Protein AF-0000000083267573 (afdb_homodimer)

Foldseek 3Di:
DVLVVLVVLLVVLVVCLVVVVPPDPVLVVVVVVVVVPPCPPCLQLVNLLVVLLVLLVVLLVCCVVDLSSSLVSNLVSVVSLVVSVVVCVVVVNDDPVSVVSSVVSLLVSLLSLLCVLLFQEPPSVVSVVVNVLSCLLVVLLVVLCVLVPHDDSLPDVPDDDPLLCVCSVDVVLVVQLSSLQSVLSSSSSSSRDGGHHYPVVSLVSLCVSPDPSNVSNVSSVVSPVSVSVSSVVSNVVSVVSVVVSVVVVVPPD/DVLVVLLVLLVVLVVCLVVVVPPDPVLVVVVVVVVVPPCPPCLQLVNLLVNLLVLLVVLLVCCVVDLSSSLVSNLVSVVSLVVSVVVCVVVVNDDPVSVVSSVVSLLVSLLSLLCVLLFQEPPSVVSVVVNVLSCLLVVLLVVLCVLVPHDDSLPDPPDDDDLLCVCSVDVVLVVQLSSLQSVLSSSSSSSRDGGHHYPVVSLVSLCVSPDPSNVSNVSSVVSPVSVSVSSVVSNVVSVVSVVVSVVVVVPPD

InterPro domains:
  IPR000462 CDP-alcohol phosphatidyltransferase [PF01066] (51-136)
  IPR014387 CDP-diacylglycerol-inositol 3-phosphatidyltransferase, eukaryote [PIRSF000848] (45-252)
  IPR043130 CDP-alcohol phosphatidyltransferase, transmembrane domain [G3DSA:1.20.120.1760] (26-235)
  IPR048254 CDP-alcohol phosphatidyltransferase, conserved site [PS00379] (84-106)

Structure (mmCIF, N/CA/C/O backbone):
data_AF-0000000083267573-model_v1
#
loop_
_entity.id
_entity.type
_entity.pdbx_description
1 polymer 'CDP-diacylglycerol--inositol 3-phosphatidyltransferase'
#
loop_
_atom_site.group_PDB
_atom_site.id
_atom_site.type_symbol
_atom_site.label_atom_id
_atom_site.label_alt_id
_atom_site.label_comp_id
_atom_site.label_asym_id
_atom_site.label_entity_id
_atom_site.label_seq_id
_atom_site.pdbx_PDB_ins_code
_atom_site.Cartn_x
_atom_site.Cartn_y
_atom_site.Cartn_z
_atom_site.occupancy
_atom_site.B_iso_or_equiv
_atom_site.auth_seq_id
_atom_site.auth_comp_id
_atom_site.auth_asym_id
_atom_site.auth_atom_id
_atom_site.pdbx_PDB_model_num
ATOM 1 N N . MET A 1 1 ? 20.078 34.062 4.098 1 33.16 1 MET A N 1
ATOM 2 C CA . MET A 1 1 ? 19.734 33.812 5.492 1 33.16 1 MET A CA 1
ATOM 3 C C . MET A 1 1 ? 19.016 32.469 5.637 1 33.16 1 MET A C 1
ATOM 5 O O . MET A 1 1 ? 19.25 31.75 6.605 1 33.16 1 MET A O 1
ATOM 9 N N . GLN A 1 2 ? 18.188 32.125 4.633 1 43.78 2 GLN A N 1
ATOM 10 C CA . GLN A 1 2 ? 17.406 30.906 4.66 1 43.78 2 GLN A CA 1
ATOM 11 C C . GLN A 1 2 ? 18.312 29.688 4.43 1 43.78 2 GLN A C 1
ATOM 13 O O . GLN A 1 2 ? 18.094 28.625 5.031 1 43.78 2 GLN A O 1
ATOM 18 N N . ASP A 1 3 ? 19.328 29.906 3.643 1 45.41 3 ASP A N 1
ATOM 19 C CA . ASP A 1 3 ? 20.297 28.875 3.283 1 45.41 3 ASP A CA 1
ATOM 20 C C . ASP A 1 3 ? 21.094 28.422 4.504 1 45.41 3 ASP A C 1
ATOM 22 O O . ASP A 1 3 ? 21.312 27.219 4.688 1 45.41 3 ASP A O 1
ATOM 26 N N . SER A 1 4 ? 21.5 29.391 5.34 1 48.5 4 SER A N 1
ATOM 27 C CA . SER A 1 4 ? 22.297 29.109 6.52 1 48.5 4 SER A CA 1
ATOM 28 C C . SER A 1 4 ? 21.531 28.266 7.527 1 48.5 4 SER A C 1
ATOM 30 O O . SER A 1 4 ? 22.109 27.422 8.211 1 48.5 4 SER A O 1
ATOM 32 N N . ALA A 1 5 ? 20.219 28.453 7.531 1 53.56 5 ALA A N 1
ATOM 33 C CA . ALA A 1 5 ? 19.422 27.797 8.555 1 53.56 5 ALA A CA 1
ATOM 34 C C . ALA A 1 5 ? 19.266 26.312 8.258 1 53.56 5 ALA A C 1
ATOM 36 O O . ALA A 1 5 ? 19.328 25.469 9.164 1 53.56 5 ALA A O 1
ATOM 37 N N . ILE A 1 6 ? 19.188 25.938 7.043 1 50.94 6 ILE A N 1
ATOM 38 C CA . ILE A 1 6 ? 19.031 24.531 6.656 1 50.94 6 ILE A CA 1
ATOM 39 C C . ILE A 1 6 ? 20.344 23.781 6.887 1 50.94 6 ILE A C 1
ATOM 41 O O . ILE A 1 6 ? 20.344 22.641 7.344 1 50.94 6 ILE A O 1
ATOM 45 N N . GLY A 1 7 ? 21.484 24.469 6.539 1 47.44 7 GLY A N 1
ATOM 46 C CA . GLY A 1 7 ? 22.781 23.891 6.836 1 47.44 7 GLY A CA 1
ATOM 47 C C . GLY A 1 7 ? 22.984 23.609 8.312 1 47.44 7 GLY A C 1
ATOM 48 O O . GLY A 1 7 ? 23.484 22.547 8.695 1 47.44 7 GLY A O 1
ATOM 49 N N . ALA A 1 8 ? 22.672 24.562 9.047 1 51.69 8 ALA A N 1
ATOM 50 C CA . ALA A 1 8 ? 22.797 24.422 10.5 1 51.69 8 ALA A CA 1
ATOM 51 C C . ALA A 1 8 ? 21.906 23.281 11.008 1 51.69 8 ALA A C 1
ATOM 53 O O . ALA A 1 8 ? 22.297 22.531 11.906 1 51.69 8 ALA A O 1
ATOM 54 N N . ARG A 1 9 ? 20.875 23.156 10.383 1 57.22 9 ARG A N 1
ATOM 55 C CA . ARG A 1 9 ? 19.938 22.094 10.789 1 57.22 9 ARG A CA 1
ATOM 56 C C . ARG A 1 9 ? 20.5 20.719 10.469 1 57.22 9 ARG A C 1
ATOM 58 O O . ARG A 1 9 ? 20.344 19.781 11.258 1 57.22 9 ARG A O 1
ATOM 65 N N . LEU A 1 10 ? 21.141 20.656 9.352 1 49.31 10 LEU A N 1
ATOM 66 C CA . LEU A 1 10 ? 21.766 19.391 8.953 1 49.31 10 LEU A CA 1
ATOM 67 C C . LEU A 1 10 ? 22.875 19.016 9.922 1 49.31 10 LEU A C 1
ATOM 69 O O . LEU A 1 10 ? 22.984 17.844 10.32 1 49.31 10 LEU A O 1
ATOM 73 N N . THR A 1 11 ? 23.734 19.953 10.195 1 50.22 11 THR A N 1
ATOM 74 C CA . THR A 1 11 ? 24.797 19.719 11.156 1 50.22 11 THR A CA 1
ATOM 75 C C . THR A 1 11 ? 24.21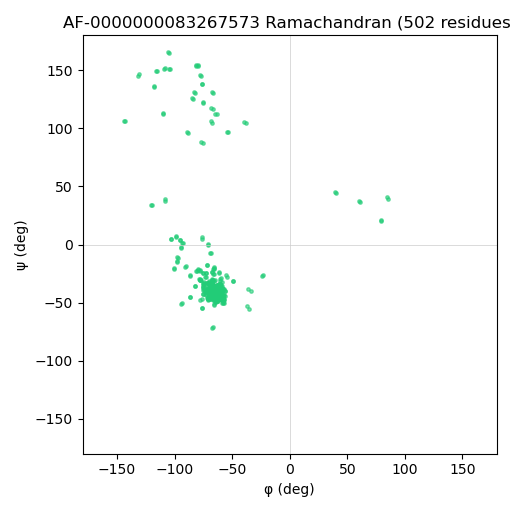9 19.359 12.523 1 50.22 11 THR A C 1
ATOM 77 O O . THR A 1 11 ? 24.75 18.469 13.211 1 50.22 11 THR A O 1
ATOM 80 N N . ASP A 1 12 ? 23.172 19.953 12.852 1 55.03 12 ASP A N 1
ATOM 81 C CA . ASP A 1 12 ? 22.531 19.672 14.133 1 55.03 12 ASP A CA 1
ATOM 82 C C . ASP A 1 12 ? 21.938 18.281 14.156 1 55.03 12 ASP A C 1
ATOM 84 O O . ASP A 1 12 ? 22.031 17.562 15.164 1 55.03 12 ASP A O 1
ATOM 88 N N . VAL A 1 13 ? 21.391 17.938 13.078 1 52.88 13 VAL A N 1
ATOM 89 C CA . VAL A 1 13 ? 20.828 16.594 13 1 52.88 13 VAL A CA 1
ATOM 90 C C . VAL A 1 13 ? 21.938 15.547 13.117 1 52.88 13 VAL A C 1
ATOM 92 O O . VAL A 1 13 ? 21.766 14.547 13.82 1 52.88 13 VAL A O 1
ATOM 95 N N . LEU A 1 14 ? 23 15.852 12.477 1 48.28 14 LEU A N 1
ATOM 96 C CA . LEU A 1 14 ? 24.141 14.938 12.539 1 48.28 14 LEU A CA 1
ATOM 97 C C . LEU A 1 14 ? 24.719 14.875 13.945 1 48.28 14 LEU A C 1
ATOM 99 O O . LEU A 1 14 ? 25.031 13.789 14.445 1 48.28 14 LEU A O 1
ATOM 103 N N . ILE A 1 15 ? 24.859 15.992 14.547 1 49.44 15 ILE A N 1
ATOM 104 C CA . ILE A 1 15 ? 25.391 16.062 15.906 1 49.44 15 ILE A CA 1
ATOM 105 C C . ILE A 1 15 ? 24.438 15.359 16.875 1 49.44 15 ILE A C 1
ATOM 107 O O . ILE A 1 15 ? 24.859 14.586 17.734 1 49.44 15 ILE A O 1
ATOM 111 N N . LYS A 1 16 ? 23.203 15.586 16.703 1 54.84 16 LYS A N 1
ATOM 112 C CA . LYS A 1 16 ? 22.219 14.977 17.578 1 54.84 16 LYS A CA 1
ATOM 113 C C . LYS A 1 16 ? 22.125 13.469 17.359 1 54.84 16 LYS A C 1
ATOM 115 O O . LYS A 1 16 ? 21.938 12.703 18.297 1 54.84 16 LYS A O 1
ATOM 120 N N . LEU A 1 17 ? 22.281 13.172 16.156 1 49.47 17 LEU A N 1
ATOM 121 C CA . LEU A 1 17 ? 22.344 11.758 15.828 1 49.47 17 LEU A CA 1
ATOM 122 C C . LEU A 1 17 ? 23.531 11.086 16.516 1 49.47 17 LEU A C 1
ATOM 124 O O . LEU A 1 17 ? 23.375 10.016 17.109 1 49.47 17 LEU A O 1
ATOM 128 N N . VAL A 1 18 ? 24.656 11.672 16.453 1 45.12 18 VAL A N 1
ATOM 129 C CA . VAL A 1 18 ? 25.875 11.141 17.047 1 45.12 18 VAL A CA 1
ATOM 130 C C . VAL A 1 18 ? 25.781 11.195 18.578 1 45.12 18 VAL A C 1
ATOM 132 O O . VAL A 1 18 ? 26.141 10.234 19.266 1 45.12 18 VAL A O 1
ATOM 135 N N . SER A 1 19 ? 25.312 12.273 19.094 1 48.56 19 SER A N 1
ATOM 136 C CA . SER A 1 19 ? 25.203 12.43 20.547 1 48.56 19 SER A CA 1
ATOM 137 C C . SER A 1 19 ? 24.125 11.516 21.125 1 48.56 19 SER A C 1
ATOM 139 O O . SER A 1 19 ? 24.297 10.969 22.219 1 48.56 19 SER A O 1
ATOM 141 N N . SER A 1 20 ? 23.016 11.492 20.516 1 45.41 20 SER A N 1
ATOM 142 C CA . SER A 1 20 ? 21.938 10.625 20.969 1 45.41 20 SER A CA 1
ATOM 143 C C . SER A 1 20 ? 22.359 9.156 20.969 1 45.41 20 SER A C 1
ATOM 145 O O . SER A 1 20 ? 21.922 8.375 21.812 1 45.41 20 SER A O 1
ATOM 147 N N . ILE A 1 21 ? 23.188 8.789 20.094 1 41.72 21 ILE A N 1
ATOM 148 C CA . ILE A 1 21 ? 23.781 7.461 20.125 1 41.72 21 ILE A CA 1
ATOM 149 C C . ILE A 1 21 ? 24.656 7.312 21.375 1 41.72 21 ILE A C 1
ATOM 151 O O . ILE A 1 21 ? 24.656 6.25 22 1 41.72 21 ILE A O 1
ATOM 155 N N . SER A 1 22 ? 25.312 8.32 21.797 1 36.88 22 SER A N 1
ATOM 156 C CA . SER A 1 22 ? 26.188 8.242 22.953 1 36.88 22 SER A CA 1
ATOM 157 C C . SER A 1 22 ? 25.391 8.234 24.25 1 36.88 22 SER A C 1
ATOM 159 O O . SER A 1 22 ? 25.797 7.613 25.234 1 36.88 22 SER A O 1
ATOM 161 N N . GLN A 1 23 ? 24.547 9.133 24.531 1 36.38 23 GLN A N 1
ATOM 162 C CA . GLN A 1 23 ? 23.984 9.32 25.859 1 36.38 23 GLN A CA 1
ATOM 163 C C . GLN A 1 23 ? 22.938 8.258 26.172 1 36.38 23 GLN A C 1
ATOM 165 O O . GLN A 1 23 ? 22.484 8.141 27.312 1 36.38 23 GLN A O 1
ATOM 170 N N . THR A 1 24 ? 22.047 7.867 25.328 1 34.81 24 THR A N 1
ATOM 171 C CA . THR A 1 24 ? 20.859 7.184 25.812 1 34.81 24 THR A CA 1
ATOM 172 C C . THR A 1 24 ? 21.188 5.742 26.203 1 34.81 24 THR A C 1
ATOM 174 O O . THR A 1 24 ? 21.484 4.918 25.344 1 34.81 24 THR A O 1
ATOM 177 N N . HIS A 1 25 ? 21.609 5.426 27.375 1 34.66 25 HIS A N 1
ATOM 178 C CA . HIS A 1 25 ? 21.641 4.156 28.094 1 34.66 25 HIS A CA 1
ATOM 179 C C . HIS A 1 25 ? 20.422 3.299 27.766 1 34.66 25 HIS A C 1
ATOM 181 O O . HIS A 1 25 ? 20.531 2.074 27.672 1 34.66 25 HIS A O 1
ATOM 187 N N . TYR A 1 26 ? 19.25 3.91 27.984 1 34.28 26 TYR A N 1
ATOM 188 C CA . TYR A 1 26 ? 17.984 3.189 27.812 1 34.28 26 TYR A CA 1
ATOM 189 C C . TYR A 1 26 ? 17.844 2.684 26.375 1 34.28 26 TYR A C 1
ATOM 191 O O . TYR A 1 26 ? 17.141 1.709 26.125 1 34.28 26 TYR A O 1
ATOM 199 N N . HIS A 1 27 ? 18.438 3.369 25.406 1 37.53 27 HIS A N 1
ATOM 200 C CA . HIS A 1 27 ? 18.422 3.072 23.984 1 37.53 27 HIS A CA 1
ATOM 201 C C . HIS A 1 27 ? 19.297 1.861 23.656 1 37.53 27 HIS A C 1
ATOM 203 O O . HIS A 1 27 ? 19.109 1.212 22.625 1 37.53 27 HIS A O 1
ATOM 209 N N . LEU A 1 28 ? 20.297 1.601 24.547 1 33.91 28 LEU A N 1
ATOM 210 C CA . LEU A 1 28 ? 21.125 0.412 24.469 1 33.91 28 LEU A CA 1
ATOM 211 C C . LEU A 1 28 ? 20.328 -0.845 24.781 1 33.91 28 LEU A C 1
ATOM 213 O O . LEU A 1 28 ? 20.609 -1.921 24.25 1 33.91 28 LEU A O 1
ATOM 217 N N . SER A 1 29 ? 19.375 -0.733 25.641 1 36 29 SER A N 1
ATOM 218 C CA . SER A 1 29 ? 18.609 -1.925 25.984 1 36 29 SER A CA 1
ATOM 219 C C . SER A 1 29 ? 17.828 -2.443 24.781 1 36 29 SER A C 1
ATOM 221 O O . SER A 1 29 ? 17.719 -3.654 24.578 1 36 29 SER A O 1
ATOM 223 N N . ILE A 1 30 ? 17.266 -1.529 24.125 1 36.47 30 ILE A N 1
ATOM 224 C CA . ILE A 1 30 ? 16.547 -2.008 22.938 1 36.47 30 ILE A CA 1
ATOM 225 C C . ILE A 1 30 ? 17.547 -2.594 21.938 1 36.47 30 ILE A C 1
ATOM 227 O O . ILE A 1 30 ? 17.281 -3.639 21.344 1 36.47 30 ILE A O 1
ATOM 231 N N . LEU A 1 31 ? 18.719 -1.943 21.859 1 36.56 31 LEU A N 1
ATOM 232 C CA . LEU A 1 31 ? 19.781 -2.496 21.031 1 36.56 31 LEU A CA 1
ATOM 233 C C . LEU A 1 31 ? 20.344 -3.773 21.641 1 36.56 31 LEU A C 1
ATOM 235 O O . LEU A 1 31 ? 20.641 -4.73 20.922 1 36.56 31 LEU A O 1
ATOM 239 N N . SER A 1 32 ? 20.594 -3.768 22.969 1 37.38 32 SER A N 1
ATOM 240 C CA . SER A 1 32 ? 20.984 -4.992 23.641 1 37.38 32 SER A CA 1
ATOM 241 C C . SER A 1 32 ? 19.953 -6.09 23.484 1 37.38 32 SER A C 1
ATOM 243 O O . SER A 1 32 ? 20.297 -7.266 23.359 1 37.38 32 SER A O 1
ATOM 245 N N . PHE A 1 33 ? 18.75 -5.707 23.672 1 36.34 33 PHE A N 1
ATOM 246 C CA . PHE A 1 33 ? 17.703 -6.68 23.406 1 36.34 33 PHE A CA 1
ATOM 247 C C . PHE A 1 33 ? 17.797 -7.203 21.984 1 36.34 33 PHE A C 1
ATOM 249 O O . PHE A 1 33 ? 17.688 -8.406 21.75 1 36.34 33 PHE A O 1
ATOM 256 N N . ALA A 1 34 ? 18 -6.266 21.109 1 36.56 34 ALA A N 1
ATOM 257 C CA . ALA A 1 34 ? 18.172 -6.707 19.719 1 36.56 34 ALA A CA 1
ATOM 258 C C . ALA A 1 34 ? 19.438 -7.547 19.578 1 36.56 34 ALA A C 1
ATOM 260 O O . ALA A 1 34 ? 19.453 -8.531 18.828 1 36.56 34 ALA A O 1
ATOM 261 N N . ALA A 1 35 ? 20.484 -7.184 20.312 1 34.44 35 ALA A N 1
ATOM 262 C CA . ALA A 1 35 ? 21.781 -7.859 20.266 1 34.44 35 ALA A CA 1
ATOM 263 C C . ALA A 1 35 ? 21.75 -9.164 21.047 1 34.44 35 ALA A C 1
ATOM 265 O O . ALA A 1 35 ? 22.562 -10.07 20.797 1 34.44 35 ALA A O 1
ATOM 266 N N . SER A 1 36 ? 21.219 -9.109 22.25 1 33.53 36 SER A N 1
ATOM 267 C CA . SER A 1 36 ? 21.188 -10.336 23.047 1 33.53 36 SER A CA 1
ATOM 268 C C . SER A 1 36 ? 20.281 -11.383 22.406 1 33.53 36 SER A C 1
ATOM 270 O O . SER A 1 36 ? 20.125 -12.484 22.938 1 33.53 36 SER A O 1
ATOM 272 N N . PHE A 1 37 ? 19.422 -10.953 21.594 1 32.91 37 PHE A N 1
ATOM 273 C CA . PHE A 1 37 ? 18.672 -12.047 20.969 1 32.91 37 PHE A CA 1
ATOM 274 C C . PHE A 1 37 ? 19.625 -13.055 20.344 1 32.91 37 PHE A C 1
ATOM 276 O O . PHE A 1 37 ? 20.484 -12.688 19.531 1 32.91 37 PHE A O 1
ATOM 283 N N . PRO A 1 38 ? 19.969 -14.125 20.984 1 31.42 38 PRO A N 1
ATOM 284 C CA . PRO A 1 38 ? 20.859 -15.172 20.453 1 31.42 38 PRO A CA 1
ATOM 285 C C . PRO A 1 38 ? 20.594 -15.453 18.969 1 31.42 38 PRO A C 1
ATOM 287 O O . PRO A 1 38 ? 19.469 -15.711 18.578 1 31.42 38 PRO A O 1
ATOM 290 N N . LEU A 1 39 ? 21.375 -15.062 18.031 1 32.34 39 LEU A N 1
ATOM 291 C CA . LEU A 1 39 ? 21.516 -15.391 16.625 1 32.34 39 LEU A CA 1
ATOM 292 C C . LEU A 1 39 ? 21.188 -16.859 16.375 1 32.34 39 LEU A C 1
ATOM 294 O O . LEU A 1 39 ? 20.641 -17.219 15.328 1 32.34 39 LEU A O 1
ATOM 298 N N . GLY A 1 40 ? 21.594 -17.75 17.234 1 31.47 40 GLY A N 1
ATOM 299 C CA . GLY A 1 40 ? 21.531 -19.188 17.031 1 31.47 40 GLY A CA 1
ATOM 300 C C . GLY A 1 40 ? 20.125 -19.734 16.984 1 31.47 40 GLY A C 1
ATOM 301 O O . GLY A 1 40 ? 19.781 -20.547 16.125 1 31.47 40 GLY A O 1
ATOM 302 N N . SER A 1 41 ? 19.406 -19.781 18.109 1 34.03 41 SER A N 1
ATOM 303 C CA . SER A 1 41 ? 18.078 -20.406 18.125 1 34.03 41 SER A CA 1
ATOM 304 C C . SER A 1 41 ? 17.094 -19.609 17.281 1 34.03 41 SER A C 1
ATOM 306 O O . SER A 1 41 ? 15.969 -20.062 17.031 1 34.03 41 SER A O 1
ATOM 308 N N . PHE A 1 42 ? 17.172 -18.328 17.125 1 36.47 42 PHE A N 1
ATOM 309 C CA . PHE A 1 42 ? 16.344 -17.469 16.281 1 36.47 42 PHE A CA 1
ATOM 310 C C . PHE A 1 42 ? 16.75 -17.609 14.82 1 36.47 42 PHE A C 1
ATOM 312 O O . PHE A 1 42 ? 16.5 -16.703 14.016 1 36.47 42 PHE A O 1
ATOM 319 N N . LEU A 1 43 ? 17.547 -18.375 14.445 1 34.56 43 LEU A N 1
ATOM 320 C CA . LEU A 1 43 ? 17.969 -18.812 13.125 1 34.56 43 LEU A CA 1
ATOM 321 C C . LEU A 1 43 ? 16.781 -19.297 12.305 1 34.56 43 LEU A C 1
ATOM 323 O O . LEU A 1 43 ? 16.953 -19.766 11.172 1 34.56 43 LEU A O 1
ATOM 327 N N . SER A 1 44 ? 15.742 -19.797 12.984 1 39.22 44 SER A N 1
ATOM 328 C CA . SER A 1 44 ? 14.664 -20.047 12.031 1 39.22 44 SER A CA 1
ATOM 329 C C . SER A 1 44 ? 14.18 -18.75 11.391 1 39.22 44 SER A C 1
ATOM 331 O O . SER A 1 44 ? 14.047 -17.719 12.07 1 39.22 44 SER A O 1
ATOM 333 N N . PRO A 1 45 ? 14.375 -18.484 10.117 1 46.84 45 PRO A N 1
ATOM 334 C CA . PRO A 1 45 ? 14.016 -17.328 9.273 1 46.84 45 PRO A CA 1
ATOM 335 C C . PRO A 1 45 ? 12.828 -16.547 9.828 1 46.84 45 PRO A C 1
ATOM 337 O O . PRO A 1 45 ? 12.719 -15.344 9.594 1 46.84 45 PRO A O 1
ATOM 340 N N . LEU A 1 46 ? 11.883 -17.125 10.609 1 50.19 46 LEU A N 1
ATOM 341 C CA . LEU A 1 46 ? 10.656 -16.5 11.07 1 50.19 46 LEU A CA 1
ATOM 342 C C . LEU A 1 46 ? 10.961 -15.367 12.055 1 50.19 46 LEU A C 1
ATOM 344 O O . LEU A 1 46 ? 10.281 -14.336 12.047 1 50.19 46 LEU A O 1
ATOM 348 N N . PRO A 1 47 ? 12.078 -15.453 12.852 1 59.09 47 PRO A N 1
ATOM 349 C CA . PRO A 1 47 ? 12.227 -14.492 13.945 1 59.09 47 PRO A CA 1
ATOM 350 C C . PRO A 1 47 ? 12.633 -13.102 13.469 1 59.09 47 PRO A C 1
ATOM 352 O O . PRO A 1 47 ? 12.18 -12.094 14.023 1 59.09 47 PRO A O 1
ATOM 355 N N . THR A 1 48 ? 13.305 -13.18 12.203 1 63.66 48 THR A N 1
ATOM 356 C CA . THR A 1 48 ? 13.828 -11.883 11.789 1 63.66 48 THR A CA 1
ATOM 357 C C . THR A 1 48 ? 12.711 -11 11.234 1 63.66 48 THR A C 1
ATOM 359 O O . THR A 1 48 ? 12.703 -9.789 11.461 1 63.66 48 THR A O 1
ATOM 362 N N . GLY A 1 49 ? 11.766 -11.688 10.672 1 74.06 49 GLY A N 1
ATOM 363 C CA . GLY A 1 49 ? 10.633 -10.922 10.156 1 74.06 49 GLY A CA 1
ATOM 364 C C . GLY A 1 49 ? 9.812 -10.266 11.242 1 74.06 49 GLY A C 1
ATOM 365 O O . GLY A 1 49 ? 9.422 -9.102 11.117 1 74.06 49 GLY A O 1
ATOM 366 N N . TYR A 1 50 ? 9.734 -11 12.312 1 78.69 50 TYR A N 1
ATOM 367 C CA . TYR A 1 50 ? 8.938 -10.484 13.422 1 78.69 50 TYR A CA 1
ATOM 368 C C . TYR A 1 50 ? 9.664 -9.352 14.133 1 78.69 50 TYR A C 1
ATOM 370 O O . TYR A 1 50 ? 9.039 -8.359 14.539 1 78.69 50 TYR A O 1
ATOM 378 N N . ILE A 1 51 ? 10.914 -9.508 14.203 1 77.5 51 ILE A N 1
ATOM 379 C CA . ILE A 1 51 ? 11.703 -8.469 14.859 1 77.5 51 ILE A CA 1
ATOM 380 C C . ILE A 1 51 ? 11.656 -7.188 14.039 1 77.5 51 ILE A C 1
ATOM 382 O O . ILE A 1 51 ? 11.523 -6.094 14.594 1 77.5 51 ILE A O 1
ATOM 386 N N . ARG A 1 52 ? 11.695 -7.355 12.797 1 82 52 ARG A N 1
ATOM 387 C CA . ARG A 1 52 ? 11.641 -6.195 11.914 1 82 52 ARG A CA 1
ATOM 388 C C . ARG A 1 52 ? 10.305 -5.473 12.039 1 82 52 ARG A C 1
ATOM 390 O O . ARG A 1 52 ? 10.266 -4.242 12.109 1 82 52 ARG A O 1
ATOM 397 N N . VAL A 1 53 ? 9.344 -6.242 12.062 1 83.81 53 VAL A N 1
ATOM 398 C CA . VAL A 1 53 ? 8.008 -5.66 12.195 1 83.81 53 VAL A CA 1
ATOM 399 C C . VAL A 1 53 ? 7.902 -4.902 13.516 1 83.81 53 VAL A C 1
ATOM 401 O O . VAL A 1 53 ? 7.422 -3.77 13.555 1 83.81 53 VAL A O 1
ATOM 404 N N . LEU A 1 54 ? 8.414 -5.512 14.555 1 82 54 LEU A N 1
ATOM 405 C CA . LEU A 1 54 ? 8.375 -4.887 15.875 1 82 54 LEU A CA 1
ATOM 406 C C . LEU A 1 54 ? 9.203 -3.605 15.891 1 82 54 LEU A C 1
ATOM 408 O O . LEU A 1 54 ? 8.758 -2.584 16.422 1 82 54 LEU A O 1
ATOM 412 N N . MET A 1 55 ? 10.383 -3.637 15.344 1 83.12 55 MET A N 1
ATOM 413 C CA . MET A 1 55 ? 11.234 -2.455 15.281 1 83.12 55 MET A CA 1
ATOM 414 C C . MET A 1 55 ? 10.555 -1.327 14.516 1 83.12 55 MET A C 1
ATOM 416 O O . MET A 1 55 ? 10.641 -0.162 14.906 1 83.12 55 MET A O 1
ATOM 420 N N . ASN A 1 56 ? 9.906 -1.707 13.453 1 86.69 56 ASN A N 1
ATOM 421 C CA . ASN A 1 56 ? 9.203 -0.703 12.664 1 86.69 56 ASN A CA 1
ATOM 422 C C . ASN A 1 56 ? 8.047 -0.083 13.438 1 86.69 56 ASN A C 1
ATOM 424 O O . ASN A 1 56 ? 7.84 1.132 13.391 1 86.69 56 ASN A O 1
ATOM 428 N N . ILE A 1 57 ? 7.34 -0.898 14.172 1 83.62 57 ILE A N 1
ATOM 429 C CA . ILE A 1 57 ? 6.223 -0.399 14.969 1 83.62 57 ILE A CA 1
ATOM 430 C C . ILE A 1 57 ? 6.734 0.588 16.016 1 83.62 57 ILE A C 1
ATOM 432 O O . ILE A 1 57 ? 6.18 1.677 16.172 1 83.62 57 ILE A O 1
ATOM 436 N N . VAL A 1 58 ? 7.789 0.257 16.656 1 82.81 58 VAL A N 1
ATOM 437 C CA . VAL A 1 58 ? 8.375 1.111 17.688 1 82.81 58 VAL A CA 1
ATOM 438 C C . VAL A 1 58 ? 8.914 2.391 17.047 1 82.81 58 VAL A C 1
ATOM 440 O O . VAL A 1 58 ? 8.703 3.488 17.562 1 82.81 58 VAL A O 1
ATOM 443 N N . ALA A 1 59 ? 9.594 2.232 15.961 1 87.25 59 ALA A N 1
ATOM 444 C CA . ALA A 1 59 ? 10.141 3.396 15.266 1 87.25 59 ALA A CA 1
ATOM 445 C C . ALA A 1 59 ? 9.039 4.391 14.906 1 87.25 59 ALA A C 1
ATOM 447 O O . ALA A 1 59 ? 9.148 5.582 15.211 1 87.25 59 ALA A O 1
ATOM 448 N N . PHE A 1 60 ? 8.023 3.941 14.383 1 85.75 60 PHE A N 1
ATOM 449 C CA . PHE A 1 60 ? 6.969 4.832 13.914 1 85.75 60 PHE A CA 1
ATOM 450 C C . PHE A 1 60 ? 6.191 5.41 15.094 1 85.75 60 PHE A C 1
ATOM 452 O O . PHE A 1 60 ? 5.68 6.527 15.016 1 85.75 60 PHE A O 1
ATOM 459 N N . ALA A 1 61 ? 6.121 4.691 16.203 1 79.19 61 ALA A N 1
ATOM 460 C CA . ALA A 1 61 ? 5.492 5.223 17.422 1 79.19 61 ALA A CA 1
ATOM 461 C C . ALA A 1 61 ? 6.289 6.395 17.984 1 79.19 61 ALA A C 1
ATOM 463 O O . ALA A 1 61 ? 5.723 7.297 18.609 1 79.19 61 ALA A O 1
ATOM 464 N N . LEU A 1 62 ? 7.562 6.434 17.688 1 79.19 62 LEU A N 1
ATOM 465 C CA . LEU A 1 62 ? 8.445 7.461 18.234 1 79.19 62 LEU A CA 1
ATOM 466 C C . LEU A 1 62 ? 8.75 8.523 17.188 1 79.19 62 LEU A C 1
ATOM 468 O O . LEU A 1 62 ? 9.547 9.43 17.422 1 79.19 62 LEU A O 1
ATOM 472 N N . CYS A 1 63 ? 8.156 8.438 16.062 1 80.12 63 CYS A N 1
ATOM 473 C CA . CYS A 1 63 ? 8.539 9.234 14.906 1 80.12 63 CYS A CA 1
ATOM 474 C C . CYS A 1 63 ? 8.375 10.719 15.195 1 80.12 63 CYS A C 1
ATOM 476 O O . CYS A 1 63 ? 9.219 11.531 14.797 1 80.12 63 CYS A O 1
ATOM 478 N N . PHE A 1 64 ? 7.383 11.125 15.984 1 77.62 64 PHE A N 1
ATOM 479 C CA . PHE A 1 64 ? 7.148 12.547 16.219 1 77.62 64 PHE A CA 1
ATOM 480 C C . PHE A 1 64 ? 7.781 13 17.516 1 77.62 64 PHE A C 1
ATOM 482 O O . PHE A 1 64 ? 7.914 14.203 17.781 1 77.62 64 PHE A O 1
ATOM 489 N N . SER A 1 65 ? 8.211 12.062 18.297 1 79.19 65 SER A N 1
ATOM 490 C CA . SER A 1 65 ? 8.852 12.422 19.562 1 79.19 65 SER A CA 1
ATOM 491 C C . SER A 1 65 ? 10.344 12.672 19.359 1 79.19 65 SER A C 1
ATOM 493 O O . SER A 1 65 ? 10.883 13.664 19.859 1 79.19 65 SER A O 1
ATOM 495 N N . ASN A 1 66 ? 10.984 11.836 18.656 1 85.56 66 ASN A N 1
ATOM 496 C CA . ASN A 1 66 ? 12.414 11.93 18.406 1 85.56 66 ASN A CA 1
ATOM 497 C C . ASN A 1 66 ? 12.766 11.469 16.984 1 85.56 66 ASN A C 1
ATOM 499 O O . ASN A 1 66 ? 12.867 10.266 16.734 1 85.56 66 ASN A O 1
ATOM 503 N N . LYS A 1 67 ? 13.078 12.359 16.141 1 87.25 67 LYS A N 1
ATOM 504 C CA . LYS A 1 67 ? 13.328 12.078 14.734 1 87.25 67 LYS A CA 1
ATOM 505 C C . LYS A 1 67 ? 14.594 11.234 14.562 1 87.25 67 LYS A C 1
ATOM 507 O O . LYS A 1 67 ? 14.656 10.375 13.68 1 87.25 67 LYS A O 1
ATOM 512 N N . ILE A 1 68 ? 15.57 11.461 15.398 1 85.75 68 ILE A N 1
ATOM 513 C CA . ILE A 1 68 ? 16.859 10.789 15.258 1 85.75 68 ILE A CA 1
ATOM 514 C C . ILE A 1 68 ? 16.719 9.312 15.633 1 85.75 68 ILE A C 1
ATOM 516 O O . ILE A 1 68 ? 17.172 8.438 14.891 1 85.75 68 ILE A O 1
ATOM 520 N N . ILE A 1 69 ? 16.062 9.109 16.719 1 82.81 69 ILE A N 1
ATOM 521 C CA . ILE A 1 69 ? 15.883 7.73 17.156 1 82.81 69 ILE A CA 1
ATOM 522 C C . ILE A 1 69 ? 15.055 6.969 16.125 1 82.81 69 ILE A C 1
ATOM 524 O O . ILE A 1 69 ? 15.344 5.812 15.812 1 82.81 69 ILE A O 1
ATOM 528 N N . PHE A 1 70 ? 14.047 7.613 15.609 1 89.25 70 PHE A N 1
ATOM 529 C CA . PHE A 1 70 ? 13.234 7 14.562 1 89.25 70 PHE A CA 1
ATOM 530 C C . PHE A 1 70 ? 14.094 6.617 13.367 1 89.25 70 PHE A C 1
ATOM 532 O O . PHE A 1 70 ? 14.031 5.488 12.883 1 89.25 70 PHE A O 1
ATOM 539 N N . SER A 1 71 ? 14.883 7.566 12.93 1 90.62 71 SER A N 1
ATOM 540 C CA . SER A 1 71 ? 15.672 7.359 11.727 1 90.62 71 SER A CA 1
ATOM 541 C C . SER A 1 71 ? 16.672 6.223 11.906 1 90.62 71 SER A C 1
ATOM 543 O O . SER A 1 71 ? 16.859 5.402 11 1 90.62 71 SER A O 1
ATOM 545 N N . VAL A 1 72 ? 17.234 6.129 13.031 1 87.5 72 VAL A N 1
ATOM 546 C CA . VAL A 1 72 ? 18.219 5.094 13.305 1 87.5 72 VAL A CA 1
ATOM 547 C C . VAL A 1 72 ? 17.547 3.73 13.391 1 87.5 72 VAL A C 1
ATOM 549 O O . VAL A 1 72 ? 17.984 2.768 12.75 1 87.5 72 VAL A O 1
ATOM 552 N N . LEU A 1 73 ? 16.469 3.717 14.125 1 85.06 73 LEU A N 1
ATOM 553 C CA . LEU A 1 73 ? 15.75 2.459 14.281 1 85.06 73 LEU A CA 1
ATOM 554 C C . LEU A 1 73 ? 15.219 1.968 12.938 1 85.06 73 LEU A C 1
ATOM 556 O O . LEU A 1 73 ? 15.312 0.778 12.625 1 85.06 73 LEU A O 1
ATOM 560 N N . TYR A 1 74 ? 14.695 2.852 12.266 1 91.19 74 TYR A N 1
ATOM 561 C CA . TYR A 1 74 ? 14.156 2.504 10.961 1 91.19 74 TYR A CA 1
ATOM 562 C C . TYR A 1 74 ? 15.25 1.997 10.031 1 91.19 74 TYR A C 1
ATOM 564 O O . TYR A 1 74 ? 15.086 0.974 9.359 1 91.19 74 TYR A O 1
ATOM 572 N N . PHE A 1 75 ? 16.328 2.693 10.031 1 90.62 75 PHE A N 1
ATOM 573 C CA . PHE A 1 75 ? 17.422 2.326 9.141 1 90.62 75 PHE A CA 1
ATOM 574 C C . PHE A 1 75 ? 18.016 0.98 9.539 1 90.62 75 PHE A C 1
ATOM 576 O O . PHE A 1 75 ? 18.297 0.143 8.68 1 90.62 75 PHE A O 1
ATOM 583 N N . VAL A 1 76 ? 18.188 0.811 10.742 1 85.62 76 VAL A N 1
ATOM 584 C CA . VAL A 1 76 ? 18.719 -0.457 11.227 1 85.62 76 VAL A CA 1
ATOM 585 C C . VAL A 1 76 ? 17.766 -1.593 10.875 1 85.62 76 VAL A C 1
ATOM 587 O O . VAL A 1 76 ? 18.203 -2.668 10.453 1 85.62 76 VAL A O 1
ATOM 590 N N . SER A 1 77 ? 16.5 -1.356 11.07 1 86.81 77 SER A N 1
ATOM 591 C CA . SER A 1 77 ? 15.516 -2.359 10.703 1 86.81 77 SER A CA 1
ATOM 592 C C . SER A 1 77 ? 15.609 -2.717 9.227 1 86.81 77 SER A C 1
ATOM 594 O O . SER A 1 77 ? 15.5 -3.887 8.852 1 86.81 77 SER A O 1
ATOM 596 N N . PHE A 1 78 ? 15.859 -1.746 8.453 1 87.62 78 PHE A N 1
ATOM 597 C CA . PHE A 1 78 ? 15.945 -1.934 7.012 1 87.62 78 PHE A CA 1
ATOM 598 C C . PHE A 1 78 ? 17.172 -2.756 6.648 1 87.62 78 PHE A C 1
ATOM 600 O O . PHE A 1 78 ? 17.094 -3.689 5.848 1 87.62 78 PHE A O 1
ATOM 607 N N . VAL A 1 79 ? 18.266 -2.436 7.215 1 84.88 79 VAL A N 1
ATOM 608 C CA . VAL A 1 79 ? 19.516 -3.109 6.926 1 84.88 79 VAL A CA 1
ATOM 609 C C . VAL A 1 79 ? 19.484 -4.539 7.457 1 84.88 79 VAL A C 1
ATOM 611 O O . VAL A 1 79 ? 19.953 -5.469 6.797 1 84.88 79 VAL A O 1
ATOM 614 N N . CYS A 1 80 ? 18.906 -4.688 8.594 1 79.88 80 CYS A N 1
ATOM 615 C CA . CYS A 1 80 ? 18.781 -6.016 9.188 1 79.88 80 CYS A CA 1
ATOM 616 C C . CYS A 1 80 ? 17.984 -6.945 8.281 1 79.88 80 CYS A C 1
ATOM 618 O O . CYS A 1 80 ? 18.281 -8.141 8.195 1 79.88 80 CYS A O 1
ATOM 620 N N . ASP A 1 81 ? 17.062 -6.387 7.695 1 82.88 81 ASP A N 1
ATOM 621 C CA . ASP A 1 81 ? 16.25 -7.176 6.773 1 82.88 81 ASP A CA 1
ATOM 622 C C . ASP A 1 81 ? 17.094 -7.688 5.605 1 82.88 81 ASP A C 1
ATOM 624 O O . ASP A 1 81 ? 16.969 -8.852 5.207 1 82.88 81 ASP A O 1
ATOM 628 N N . GLY A 1 82 ? 17.906 -6.824 5.051 1 81.94 82 GLY A N 1
ATOM 629 C CA . GLY A 1 82 ? 18.781 -7.23 3.957 1 81.94 82 GLY A CA 1
ATOM 630 C C . GLY A 1 82 ? 19.766 -8.312 4.352 1 81.94 82 GLY A C 1
ATOM 631 O O . GLY A 1 82 ? 19.969 -9.273 3.611 1 81.94 82 GLY A O 1
ATOM 632 N N . ILE A 1 83 ? 20.266 -8.148 5.445 1 81 83 ILE A N 1
ATOM 633 C CA . ILE A 1 83 ? 21.25 -9.102 5.93 1 81 83 ILE A CA 1
ATOM 634 C C . ILE A 1 83 ? 20.594 -10.438 6.227 1 81 83 ILE A C 1
ATOM 636 O O . ILE A 1 83 ? 21.109 -11.5 5.859 1 81 83 ILE A O 1
ATOM 640 N N . ASP A 1 84 ? 19.5 -10.383 6.898 1 79 84 ASP A N 1
ATOM 641 C CA . ASP A 1 84 ? 18.781 -11.602 7.238 1 79 84 ASP A CA 1
ATOM 642 C C . ASP A 1 84 ? 18.375 -12.367 5.984 1 79 84 ASP A C 1
ATOM 644 O O . ASP A 1 84 ? 18.422 -13.594 5.949 1 79 84 ASP A O 1
ATOM 648 N N . GLY A 1 85 ? 17.906 -11.641 4.984 1 78.75 85 GLY A N 1
ATOM 649 C CA . GLY A 1 85 ? 17.578 -12.289 3.723 1 78.75 85 GLY A CA 1
ATOM 650 C C . GLY A 1 85 ? 18.781 -12.945 3.068 1 78.75 85 GLY A C 1
ATOM 651 O O . GLY A 1 85 ? 18.688 -14.055 2.543 1 78.75 85 GLY A O 1
ATOM 652 N N . TRP A 1 86 ? 19.812 -12.242 3.158 1 80.62 86 TRP A N 1
ATOM 653 C CA . TRP A 1 86 ? 21.047 -12.781 2.592 1 80.62 86 TRP A CA 1
ATOM 654 C C . TRP A 1 86 ? 21.469 -14.055 3.324 1 80.62 86 TRP A C 1
ATOM 656 O O . TRP A 1 86 ? 21.828 -15.047 2.695 1 80.62 86 TRP A O 1
ATOM 666 N N . CYS A 1 87 ? 21.375 -14.008 4.605 1 79.12 87 CYS A N 1
ATOM 667 C CA . CYS A 1 87 ? 21.75 -15.156 5.422 1 79.12 87 CYS A CA 1
ATOM 668 C C . CYS A 1 87 ? 20.812 -16.328 5.168 1 79.12 87 CYS A C 1
ATOM 670 O O . CYS A 1 87 ? 21.25 -17.469 5.059 1 79.12 87 CYS A O 1
ATOM 672 N N . ALA A 1 88 ? 19.547 -16.062 5.125 1 79.38 88 ALA A N 1
ATOM 673 C CA . ALA A 1 88 ? 18.562 -17.125 4.883 1 79.38 88 ALA A CA 1
ATOM 674 C C . ALA A 1 88 ? 18.812 -17.812 3.553 1 79.38 88 ALA A C 1
ATOM 676 O O . ALA A 1 88 ? 18.688 -19.047 3.455 1 79.38 88 ALA A O 1
ATOM 677 N N . ARG A 1 89 ? 19.234 -17.078 2.561 1 80.75 89 ARG A N 1
ATOM 678 C CA . ARG A 1 89 ? 19.516 -17.641 1.247 1 80.75 89 ARG A CA 1
ATOM 679 C C . ARG A 1 89 ? 20.828 -18.406 1.257 1 80.75 89 ARG A C 1
ATOM 681 O O . ARG A 1 89 ? 20.938 -19.484 0.661 1 80.75 89 ARG A O 1
ATOM 688 N N . LYS A 1 90 ? 21.734 -17.875 1.941 1 83.75 90 LYS A N 1
ATOM 689 C CA . LYS A 1 90 ? 23.047 -18.5 2.006 1 83.75 90 LYS A CA 1
ATOM 690 C C . LYS A 1 90 ? 22.984 -19.844 2.744 1 83.75 90 LYS A C 1
ATOM 692 O O . LYS A 1 90 ? 23.641 -20.797 2.355 1 83.75 90 LYS A O 1
ATOM 697 N N . PHE A 1 91 ? 22.156 -19.875 3.799 1 84.38 91 PHE A N 1
ATOM 698 C CA . PHE A 1 91 ? 22.078 -21.078 4.617 1 84.38 91 PHE A CA 1
ATOM 699 C C . PHE A 1 91 ? 20.859 -21.922 4.23 1 84.38 91 PHE A C 1
ATOM 701 O O . PHE A 1 91 ? 20.5 -22.844 4.949 1 84.38 91 PHE A O 1
ATOM 708 N N . ASN A 1 92 ? 20.156 -21.578 3.193 1 83.12 92 ASN A N 1
ATOM 709 C CA . ASN A 1 92 ? 19.016 -22.297 2.65 1 83.12 92 ASN A CA 1
ATOM 710 C C . ASN A 1 92 ? 17.891 -22.422 3.676 1 83.12 92 ASN A C 1
ATOM 712 O O . ASN A 1 92 ? 17.344 -23.516 3.865 1 83.12 92 ASN A O 1
ATOM 716 N N . GLN A 1 93 ? 17.719 -21.484 4.379 1 80.5 93 GLN A N 1
ATOM 717 C CA . GLN A 1 93 ? 16.688 -21.453 5.398 1 80.5 93 GLN A CA 1
ATOM 718 C C . GLN A 1 93 ? 15.555 -20.516 5.008 1 80.5 93 GLN A C 1
ATOM 720 O O . GLN A 1 93 ? 15 -19.812 5.859 1 80.5 93 GLN A O 1
ATOM 725 N N . VAL A 1 94 ? 15.289 -20.562 3.73 1 81.94 94 VAL A N 1
ATOM 726 C CA . VAL A 1 94 ? 14.227 -19.688 3.25 1 81.94 94 VAL A CA 1
ATOM 727 C C . VAL A 1 94 ? 12.867 -20.359 3.451 1 81.94 94 VAL A C 1
ATOM 729 O O . VAL A 1 94 ? 12.711 -21.547 3.154 1 81.94 94 VAL A O 1
ATOM 732 N N . SER A 1 95 ? 11.984 -19.641 4.137 1 84.75 95 SER A N 1
ATOM 733 C CA . SER A 1 95 ? 10.609 -20.109 4.273 1 84.75 95 SER A CA 1
ATOM 734 C C . SER A 1 95 ? 9.656 -19.25 3.439 1 84.75 95 SER A C 1
ATOM 736 O O . SER A 1 95 ? 9.93 -18.078 3.166 1 84.75 95 SER A O 1
ATOM 738 N N . THR A 1 96 ? 8.609 -19.891 3.051 1 87.25 96 THR A N 1
ATOM 739 C CA . THR A 1 96 ? 7.637 -19.203 2.215 1 87.25 96 THR A CA 1
ATOM 740 C C . THR A 1 96 ? 6.992 -18.047 2.979 1 87.25 96 THR A C 1
ATOM 742 O O . THR A 1 96 ? 6.891 -16.938 2.463 1 87.25 96 THR A O 1
ATOM 745 N N . PHE A 1 97 ? 6.586 -18.312 4.234 1 86.69 97 PHE A N 1
ATOM 746 C CA . PHE A 1 97 ? 5.969 -17.25 5.027 1 86.69 97 PHE A CA 1
ATOM 747 C C . PHE A 1 97 ? 6.953 -16.125 5.281 1 86.69 97 PHE A C 1
ATOM 749 O O . PHE A 1 97 ? 6.59 -14.945 5.199 1 86.69 97 PHE A O 1
ATOM 756 N N . GLY A 1 98 ? 8.109 -16.484 5.625 1 84.12 98 GLY A N 1
ATOM 757 C CA . GLY A 1 98 ? 9.133 -15.469 5.852 1 84.12 98 GLY A CA 1
ATOM 758 C C . GLY A 1 98 ? 9.383 -14.594 4.641 1 84.12 98 GLY A C 1
ATOM 759 O O . GLY A 1 98 ? 9.547 -13.375 4.773 1 84.12 98 GLY A O 1
ATOM 760 N N . ALA A 1 99 ? 9.359 -15.133 3.49 1 85.25 99 ALA A N 1
ATOM 761 C CA . ALA A 1 99 ? 9.602 -14.398 2.25 1 85.25 99 ALA A CA 1
ATOM 762 C C . ALA A 1 99 ? 8.477 -13.398 1.98 1 85.25 99 ALA A C 1
ATOM 764 O O . ALA A 1 99 ? 8.742 -12.242 1.638 1 85.25 99 ALA A O 1
ATOM 765 N N . VAL A 1 100 ? 7.312 -13.867 2.137 1 88.06 100 VAL A N 1
ATOM 766 C CA . VAL A 1 100 ? 6.199 -12.969 1.853 1 88.06 100 VAL A CA 1
ATOM 767 C C . VAL A 1 100 ? 6.102 -11.906 2.939 1 88.06 100 VAL A C 1
ATOM 769 O O . VAL A 1 100 ? 5.777 -10.75 2.658 1 88.06 100 VAL A O 1
ATOM 772 N N . LEU A 1 101 ? 6.309 -12.289 4.18 1 87.75 101 LEU A N 1
ATOM 773 C CA . LEU A 1 101 ? 6.312 -11.312 5.258 1 87.75 101 LEU A CA 1
ATOM 774 C C . LEU A 1 101 ? 7.34 -10.211 4.996 1 87.75 101 LEU A C 1
ATOM 776 O O . LEU A 1 101 ? 7.074 -9.039 5.242 1 87.75 101 LEU A O 1
ATOM 780 N N . ASP A 1 102 ? 8.438 -10.656 4.488 1 86.31 102 ASP A N 1
ATOM 781 C CA . ASP A 1 102 ? 9.492 -9.711 4.148 1 86.31 102 ASP A CA 1
ATOM 782 C C . ASP A 1 102 ? 9.039 -8.742 3.061 1 86.31 102 ASP A C 1
ATOM 784 O O . ASP A 1 102 ? 9.227 -7.527 3.18 1 86.31 102 ASP A O 1
ATOM 788 N N . MET A 1 103 ? 8.438 -9.234 2.086 1 88.75 103 MET A N 1
ATOM 789 C CA . MET A 1 103 ? 7.949 -8.43 0.968 1 88.75 103 MET A CA 1
ATOM 790 C C . MET A 1 103 ? 6.926 -7.402 1.442 1 88.75 103 MET A C 1
ATOM 792 O O . MET A 1 103 ? 6.988 -6.234 1.06 1 88.75 103 MET A O 1
ATOM 796 N N . VAL A 1 104 ? 6.047 -7.828 2.264 1 91.38 104 VAL A N 1
ATOM 797 C CA . VAL A 1 104 ? 4.961 -6.977 2.75 1 91.38 104 VAL A CA 1
ATOM 798 C C . VAL A 1 104 ? 5.52 -5.922 3.699 1 91.38 104 VAL A C 1
ATOM 800 O O . VAL A 1 104 ? 5.172 -4.742 3.6 1 91.38 104 VAL A O 1
ATOM 803 N N . THR A 1 105 ? 6.371 -6.336 4.598 1 90.31 105 THR A N 1
ATOM 804 C CA . THR A 1 105 ? 6.938 -5.418 5.582 1 90.31 105 THR A CA 1
ATOM 805 C C . THR A 1 105 ? 7.734 -4.316 4.898 1 90.31 105 THR A C 1
ATOM 807 O O . THR A 1 105 ? 7.684 -3.156 5.312 1 90.31 105 THR A O 1
ATOM 810 N N . ASP A 1 106 ? 8.461 -4.695 3.879 1 90.25 106 ASP A N 1
ATOM 811 C CA . ASP A 1 106 ? 9.227 -3.701 3.127 1 90.25 106 ASP A CA 1
ATOM 812 C C . ASP A 1 106 ? 8.305 -2.646 2.518 1 90.25 106 ASP A C 1
ATOM 814 O O . ASP A 1 106 ? 8.57 -1.448 2.615 1 90.25 106 ASP A O 1
ATOM 818 N N . ARG A 1 107 ? 7.215 -3.064 1.984 1 92.31 107 ARG A N 1
ATOM 819 C CA . ARG A 1 107 ? 6.273 -2.162 1.332 1 92.31 107 ARG A CA 1
ATOM 820 C C . ARG A 1 107 ? 5.551 -1.29 2.354 1 92.31 107 ARG A C 1
ATOM 822 O O . ARG A 1 107 ? 5.312 -0.106 2.107 1 92.31 107 ARG A O 1
ATOM 829 N N . ILE A 1 108 ? 5.199 -1.864 3.395 1 92.44 108 ILE A N 1
ATOM 830 C CA . ILE A 1 108 ? 4.441 -1.136 4.406 1 92.44 108 ILE A CA 1
ATOM 831 C C . ILE A 1 108 ? 5.344 -0.114 5.094 1 92.44 108 ILE A C 1
ATOM 833 O O . ILE A 1 108 ? 4.93 1.019 5.348 1 92.44 108 ILE A O 1
ATOM 837 N N . SER A 1 109 ? 6.527 -0.542 5.457 1 92.75 109 SER A N 1
ATOM 838 C CA . SER A 1 109 ? 7.449 0.379 6.113 1 92.75 109 SER A CA 1
ATOM 839 C C . SER A 1 109 ? 7.727 1.6 5.242 1 92.75 109 SER A C 1
ATOM 841 O O . SER A 1 109 ? 7.668 2.734 5.719 1 92.75 109 SER A O 1
ATOM 843 N N . THR A 1 110 ? 7.996 1.332 3.996 1 94.69 110 THR A N 1
ATOM 844 C CA . THR A 1 110 ? 8.234 2.432 3.068 1 94.69 110 THR A CA 1
ATOM 845 C C . THR A 1 110 ? 6.98 3.285 2.908 1 94.69 110 THR A C 1
ATOM 847 O O . THR A 1 110 ? 7.055 4.516 2.881 1 94.69 110 THR A O 1
ATOM 850 N N . ALA A 1 111 ? 5.879 2.66 2.82 1 94.56 111 ALA A N 1
ATOM 851 C CA . ALA A 1 111 ? 4.617 3.383 2.699 1 94.56 111 ALA A CA 1
ATOM 852 C C . ALA A 1 111 ? 4.395 4.309 3.891 1 94.56 111 ALA A C 1
ATOM 854 O O . ALA A 1 111 ? 4.043 5.477 3.721 1 94.56 111 ALA A O 1
ATOM 855 N N . CYS A 1 112 ? 4.598 3.791 5.039 1 92 112 CYS A N 1
ATOM 856 C CA . CYS A 1 112 ? 4.41 4.59 6.246 1 92 112 CYS A CA 1
ATOM 857 C C . CYS A 1 112 ? 5.363 5.777 6.266 1 92 112 CYS A C 1
ATOM 859 O O . CYS A 1 112 ? 4.98 6.879 6.668 1 92 112 CYS A O 1
ATOM 861 N N . LEU A 1 113 ? 6.566 5.531 5.918 1 93.5 113 LEU A N 1
ATOM 862 C CA . LEU A 1 113 ? 7.531 6.621 5.855 1 93.5 113 LEU A CA 1
ATOM 863 C C . LEU A 1 113 ? 7.082 7.688 4.863 1 93.5 113 LEU A C 1
ATOM 865 O O . LEU A 1 113 ? 7.16 8.883 5.152 1 93.5 113 LEU A O 1
ATOM 869 N N . LEU A 1 114 ? 6.57 7.293 3.74 1 95 114 LEU A N 1
ATOM 870 C CA . LEU A 1 114 ? 6.094 8.219 2.719 1 95 114 LEU A CA 1
ATOM 871 C C . LEU A 1 114 ? 4.875 8.992 3.211 1 95 114 LEU A C 1
ATOM 873 O O . LEU A 1 114 ? 4.691 10.156 2.861 1 95 114 LEU A O 1
ATOM 877 N N . VAL A 1 115 ? 4.09 8.352 3.973 1 92.75 115 VAL A N 1
ATOM 878 C CA . VAL A 1 115 ? 2.938 9.031 4.566 1 92.75 115 VAL A CA 1
ATOM 879 C C . VAL A 1 115 ? 3.416 10.148 5.484 1 92.75 115 VAL A C 1
ATOM 881 O O . VAL A 1 115 ? 2.908 11.273 5.418 1 92.75 115 VAL A O 1
ATOM 884 N N . ILE A 1 116 ? 4.34 9.883 6.289 1 89.31 116 ILE A N 1
ATOM 885 C CA . ILE A 1 116 ? 4.859 10.875 7.219 1 89.31 116 ILE A CA 1
ATOM 886 C C . ILE A 1 116 ? 5.465 12.039 6.441 1 89.31 116 ILE A C 1
ATOM 888 O O . ILE A 1 116 ? 5.25 13.203 6.789 1 89.31 116 ILE A O 1
ATOM 892 N N . LEU A 1 117 ? 6.207 11.742 5.418 1 92 117 LEU A N 1
ATOM 893 C CA . LEU A 1 117 ? 6.816 12.781 4.598 1 92 117 LEU A CA 1
ATOM 894 C C . LEU A 1 117 ? 5.75 13.633 3.92 1 92 117 LEU A C 1
ATOM 896 O O . LEU A 1 117 ? 5.938 14.836 3.73 1 92 117 LEU A O 1
ATOM 900 N N . SER A 1 118 ? 4.68 12.992 3.551 1 90.81 118 SER A N 1
ATOM 901 C CA . SER A 1 118 ? 3.596 13.734 2.912 1 90.81 118 SER A CA 1
ATOM 902 C C . SER A 1 118 ? 2.961 14.727 3.877 1 90.81 118 SER A C 1
ATOM 904 O O . SER A 1 118 ? 2.33 15.695 3.451 1 90.81 118 SER A O 1
ATOM 906 N N . GLN A 1 119 ? 3.146 14.539 5.113 1 84.38 119 GLN A N 1
ATOM 907 C CA . GLN A 1 119 ? 2.588 15.422 6.133 1 84.38 119 GLN A CA 1
ATOM 908 C C . GLN A 1 119 ? 3.516 16.609 6.402 1 84.38 119 GLN A C 1
ATOM 910 O O . GLN A 1 119 ? 3.062 17.672 6.828 1 84.38 119 GLN A O 1
ATOM 915 N N . VAL A 1 120 ? 4.742 16.422 6.172 1 86.31 120 VAL A N 1
ATOM 916 C CA . VAL A 1 120 ? 5.711 17.438 6.582 1 86.31 120 VAL A CA 1
ATOM 917 C C . VAL A 1 120 ? 6.109 18.281 5.375 1 86.31 120 VAL A C 1
ATOM 919 O O . VAL A 1 120 ? 6.574 19.422 5.531 1 86.31 120 VAL A O 1
ATOM 922 N N . TYR A 1 121 ? 5.883 17.703 4.199 1 88.12 121 TYR A N 1
ATOM 923 C CA . TYR A 1 121 ? 6.309 18.438 3.012 1 88.12 121 TYR A CA 1
ATOM 924 C C . TYR A 1 121 ? 5.113 18.828 2.154 1 88.12 121 TYR A C 1
ATOM 926 O O . TYR A 1 121 ? 4.078 18.156 2.18 1 88.12 121 TYR A O 1
ATOM 934 N N . ARG A 1 122 ? 5.293 20.016 1.44 1 82.38 122 ARG A N 1
ATOM 935 C CA . ARG A 1 122 ? 4.348 20.438 0.41 1 82.38 122 ARG A CA 1
ATOM 936 C C . ARG A 1 122 ? 5.027 20.531 -0.952 1 82.38 122 ARG A C 1
ATOM 938 O O . ARG A 1 122 ? 6.176 20.969 -1.051 1 82.38 122 ARG A O 1
ATOM 945 N N . PRO A 1 123 ? 4.434 20.047 -2.01 1 81.56 123 PRO A N 1
ATOM 946 C CA . PRO A 1 123 ? 3.139 19.375 -2.016 1 81.56 123 PRO A CA 1
ATOM 947 C C . PRO A 1 123 ? 3.223 17.938 -1.486 1 81.56 123 PRO A C 1
ATOM 949 O O . PRO A 1 123 ? 4.102 17.172 -1.898 1 81.56 123 PRO A O 1
ATOM 952 N N . GLY A 1 124 ? 2.355 17.516 -0.74 1 84.31 124 GLY A N 1
ATOM 953 C CA . GLY A 1 124 ? 2.312 16.172 -0.168 1 84.31 124 GLY A CA 1
ATOM 954 C C . GLY A 1 124 ? 1.965 15.102 -1.183 1 84.31 124 GLY A C 1
ATOM 955 O O . GLY A 1 124 ? 2.268 13.922 -0.979 1 84.31 124 GLY A O 1
ATOM 956 N N . LEU A 1 125 ? 1.416 15.531 -2.283 1 84.69 125 LEU A N 1
ATOM 957 C CA . LEU A 1 125 ? 0.943 14.609 -3.312 1 84.69 125 LEU A CA 1
ATOM 958 C C . LEU A 1 125 ? 2.111 13.883 -3.967 1 84.69 125 LEU A C 1
ATOM 960 O O . LEU A 1 125 ? 1.944 12.773 -4.48 1 84.69 125 LEU A O 1
ATOM 964 N N . THR A 1 126 ? 3.299 14.469 -3.916 1 89.69 126 THR A N 1
ATOM 965 C CA . THR A 1 126 ? 4.484 13.82 -4.461 1 89.69 126 THR A CA 1
ATOM 966 C C . THR A 1 126 ? 4.738 12.484 -3.754 1 89.69 126 THR A C 1
ATOM 968 O O . THR A 1 126 ? 4.914 11.453 -4.406 1 89.69 126 THR A O 1
ATOM 971 N N . PHE A 1 127 ? 4.605 12.5 -2.488 1 93.62 127 PHE A N 1
ATOM 972 C CA . PHE A 1 127 ? 4.906 11.297 -1.712 1 93.62 127 PHE A CA 1
ATOM 973 C C . PHE A 1 127 ? 3.756 10.305 -1.789 1 93.62 127 PHE A C 1
ATOM 975 O O . PHE A 1 127 ? 3.977 9.086 -1.759 1 93.62 127 PHE A O 1
ATOM 982 N N . VAL A 1 128 ? 2.576 10.828 -1.951 1 92 128 VAL A N 1
ATOM 983 C CA . VAL A 1 128 ? 1.421 9.953 -2.135 1 92 128 VAL A CA 1
ATOM 984 C C . VAL A 1 128 ? 1.532 9.227 -3.471 1 92 128 VAL A C 1
ATOM 986 O O . VAL A 1 128 ? 1.235 8.031 -3.561 1 92 128 VAL A O 1
ATOM 989 N N . SER A 1 129 ? 2.006 9.914 -4.469 1 91.94 129 SER A N 1
ATOM 990 C CA . SER A 1 129 ? 2.193 9.305 -5.781 1 91.94 129 SER A CA 1
ATOM 991 C C . SER A 1 129 ? 3.295 8.25 -5.754 1 91.94 129 SER A C 1
ATOM 993 O O . SER A 1 129 ? 3.189 7.219 -6.414 1 91.94 129 SER A O 1
ATOM 995 N N . LEU A 1 130 ? 4.324 8.555 -5.02 1 95.06 130 LEU A N 1
ATOM 996 C CA . LEU A 1 130 ? 5.41 7.59 -4.891 1 95.06 130 LEU A CA 1
ATOM 997 C C . LEU A 1 130 ? 4.941 6.336 -4.16 1 95.06 130 LEU A C 1
ATOM 999 O O . LEU A 1 130 ? 5.344 5.227 -4.508 1 95.06 130 LEU A O 1
ATOM 1003 N N . LEU A 1 131 ? 4.121 6.547 -3.143 1 95.19 131 LEU A N 1
ATOM 1004 C CA . LEU A 1 131 ? 3.525 5.43 -2.416 1 95.19 131 LEU A CA 1
ATOM 1005 C C . LEU A 1 131 ? 2.682 4.566 -3.346 1 95.19 131 LEU A C 1
ATOM 1007 O O . LEU A 1 131 ? 2.816 3.34 -3.348 1 95.19 131 LEU A O 1
ATOM 1011 N N . ALA A 1 132 ? 1.876 5.207 -4.125 1 93.62 132 ALA A N 1
ATOM 1012 C CA . ALA A 1 132 ? 1.027 4.5 -5.078 1 93.62 132 ALA A CA 1
ATOM 1013 C C . ALA A 1 132 ? 1.866 3.721 -6.086 1 93.62 132 ALA A C 1
ATOM 1015 O O . ALA A 1 132 ? 1.573 2.561 -6.383 1 93.62 132 ALA A O 1
ATOM 1016 N N . LEU A 1 133 ? 2.873 4.316 -6.559 1 94.62 133 LEU A N 1
ATOM 1017 C CA . LEU A 1 133 ? 3.746 3.691 -7.547 1 94.62 133 LEU A CA 1
ATOM 1018 C C . LEU A 1 133 ? 4.441 2.465 -6.961 1 94.62 133 LEU A C 1
ATOM 1020 O O . LEU A 1 133 ? 4.5 1.415 -7.602 1 94.62 133 LEU A O 1
A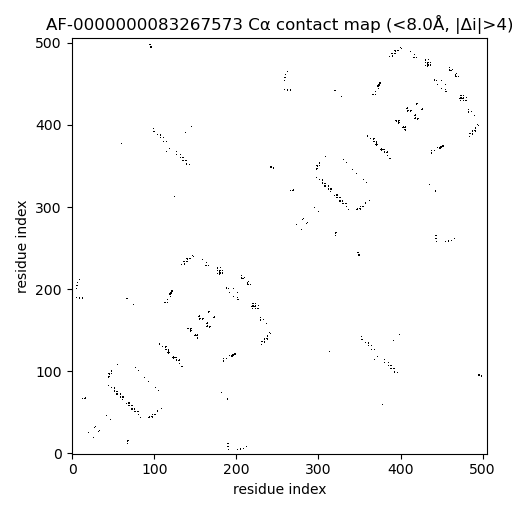TOM 1024 N N . ASP A 1 134 ? 4.91 2.611 -5.793 1 96.12 134 ASP A N 1
ATOM 1025 C CA . ASP A 1 134 ? 5.641 1.526 -5.145 1 96.12 134 ASP A CA 1
ATOM 1026 C C . ASP A 1 134 ? 4.746 0.308 -4.938 1 96.12 134 ASP A C 1
ATOM 1028 O O . ASP A 1 134 ? 5.121 -0.813 -5.285 1 96.12 134 ASP A O 1
ATOM 1032 N N . ILE A 1 135 ? 3.598 0.531 -4.414 1 94.31 135 ILE A N 1
ATOM 1033 C CA . ILE A 1 135 ? 2.674 -0.562 -4.137 1 94.31 135 ILE A CA 1
ATOM 1034 C C . ILE A 1 135 ? 2.199 -1.185 -5.449 1 94.31 135 ILE A C 1
ATOM 1036 O O . ILE A 1 135 ? 2.234 -2.406 -5.609 1 94.31 135 ILE A O 1
ATOM 1040 N N . ALA A 1 136 ? 1.858 -0.345 -6.371 1 94.12 136 ALA A N 1
ATOM 1041 C CA . ALA A 1 136 ? 1.337 -0.837 -7.645 1 94.12 136 ALA A CA 1
ATOM 1042 C C . ALA A 1 136 ? 2.389 -1.655 -8.391 1 94.12 136 ALA A C 1
ATOM 1044 O O . ALA A 1 136 ? 2.096 -2.74 -8.898 1 94.12 136 ALA A O 1
ATOM 1045 N N . SER A 1 137 ? 3.512 -1.124 -8.461 1 94.62 137 SER A N 1
ATOM 1046 C CA . SER A 1 137 ? 4.582 -1.774 -9.211 1 94.62 137 SER A CA 1
ATOM 1047 C C . SER A 1 137 ? 4.891 -3.156 -8.648 1 94.62 137 SER A C 1
ATOM 1049 O O . SER A 1 137 ? 4.938 -4.141 -9.391 1 94.62 137 SER A O 1
ATOM 1051 N N . HIS A 1 138 ? 4.996 -3.25 -7.371 1 94.25 138 HIS A N 1
ATOM 1052 C CA . HIS A 1 138 ? 5.379 -4.516 -6.75 1 94.25 138 HIS A CA 1
ATOM 1053 C C . HIS A 1 138 ? 4.219 -5.504 -6.754 1 94.25 138 HIS A C 1
ATOM 1055 O O . HIS A 1 138 ? 4.426 -6.711 -6.891 1 94.25 138 HIS A O 1
ATOM 1061 N N . TRP A 1 139 ? 3.084 -4.98 -6.555 1 93.19 139 TRP A N 1
ATOM 1062 C CA . TRP A 1 139 ? 1.903 -5.836 -6.602 1 93.19 139 TRP A CA 1
ATOM 1063 C C . TRP A 1 139 ? 1.746 -6.473 -7.977 1 93.19 139 TRP A C 1
ATOM 1065 O O . TRP A 1 139 ? 1.593 -7.691 -8.094 1 93.19 139 TRP A O 1
ATOM 1075 N N . LEU A 1 140 ? 1.862 -5.707 -9.016 1 92.06 140 LEU A N 1
ATOM 1076 C CA . LEU A 1 140 ? 1.716 -6.191 -10.383 1 92.06 140 LEU A CA 1
ATOM 1077 C C . LEU A 1 140 ? 2.838 -7.16 -10.734 1 92.06 140 LEU A C 1
ATOM 1079 O O . LEU A 1 140 ? 2.6 -8.18 -11.391 1 92.06 140 LEU A O 1
ATOM 1083 N N . GLN A 1 141 ? 3.986 -6.824 -10.32 1 91.38 141 GLN A N 1
ATOM 1084 C CA . GLN A 1 141 ? 5.125 -7.695 -10.586 1 91.38 141 GLN A CA 1
ATOM 1085 C C . GLN A 1 141 ? 4.941 -9.055 -9.914 1 91.38 141 GLN A C 1
ATOM 1087 O O . GLN A 1 141 ? 5.176 -10.094 -10.531 1 91.38 141 GLN A O 1
ATOM 1092 N N . MET A 1 142 ? 4.539 -9.07 -8.711 1 91.12 142 MET A N 1
ATOM 1093 C CA . MET A 1 142 ? 4.297 -10.32 -7.996 1 91.12 142 MET A CA 1
ATOM 1094 C C . MET A 1 142 ? 3.193 -11.125 -8.672 1 91.12 142 MET A C 1
ATOM 1096 O O . MET A 1 142 ? 3.342 -12.328 -8.891 1 91.12 142 MET A O 1
ATOM 1100 N N . TYR A 1 143 ? 2.154 -10.438 -8.992 1 90.19 143 TYR A N 1
ATOM 1101 C CA . TYR A 1 143 ? 1.033 -11.094 -9.656 1 90.19 143 TYR A CA 1
ATOM 1102 C C . TYR A 1 143 ? 1.475 -11.734 -10.969 1 90.19 143 TYR A C 1
ATOM 1104 O O . TYR A 1 143 ? 1.167 -12.898 -11.234 1 90.19 143 TYR A O 1
ATOM 1112 N N . SER A 1 144 ? 2.209 -11.047 -11.742 1 89.12 144 SER A N 1
ATOM 1113 C CA . SER A 1 144 ? 2.641 -11.516 -13.055 1 89.12 144 SER A CA 1
ATOM 1114 C C . SER A 1 144 ? 3.598 -12.695 -12.93 1 89.12 144 SER A C 1
ATOM 1116 O O . SER A 1 144 ? 3.564 -13.617 -13.742 1 89.12 144 SER A O 1
ATOM 1118 N N . THR A 1 145 ? 4.391 -12.664 -11.945 1 86.88 145 THR A N 1
ATOM 1119 C CA . THR A 1 145 ? 5.336 -13.758 -11.734 1 86.88 145 THR A CA 1
ATOM 1120 C C . THR A 1 145 ? 4.602 -15.047 -11.375 1 86.88 145 THR A C 1
ATOM 1122 O O . THR A 1 145 ? 4.98 -16.125 -11.82 1 86.88 145 THR A O 1
ATOM 1125 N N . PHE A 1 146 ? 3.58 -14.93 -10.641 1 84.69 146 PHE A N 1
ATOM 1126 C CA . PHE A 1 146 ? 2.785 -16.094 -10.281 1 84.69 146 PHE A CA 1
ATOM 1127 C C . PHE A 1 146 ? 2.051 -16.641 -11.492 1 84.69 146 PHE A C 1
ATOM 1129 O O . PHE A 1 146 ? 1.92 -17.859 -11.648 1 84.69 146 PHE A O 1
ATOM 1136 N N . LEU A 1 147 ? 1.658 -15.781 -12.352 1 85.25 147 LEU A N 1
ATOM 1137 C CA . LEU A 1 147 ? 0.915 -16.188 -13.539 1 85.25 147 LEU A CA 1
ATOM 1138 C C . LEU A 1 147 ? 1.782 -17.047 -14.453 1 85.25 147 LEU A C 1
ATOM 1140 O O . LEU A 1 147 ? 1.293 -18 -15.062 1 85.25 147 LEU A O 1
ATOM 1144 N N . ILE A 1 148 ? 3.043 -16.688 -14.516 1 84.44 148 ILE A N 1
ATOM 1145 C CA . ILE A 1 148 ? 3.916 -17.406 -15.43 1 84.44 148 ILE A CA 1
ATOM 1146 C C . ILE A 1 148 ? 4.609 -18.547 -14.688 1 84.44 148 ILE A C 1
ATOM 1148 O O . ILE A 1 148 ? 5.434 -19.266 -15.266 1 84.44 148 ILE A O 1
ATOM 1152 N N . GLY A 1 149 ? 4.312 -18.719 -13.422 1 79 149 GLY A N 1
ATOM 1153 C CA . GLY A 1 149 ? 4.797 -19.859 -12.664 1 79 149 GLY A CA 1
ATOM 1154 C C . GLY A 1 149 ? 6.238 -19.703 -12.211 1 79 149 GLY A C 1
ATOM 1155 O O . GLY A 1 149 ? 6.961 -20.688 -12.078 1 79 149 GLY A O 1
ATOM 1156 N N . LYS A 1 150 ? 6.645 -18.594 -12.18 1 74.44 150 LYS A N 1
ATOM 1157 C CA . LYS A 1 150 ? 7.992 -18.359 -11.664 1 74.44 150 LYS A CA 1
ATOM 1158 C C . LYS A 1 150 ? 8.016 -18.359 -10.141 1 74.44 150 LYS A C 1
ATOM 1160 O O . LYS A 1 150 ? 7.02 -18.016 -9.5 1 74.44 150 LYS A O 1
ATOM 1165 N N . ALA A 1 151 ? 9.188 -18.688 -9.656 1 65.81 151 ALA A N 1
ATOM 1166 C CA . ALA A 1 151 ? 9.305 -18.891 -8.211 1 65.81 151 ALA A CA 1
ATOM 1167 C C . ALA A 1 151 ? 9.469 -17.562 -7.484 1 65.81 151 ALA A C 1
ATOM 1169 O O . ALA A 1 151 ? 9.047 -17.422 -6.336 1 65.81 151 ALA A O 1
ATOM 1170 N N . SER A 1 152 ? 10.188 -16.672 -8.164 1 72.75 152 SER A N 1
ATOM 1171 C CA . SER A 1 152 ? 10.453 -15.406 -7.496 1 72.75 152 SER A CA 1
ATOM 1172 C C . SER A 1 152 ? 10.141 -14.227 -8.414 1 72.75 152 SER A C 1
ATOM 1174 O O . SER A 1 152 ? 10.422 -14.273 -9.609 1 72.75 152 SER A O 1
ATOM 1176 N N . HIS A 1 153 ? 9.664 -13.164 -7.855 1 72.69 153 HIS A N 1
ATOM 1177 C CA . HIS A 1 153 ? 9.352 -11.938 -8.578 1 72.69 153 HIS A CA 1
ATOM 1178 C C . HIS A 1 153 ? 10.617 -11.25 -9.078 1 72.69 153 HIS A C 1
ATOM 1180 O O . HIS A 1 153 ? 10.547 -10.344 -9.906 1 72.69 153 HIS A O 1
ATOM 1186 N N . LYS A 1 154 ? 11.789 -11.711 -8.695 1 71 154 LYS A N 1
ATOM 1187 C CA . LYS A 1 154 ? 13.078 -11.148 -9.086 1 71 154 LYS A CA 1
ATOM 1188 C C . LYS A 1 154 ? 13.648 -11.867 -10.305 1 71 154 LYS A C 1
ATOM 1190 O O . LYS A 1 154 ? 14.641 -11.422 -10.891 1 71 154 LYS A O 1
ATOM 1195 N N . ASP A 1 155 ? 12.891 -12.867 -10.727 1 73.25 155 ASP A N 1
ATOM 1196 C CA . ASP A 1 155 ? 13.305 -13.586 -11.922 1 73.25 155 ASP A CA 1
ATOM 1197 C C . ASP A 1 155 ? 12.734 -12.938 -13.18 1 73.25 155 ASP A C 1
ATOM 1199 O O . ASP A 1 155 ? 11.578 -13.164 -13.539 1 73.25 155 ASP A O 1
ATOM 1203 N N . VAL A 1 156 ? 13.602 -12.07 -13.836 1 76.5 156 VAL A N 1
ATOM 1204 C CA . VAL A 1 156 ? 13.148 -11.328 -15.008 1 76.5 156 VAL A CA 1
ATOM 1205 C C . VAL A 1 156 ? 14.016 -11.672 -16.219 1 76.5 156 VAL A C 1
ATOM 1207 O O . VAL A 1 156 ? 14.273 -10.82 -17.062 1 76.5 156 VAL A O 1
ATOM 1210 N N . LYS A 1 157 ? 14.453 -12.766 -16.328 1 72.5 157 LYS A N 1
ATOM 1211 C CA . LYS A 1 157 ? 15.359 -13.188 -17.391 1 72.5 157 LYS A CA 1
ATOM 1212 C C . LYS A 1 157 ? 14.695 -13.047 -18.75 1 72.5 157 LYS A C 1
ATOM 1214 O O . LYS A 1 157 ? 15.367 -12.797 -19.766 1 72.5 157 LYS A O 1
ATOM 1219 N N . ASP A 1 158 ? 13.406 -13.062 -18.781 1 70.5 158 ASP A N 1
ATOM 1220 C CA . ASP A 1 158 ? 12.688 -13.047 -20.047 1 70.5 158 ASP A CA 1
ATOM 1221 C C . ASP A 1 158 ? 12.281 -11.625 -20.438 1 70.5 158 ASP A C 1
ATOM 1223 O O . ASP A 1 158 ? 11.719 -11.414 -21.516 1 70.5 158 ASP A O 1
ATOM 1227 N N . SER A 1 159 ? 12.703 -10.75 -19.656 1 73 159 SER A N 1
ATOM 1228 C CA . SER A 1 159 ? 12.297 -9.383 -19.969 1 73 159 SER A CA 1
ATOM 1229 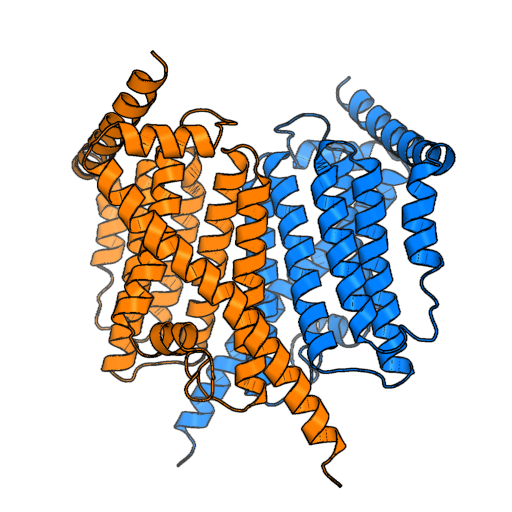C C . SER A 1 159 ? 13.172 -8.781 -21.047 1 73 159 SER A C 1
ATOM 1231 O O . SER A 1 159 ? 14.312 -9.211 -21.25 1 73 159 SER A O 1
ATOM 1233 N N . THR A 1 160 ? 12.648 -7.855 -21.75 1 73.81 160 THR A N 1
ATOM 1234 C CA . THR A 1 160 ? 13.352 -7.238 -22.875 1 73.81 160 THR A CA 1
ATOM 1235 C C . THR A 1 160 ? 14 -5.922 -22.438 1 73.81 160 THR A C 1
ATOM 1237 O O . THR A 1 160 ? 14.891 -5.414 -23.125 1 73.81 160 THR A O 1
ATOM 1240 N N . ASN A 1 161 ? 13.617 -5.492 -21.422 1 82.94 161 ASN A N 1
ATOM 1241 C CA . ASN A 1 161 ? 14.156 -4.207 -20.984 1 82.94 161 ASN A CA 1
ATOM 1242 C C . ASN A 1 161 ? 15.508 -4.367 -20.297 1 82.94 161 ASN A C 1
ATOM 1244 O O . ASN A 1 161 ? 15.625 -5.109 -19.328 1 82.94 161 ASN A O 1
ATOM 1248 N N . TRP A 1 162 ? 16.453 -3.58 -20.719 1 83.5 162 TRP A N 1
ATOM 1249 C CA . TRP A 1 162 ? 17.828 -3.746 -20.234 1 83.5 162 TRP A CA 1
ATOM 1250 C C . TRP A 1 162 ? 17.938 -3.273 -18.781 1 83.5 162 TRP A C 1
ATOM 1252 O O . TRP A 1 162 ? 18.656 -3.889 -17.984 1 83.5 162 TRP A O 1
ATOM 1262 N N . LEU A 1 163 ? 17.375 -2.211 -18.469 1 83.25 163 LEU A N 1
ATOM 1263 C CA . LEU A 1 163 ? 17.469 -1.673 -17.125 1 83.25 163 LEU A CA 1
ATOM 1264 C C . LEU A 1 163 ? 16.812 -2.617 -16.109 1 83.25 163 LEU A C 1
ATOM 1266 O O . LEU A 1 163 ? 17.344 -2.822 -15.016 1 83.25 163 LEU A O 1
ATOM 1270 N N . PHE A 1 164 ? 15.766 -3.072 -16.531 1 87.5 164 PHE A N 1
ATOM 1271 C CA . PHE A 1 164 ? 15.023 -4.016 -15.703 1 87.5 164 PHE A CA 1
ATOM 1272 C C . PHE A 1 164 ? 15.844 -5.277 -15.453 1 87.5 164 PHE A C 1
ATOM 1274 O O . PHE A 1 164 ? 15.922 -5.762 -14.32 1 87.5 164 PHE A O 1
ATOM 1281 N N . LYS A 1 165 ? 16.578 -5.766 -16.422 1 87.75 165 LYS A N 1
ATOM 1282 C CA . LYS A 1 165 ? 17.453 -6.938 -16.297 1 87.75 165 LYS A CA 1
ATOM 1283 C C . LYS A 1 165 ? 18.672 -6.625 -15.445 1 87.75 165 LYS A C 1
ATOM 1285 O O . LYS A 1 165 ? 19.109 -7.453 -14.641 1 87.75 165 LYS A O 1
ATOM 1290 N N . ALA A 1 166 ? 19.141 -5.469 -15.68 1 86.56 166 ALA A N 1
ATOM 1291 C CA . ALA A 1 166 ? 20.297 -5.062 -14.906 1 86.56 166 ALA A CA 1
ATOM 1292 C C . ALA A 1 166 ? 19.953 -4.914 -13.422 1 86.56 166 ALA A C 1
ATOM 1294 O O . ALA A 1 166 ? 20.734 -5.301 -12.555 1 86.56 166 ALA A O 1
ATOM 1295 N N . TYR A 1 167 ? 18.812 -4.391 -13.172 1 89 167 TYR A N 1
ATOM 1296 C CA . TYR A 1 167 ? 18.359 -4.145 -11.812 1 89 167 TYR A CA 1
ATOM 1297 C C . TYR A 1 167 ? 18.203 -5.453 -11.047 1 89 167 TYR A C 1
ATOM 1299 O O . TYR A 1 167 ? 18.734 -5.594 -9.938 1 89 167 TYR A O 1
ATOM 1307 N N . TYR A 1 168 ? 17.578 -6.398 -11.625 1 86.94 168 TYR A N 1
ATOM 1308 C CA . TYR A 1 168 ? 17.328 -7.648 -10.914 1 86.94 168 TYR A CA 1
ATOM 1309 C C . TYR A 1 168 ? 18.453 -8.641 -11.133 1 86.94 168 TYR A C 1
ATOM 1311 O O . TYR A 1 168 ? 18.594 -9.617 -10.391 1 86.94 168 TYR A O 1
ATOM 1319 N N . GLY A 1 169 ? 19.25 -8.453 -12.148 1 85.94 169 GLY A N 1
ATOM 1320 C CA . GLY A 1 169 ? 20.375 -9.344 -12.438 1 85.94 169 GLY A CA 1
ATOM 1321 C C . GLY A 1 169 ? 21.547 -9.141 -11.508 1 85.94 169 GLY A C 1
ATOM 1322 O O . GLY A 1 169 ? 22.297 -10.086 -11.242 1 85.94 169 GLY A O 1
ATOM 1323 N N . ASN A 1 170 ? 21.703 -7.918 -11.109 1 88.44 170 ASN A N 1
ATOM 1324 C CA . ASN A 1 170 ? 22.766 -7.594 -10.164 1 88.44 170 ASN A CA 1
ATOM 1325 C C . ASN A 1 170 ? 22.219 -7.227 -8.797 1 88.44 170 ASN A C 1
ATOM 1327 O O . ASN A 1 170 ? 21.703 -6.121 -8.602 1 88.44 170 ASN A O 1
ATOM 1331 N N . ARG A 1 171 ? 22.453 -7.996 -7.809 1 85.56 171 ARG A N 1
ATOM 1332 C CA . ARG A 1 171 ? 21.875 -7.82 -6.48 1 85.56 171 ARG A CA 1
ATOM 1333 C C . ARG A 1 171 ? 22.469 -6.605 -5.781 1 85.56 171 ARG A C 1
ATOM 1335 O O . ARG A 1 171 ? 21.797 -5.941 -4.992 1 85.56 171 ARG A O 1
ATOM 1342 N N . THR A 1 172 ? 23.75 -6.422 -6.027 1 88.81 172 THR A N 1
ATOM 1343 C CA . THR A 1 172 ? 24.406 -5.273 -5.414 1 88.81 172 THR A CA 1
ATOM 1344 C C . THR A 1 172 ? 23.812 -3.967 -5.938 1 88.81 172 THR A C 1
ATOM 1346 O O . THR A 1 172 ? 23.594 -3.025 -5.172 1 88.81 172 THR A O 1
ATOM 1349 N N . PHE A 1 173 ? 23.609 -3.955 -7.199 1 91.31 173 PHE A N 1
ATOM 1350 C CA . PHE A 1 173 ? 23 -2.777 -7.805 1 91.31 173 PHE A CA 1
ATOM 1351 C C . PHE A 1 173 ? 21.594 -2.559 -7.273 1 91.31 173 PHE A C 1
ATOM 1353 O O . PHE A 1 173 ? 21.203 -1.429 -6.965 1 91.31 173 PHE A O 1
ATOM 1360 N N . MET A 1 174 ? 20.875 -3.584 -7.18 1 91.88 174 MET A N 1
ATOM 1361 C CA . MET A 1 174 ? 19.531 -3.504 -6.633 1 91.88 174 MET A CA 1
ATOM 1362 C C . MET A 1 174 ? 19.547 -2.992 -5.199 1 91.88 174 MET A C 1
ATOM 1364 O O . MET A 1 174 ? 18.766 -2.125 -4.828 1 91.88 174 MET A O 1
ATOM 1368 N N . ALA A 1 175 ? 20.469 -3.543 -4.441 1 89.62 175 ALA A N 1
ATOM 1369 C CA . ALA A 1 175 ? 20.594 -3.133 -3.045 1 89.62 175 ALA A CA 1
ATOM 1370 C C . ALA A 1 175 ? 20.938 -1.647 -2.939 1 89.62 175 ALA A C 1
ATOM 1372 O O . ALA A 1 175 ? 20.391 -0.94 -2.09 1 89.62 175 ALA A O 1
ATOM 1373 N N . TYR A 1 176 ? 21.812 -1.241 -3.773 1 92.38 176 TYR A N 1
ATOM 1374 C CA . TYR A 1 176 ? 22.188 0.169 -3.789 1 92.38 176 TYR A CA 1
ATOM 1375 C C . TYR A 1 176 ? 20.969 1.051 -4.051 1 92.38 176 TYR A C 1
ATOM 1377 O O . TYR A 1 176 ? 20.75 2.043 -3.352 1 92.38 176 TYR A O 1
ATOM 1385 N N . CYS A 1 177 ? 20.172 0.726 -5.012 1 93.5 177 CYS A N 1
ATOM 1386 C CA . CYS A 1 177 ? 19 1.526 -5.367 1 93.5 177 CYS A CA 1
ATOM 1387 C C . CYS A 1 177 ? 17.984 1.531 -4.238 1 93.5 177 CYS A C 1
ATOM 1389 O O . CYS A 1 177 ? 17.406 2.572 -3.92 1 93.5 177 CYS A O 1
ATOM 1391 N N . CYS A 1 178 ? 17.75 0.434 -3.625 1 92.38 178 CYS A N 1
ATOM 1392 C CA . CYS A 1 178 ? 16.797 0.322 -2.527 1 92.38 178 CYS A CA 1
ATOM 1393 C C . CYS A 1 178 ? 17.266 1.129 -1.32 1 92.38 178 CYS A C 1
ATOM 1395 O O . CYS A 1 178 ? 16.469 1.856 -0.716 1 92.38 178 CYS A O 1
ATOM 1397 N N . VAL A 1 179 ? 18.547 0.988 -0.989 1 92.25 179 VAL A N 1
ATOM 1398 C CA . VAL A 1 179 ? 19.094 1.71 0.154 1 92.25 179 VAL A CA 1
ATOM 1399 C C . VAL A 1 179 ? 19.078 3.211 -0.121 1 92.25 179 VAL A C 1
ATOM 1401 O O . VAL A 1 179 ? 18.766 4.004 0.769 1 92.25 179 VAL A O 1
ATOM 1404 N N . SER A 1 180 ? 19.391 3.529 -1.328 1 94 180 SER A N 1
ATOM 1405 C CA . SER A 1 180 ? 19.375 4.938 -1.705 1 94 180 SER A CA 1
ATOM 1406 C C . SER A 1 180 ? 17.984 5.551 -1.518 1 94 180 SER A C 1
ATOM 1408 O O . SER A 1 180 ? 17.859 6.676 -1.035 1 94 180 SER A O 1
ATOM 1410 N N . CYS A 1 181 ? 16.984 4.848 -1.852 1 94.5 181 CYS A N 1
ATOM 1411 C CA . CYS A 1 181 ? 15.617 5.332 -1.709 1 94.5 181 CYS A CA 1
ATOM 1412 C C . CYS A 1 181 ? 15.273 5.555 -0.242 1 94.5 181 CYS A C 1
ATOM 1414 O O . CYS A 1 181 ? 14.766 6.617 0.126 1 94.5 181 CYS A O 1
ATOM 1416 N N . GLU A 1 182 ? 15.609 4.617 0.55 1 94.5 182 GLU A N 1
ATOM 1417 C CA . GLU A 1 182 ? 15.289 4.707 1.972 1 94.5 182 GLU A CA 1
ATOM 1418 C C . GLU A 1 182 ? 16.094 5.809 2.65 1 94.5 182 GLU A C 1
ATOM 1420 O O . GLU A 1 182 ? 15.562 6.562 3.465 1 94.5 182 GLU A O 1
ATOM 1425 N N . VAL A 1 183 ? 17.312 5.867 2.32 1 93.88 183 VAL A N 1
ATOM 1426 C CA . VAL A 1 183 ? 18.188 6.867 2.926 1 93.88 183 VAL A CA 1
ATOM 1427 C C . VAL A 1 183 ? 17.719 8.266 2.537 1 93.88 183 VAL A C 1
ATOM 1429 O O . VAL A 1 183 ? 17.688 9.172 3.373 1 93.88 183 VAL A O 1
ATOM 1432 N N . LEU A 1 184 ? 17.375 8.461 1.304 1 94.88 184 LEU A N 1
ATOM 1433 C CA . LEU A 1 184 ? 16.875 9.758 0.859 1 94.88 184 LEU A CA 1
ATOM 1434 C C . LEU A 1 184 ? 15.641 10.172 1.655 1 94.88 184 LEU A C 1
ATOM 1436 O O . LEU A 1 184 ? 15.547 11.305 2.119 1 94.88 184 LEU A O 1
ATOM 1440 N N . TYR A 1 185 ? 14.727 9.281 1.813 1 95.31 185 TYR A N 1
ATOM 1441 C CA . TYR A 1 185 ? 13.5 9.578 2.547 1 95.31 185 TYR A CA 1
ATOM 1442 C C . TYR A 1 185 ? 13.805 9.906 4.004 1 95.31 185 TYR A C 1
ATOM 1444 O O . TYR A 1 185 ? 13.188 10.812 4.578 1 95.31 185 TYR A O 1
ATOM 1452 N N . ILE A 1 186 ? 14.711 9.195 4.586 1 92.88 186 ILE A N 1
ATOM 1453 C CA . ILE A 1 186 ? 15.094 9.438 5.973 1 92.88 186 ILE A CA 1
ATOM 1454 C C . ILE A 1 186 ? 15.734 10.82 6.094 1 92.88 186 ILE A C 1
ATOM 1456 O O . ILE A 1 186 ? 15.422 11.578 7.02 1 92.88 186 ILE A O 1
ATOM 1460 N N . ILE A 1 187 ? 16.625 11.148 5.207 1 91.44 187 ILE A N 1
ATOM 1461 C CA . ILE A 1 187 ? 17.281 12.438 5.223 1 91.44 187 ILE A CA 1
ATOM 1462 C C . ILE A 1 187 ? 16.25 13.555 5.105 1 91.44 187 ILE A C 1
ATOM 1464 O O . ILE A 1 187 ? 16.312 14.547 5.84 1 91.44 187 ILE A O 1
ATOM 1468 N N . LEU A 1 188 ? 15.367 13.406 4.195 1 90.94 188 LEU A N 1
ATOM 1469 C CA . LEU A 1 188 ? 14.32 14.398 4.023 1 90.94 188 LEU A CA 1
ATOM 1470 C C . LEU A 1 188 ? 13.5 14.555 5.301 1 90.94 188 LEU A C 1
ATOM 1472 O O . LEU A 1 188 ? 13.109 15.664 5.668 1 90.94 188 LEU A O 1
ATOM 1476 N N . PHE A 1 189 ? 13.258 13.469 5.953 1 91.25 189 PHE A N 1
ATOM 1477 C CA . PHE A 1 189 ? 12.508 13.508 7.207 1 91.25 189 PHE A CA 1
ATOM 1478 C C . PHE A 1 189 ? 13.289 14.266 8.273 1 91.25 189 PHE A C 1
ATOM 1480 O O . PHE A 1 189 ? 12.719 15.07 9.016 1 91.25 189 PHE A O 1
ATOM 1487 N N . LEU A 1 190 ? 14.562 14.016 8.328 1 86.44 190 LEU A N 1
ATOM 1488 C CA . LEU A 1 190 ? 15.414 14.648 9.32 1 86.44 190 LEU A CA 1
ATOM 1489 C C . LEU A 1 190 ? 15.555 16.141 9.047 1 86.44 190 LEU A C 1
ATOM 1491 O O . LEU A 1 190 ? 15.648 16.953 9.977 1 86.44 190 LEU A O 1
ATOM 1495 N N . LEU A 1 191 ? 15.531 16.5 7.793 1 85.44 191 LEU A N 1
ATOM 1496 C CA . LEU A 1 191 ? 15.727 17.891 7.406 1 85.44 191 LEU A CA 1
ATOM 1497 C C . LEU A 1 191 ? 14.438 18.688 7.598 1 85.44 191 LEU A C 1
ATOM 1499 O O . LEU A 1 191 ? 14.469 19.922 7.637 1 85.44 191 LEU A O 1
ATOM 1503 N N . ALA A 1 192 ? 13.336 17.953 7.629 1 83.25 192 ALA A N 1
ATOM 1504 C CA . ALA A 1 192 ? 12.055 18.641 7.789 1 83.25 192 ALA A CA 1
ATOM 1505 C C . ALA A 1 192 ? 11.938 19.25 9.18 1 83.25 192 ALA A C 1
ATOM 1507 O O . ALA A 1 192 ? 12 18.547 10.188 1 83.25 192 ALA A O 1
ATOM 1508 N N . GLU A 1 193 ? 12.039 20.5 9.375 1 72.75 193 GLU A N 1
ATOM 1509 C CA . GLU A 1 193 ? 11.945 21.172 10.664 1 72.75 193 GLU A CA 1
ATOM 1510 C C . GLU A 1 193 ? 10.523 21.672 10.922 1 72.75 193 GLU A C 1
ATOM 1512 O O . GLU A 1 193 ? 10.016 21.562 12.039 1 72.75 193 GLU A O 1
ATOM 1517 N N . LYS A 1 194 ? 10.031 22.422 9.867 1 71.06 194 LYS A N 1
ATOM 1518 C CA . LYS A 1 194 ? 8.68 22.953 10.008 1 71.06 194 LYS A CA 1
ATOM 1519 C C . LYS A 1 194 ? 7.676 22.156 9.18 1 71.06 194 LYS A C 1
ATOM 1521 O O . LYS A 1 194 ? 8.062 21.438 8.25 1 71.06 194 LYS A O 1
ATOM 1526 N N . GLN A 1 195 ? 6.543 22.203 9.727 1 67.31 195 GLN A N 1
ATOM 1527 C CA . GLN A 1 195 ? 5.465 21.641 8.922 1 67.31 195 GLN A CA 1
ATOM 1528 C C . GLN A 1 195 ? 5.207 22.469 7.672 1 67.31 195 GLN A C 1
ATOM 1530 O O . GLN A 1 195 ? 5.305 23.703 7.707 1 67.31 195 GLN A O 1
ATOM 1535 N N . ASN A 1 196 ? 5.137 21.812 6.52 1 69 196 ASN A N 1
ATOM 1536 C CA . ASN A 1 196 ? 4.773 22.406 5.242 1 69 196 ASN A CA 1
ATOM 1537 C C . ASN A 1 196 ? 5.977 23.047 4.562 1 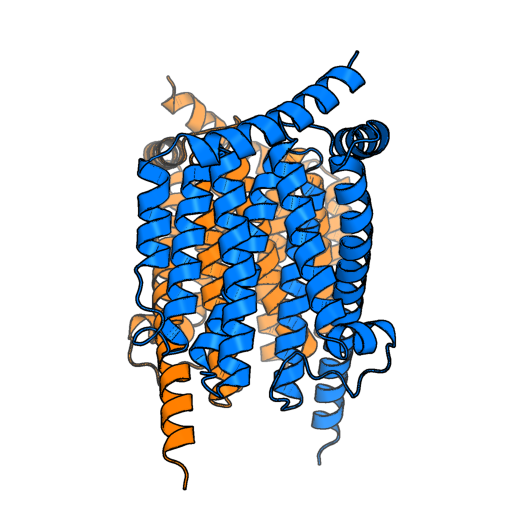69 196 ASN A C 1
ATOM 1539 O O . ASN A 1 196 ? 5.883 24.172 4.047 1 69 196 ASN A O 1
ATOM 1543 N N . GLU A 1 197 ? 7.059 22.344 4.664 1 82.5 197 GLU A N 1
ATOM 1544 C CA . GLU A 1 197 ? 8.242 22.812 3.943 1 82.5 197 GLU A CA 1
ATOM 1545 C C . GLU A 1 197 ? 8.156 22.469 2.461 1 82.5 197 GLU A C 1
ATOM 1547 O O . GLU A 1 197 ? 7.578 21.438 2.094 1 82.5 197 GLU A O 1
ATOM 1552 N N . ASN A 1 198 ? 8.68 23.344 1.727 1 83.75 198 ASN A N 1
ATOM 1553 C CA . ASN A 1 198 ? 8.734 23.062 0.297 1 83.75 198 ASN A CA 1
ATOM 1554 C C . ASN A 1 198 ? 9.828 22.047 -0.035 1 83.75 198 ASN A C 1
ATOM 1556 O O . ASN A 1 198 ? 11 22.281 0.254 1 83.75 198 ASN A O 1
ATOM 1560 N N . LEU A 1 199 ? 9.461 20.984 -0.625 1 85.81 199 LEU A N 1
ATOM 1561 C CA . LEU A 1 199 ? 10.352 19.875 -0.923 1 85.81 199 LEU A CA 1
ATOM 1562 C C . LEU A 1 199 ? 11.523 20.328 -1.788 1 85.81 199 LEU A C 1
ATOM 1564 O O . LEU A 1 199 ? 12.68 20.016 -1.478 1 85.81 199 LEU A O 1
ATOM 1568 N N . MET A 1 200 ? 11.219 21.016 -2.873 1 84.38 200 MET A N 1
ATOM 1569 C CA . MET A 1 200 ? 12.25 21.422 -3.82 1 84.38 200 MET A CA 1
ATOM 1570 C C . MET A 1 200 ? 13.25 22.375 -3.16 1 84.38 200 MET A C 1
ATOM 1572 O O . MET A 1 200 ? 14.453 22.297 -3.428 1 84.38 200 MET A O 1
ATOM 1576 N N . ASP A 1 201 ? 12.805 23.219 -2.248 1 84.44 201 ASP A N 1
ATOM 1577 C CA . ASP A 1 201 ? 13.68 24.141 -1.541 1 84.44 201 ASP A CA 1
ATOM 1578 C C . ASP A 1 201 ? 14.633 23.391 -0.613 1 84.44 201 ASP A C 1
ATOM 1580 O O . ASP A 1 201 ? 15.828 23.703 -0.555 1 84.44 201 ASP A O 1
ATOM 1584 N N . VAL A 1 202 ? 14.102 22.422 -0.025 1 84.44 202 VAL A N 1
ATOM 1585 C CA . VAL A 1 202 ? 14.914 21.672 0.927 1 84.44 202 VAL A CA 1
ATOM 1586 C C . VAL A 1 202 ? 15.969 20.859 0.18 1 84.44 202 VAL A C 1
ATOM 1588 O O . VAL A 1 202 ? 17.125 20.812 0.594 1 84.44 202 VAL A O 1
ATOM 1591 N N . ILE A 1 203 ? 15.602 20.281 -0.911 1 83.69 203 ILE A N 1
ATOM 1592 C CA . ILE A 1 203 ? 16.547 19.484 -1.703 1 83.69 203 ILE A CA 1
ATOM 1593 C C . ILE A 1 203 ? 17.625 20.391 -2.275 1 83.69 203 ILE A C 1
ATOM 1595 O O . ILE A 1 203 ? 18.812 20.094 -2.168 1 83.69 203 ILE A O 1
ATOM 1599 N N . LEU A 1 204 ? 17.188 21.484 -2.805 1 81.44 204 LEU A N 1
ATOM 1600 C CA . LEU A 1 204 ? 18.125 22.406 -3.422 1 81.44 204 LEU A CA 1
ATOM 1601 C C . LEU A 1 204 ? 19.078 22.984 -2.377 1 81.44 204 LEU A C 1
ATOM 1603 O O . LEU A 1 204 ? 20.281 23.078 -2.609 1 81.44 204 LEU A O 1
ATOM 1607 N N . HIS A 1 205 ? 18.547 23.328 -1.28 1 80.88 205 HIS A N 1
ATOM 1608 C CA . HIS A 1 205 ? 19.359 23.891 -0.215 1 80.88 205 HIS A CA 1
ATOM 1609 C C . HIS A 1 205 ? 20.344 22.844 0.326 1 80.88 205 HIS A C 1
ATOM 1611 O O . HIS A 1 205 ? 21.484 23.172 0.668 1 80.88 205 HIS A O 1
ATOM 1617 N N . SER A 1 206 ? 19.875 21.656 0.373 1 80.81 206 SER A N 1
ATOM 1618 C CA . SER A 1 206 ? 20.719 20.578 0.877 1 80.81 206 SER A CA 1
ATOM 1619 C C . SER A 1 206 ? 21.891 20.297 -0.071 1 80.81 206 SER A C 1
ATOM 1621 O O . SER A 1 206 ? 22.984 19.984 0.371 1 80.81 206 SER A O 1
ATOM 1623 N N . ILE A 1 207 ? 21.688 20.469 -1.343 1 79.88 207 ILE A N 1
ATOM 1624 C CA . ILE A 1 207 ? 22.719 20.203 -2.346 1 79.88 207 ILE A CA 1
ATOM 1625 C C . ILE A 1 207 ? 23.719 21.359 -2.363 1 79.88 207 ILE A C 1
ATOM 1627 O O . ILE A 1 207 ? 24.922 21.141 -2.547 1 79.88 207 ILE A O 1
ATOM 1631 N N . GLN A 1 208 ? 23.219 22.5 -2.049 1 77.69 208 GLN A N 1
ATOM 1632 C CA . GLN A 1 208 ? 24.062 23.703 -2.16 1 77.69 208 GLN A CA 1
ATOM 1633 C C . GLN A 1 208 ? 24.969 23.844 -0.945 1 77.69 208 GLN A C 1
ATOM 1635 O O . GLN A 1 208 ? 26.016 24.5 -1.021 1 77.69 208 GLN A O 1
ATOM 1640 N N . GLN A 1 209 ? 24.672 23.297 0.118 1 77.81 209 GLN A N 1
ATOM 1641 C CA . GLN A 1 209 ? 25.453 23.469 1.34 1 77.81 209 GLN A CA 1
ATOM 1642 C C . GLN A 1 209 ? 26.797 22.75 1.253 1 77.81 209 GLN A C 1
ATOM 1644 O O . GLN A 1 209 ? 27.703 23.016 2.051 1 77.81 209 GLN A O 1
ATOM 1649 N N . LYS A 1 210 ? 27.109 22.109 0.177 1 72.62 210 LYS A N 1
ATOM 1650 C CA . LYS A 1 210 ? 28.359 21.406 -0.099 1 72.62 210 LYS A CA 1
ATOM 1651 C C . LYS A 1 210 ? 28.859 20.672 1.143 1 72.62 210 LYS A C 1
ATOM 1653 O O . LYS A 1 210 ? 29.984 20.891 1.595 1 72.62 210 LYS A O 1
ATOM 1658 N N . SER A 1 211 ? 28.062 19.969 1.888 1 78.75 211 SER A N 1
ATOM 1659 C CA . SER A 1 211 ? 28.406 19.156 3.047 1 78.75 211 SER A CA 1
ATOM 1660 C C . SER A 1 211 ? 28.359 17.672 2.711 1 78.75 211 SER A C 1
ATOM 1662 O O . SER A 1 211 ? 28.047 17.297 1.576 1 78.75 211 SER A O 1
ATOM 1664 N N . PHE A 1 212 ? 28.922 16.891 3.564 1 80.75 212 PHE A N 1
ATOM 1665 C CA . PHE A 1 212 ? 28.875 15.438 3.43 1 80.75 212 PHE A CA 1
ATOM 1666 C C . PHE A 1 212 ? 27.438 14.977 3.188 1 80.75 212 PHE A C 1
ATOM 1668 O O . PHE A 1 212 ? 27.203 14.07 2.385 1 80.75 212 PHE A O 1
ATOM 1675 N N . LEU A 1 213 ? 26.547 15.68 3.73 1 82 213 LEU A N 1
ATOM 1676 C CA . LEU A 1 213 ? 25.141 15.344 3.566 1 82 213 LEU A CA 1
ATOM 1677 C C . LEU A 1 213 ? 24.672 15.617 2.139 1 82 213 LEU A C 1
ATOM 1679 O O . LEU A 1 213 ? 23.844 14.883 1.597 1 82 213 LEU A O 1
ATOM 1683 N N . SER A 1 214 ? 25.281 16.672 1.595 1 84.69 214 SER A N 1
ATOM 1684 C CA . SER A 1 214 ? 24.938 17 0.214 1 84.69 214 SER A CA 1
ATOM 1685 C C . SER A 1 214 ? 25.344 15.883 -0.738 1 84.69 214 SER A C 1
ATOM 1687 O O . SER A 1 214 ? 24.594 15.531 -1.646 1 84.69 214 SER A O 1
ATOM 1689 N N . LEU A 1 215 ? 26.484 15.383 -0.462 1 86.75 215 LEU A N 1
ATOM 1690 C CA . LEU A 1 215 ? 26.953 14.273 -1.292 1 86.75 215 LEU A CA 1
ATOM 1691 C C . LEU A 1 215 ? 26.031 13.062 -1.14 1 86.75 215 LEU A C 1
ATOM 1693 O O . LEU A 1 215 ? 25.688 12.406 -2.127 1 86.75 215 LEU A O 1
ATOM 1697 N N . LEU A 1 216 ? 25.656 12.812 0.057 1 89.44 216 LEU A N 1
ATOM 1698 C CA . LEU A 1 216 ? 24.766 11.688 0.328 1 89.44 216 LEU A CA 1
ATOM 1699 C C . LEU A 1 216 ? 23.422 11.883 -0.366 1 89.44 216 LEU A C 1
ATOM 1701 O O . LEU A 1 216 ? 22.859 10.93 -0.918 1 89.44 216 LEU A O 1
ATOM 1705 N N . VAL A 1 217 ? 22.922 13.07 -0.373 1 90.94 217 VAL A N 1
ATOM 1706 C CA . VAL A 1 217 ? 21.641 13.375 -1.001 1 90.94 217 VAL A CA 1
ATOM 1707 C C . VAL A 1 217 ? 21.75 13.18 -2.512 1 90.94 217 VAL A C 1
ATOM 1709 O O . VAL A 1 217 ? 20.875 12.555 -3.123 1 90.94 217 VAL A O 1
ATOM 1712 N N . VAL A 1 218 ? 22.844 13.625 -3.09 1 89.69 218 VAL A N 1
ATOM 1713 C CA . VAL A 1 218 ? 23.016 13.539 -4.539 1 89.69 218 VAL A CA 1
ATOM 1714 C C . VAL A 1 218 ? 23.125 12.078 -4.961 1 89.69 218 VAL A C 1
ATOM 1716 O O . VAL A 1 218 ? 22.469 11.641 -5.898 1 89.69 218 VAL A O 1
ATOM 1719 N N . ILE A 1 219 ? 23.938 11.359 -4.262 1 92.69 219 ILE A N 1
ATOM 1720 C CA . ILE A 1 219 ? 24.125 9.945 -4.574 1 92.69 219 ILE A CA 1
ATOM 1721 C C . ILE A 1 219 ? 22.812 9.195 -4.379 1 92.69 219 ILE A C 1
ATOM 1723 O O . ILE A 1 219 ? 22.469 8.32 -5.172 1 92.69 219 ILE A O 1
ATOM 1727 N N . SER A 1 220 ? 22.078 9.531 -3.377 1 94.19 220 SER A N 1
ATOM 1728 C CA . SER A 1 220 ? 20.797 8.875 -3.102 1 94.19 220 SER A CA 1
ATOM 1729 C C . SER A 1 220 ? 19.75 9.25 -4.141 1 94.19 220 SER A C 1
ATOM 1731 O O . SER A 1 220 ? 18.875 8.445 -4.465 1 94.19 220 SER A O 1
ATOM 1733 N N . LEU A 1 221 ? 19.875 10.484 -4.645 1 93.69 221 LEU A N 1
ATOM 1734 C CA . LEU A 1 221 ? 18.922 10.93 -5.656 1 93.69 221 LEU A CA 1
ATOM 1735 C C . LEU A 1 221 ? 19.062 10.117 -6.938 1 93.69 221 LEU A C 1
ATOM 1737 O O . LEU A 1 221 ? 18.062 9.812 -7.598 1 93.69 221 LEU A O 1
ATOM 1741 N N . PHE A 1 222 ? 20.266 9.797 -7.223 1 94.25 222 PHE A N 1
ATOM 1742 C CA . PHE A 1 222 ? 20.5 8.984 -8.414 1 94.25 222 PHE A CA 1
ATOM 1743 C C . PHE A 1 222 ? 19.906 7.594 -8.25 1 94.25 222 PHE A C 1
ATOM 1745 O O . PHE A 1 222 ? 19.172 7.121 -9.125 1 94.25 222 PHE A O 1
ATOM 1752 N N . GLY A 1 223 ? 20.203 6.953 -7.207 1 95.31 223 GLY A N 1
ATOM 1753 C CA . GLY A 1 223 ? 19.641 5.641 -6.945 1 95.31 223 GLY A CA 1
ATOM 1754 C C . GLY A 1 223 ? 18.125 5.656 -6.859 1 95.31 223 GLY A C 1
ATOM 1755 O O . GLY A 1 223 ? 17.469 4.727 -7.324 1 95.31 223 GLY A O 1
ATOM 1756 N N . TRP A 1 224 ? 17.641 6.664 -6.258 1 95.81 224 TRP A N 1
ATOM 1757 C CA . TRP A 1 224 ? 16.203 6.836 -6.148 1 95.81 224 TRP A CA 1
ATOM 1758 C C . TRP A 1 224 ? 15.555 6.953 -7.527 1 95.81 224 TRP A C 1
ATOM 1760 O O . TRP A 1 224 ? 14.531 6.324 -7.797 1 95.81 224 TRP A O 1
ATOM 1770 N N . ALA A 1 225 ? 16.141 7.73 -8.414 1 94.69 225 ALA A N 1
ATOM 1771 C CA . ALA A 1 225 ? 15.609 7.934 -9.758 1 94.69 225 ALA A CA 1
ATOM 1772 C C . ALA A 1 225 ? 15.586 6.625 -10.547 1 94.69 225 ALA A C 1
ATOM 1774 O O . ALA A 1 225 ? 14.617 6.332 -11.25 1 94.69 225 ALA A O 1
ATOM 1775 N N . VAL A 1 226 ? 16.609 5.879 -10.406 1 94.12 226 VAL A N 1
ATOM 1776 C CA . VAL A 1 226 ? 16.688 4.594 -11.094 1 94.12 226 VAL A CA 1
ATOM 1777 C C . VAL A 1 226 ? 15.594 3.66 -10.562 1 94.12 226 VAL A C 1
ATOM 1779 O O . VAL A 1 226 ? 14.914 2.986 -11.336 1 94.12 226 VAL A O 1
ATOM 1782 N N . LYS A 1 227 ? 15.461 3.621 -9.305 1 95.31 227 LYS A N 1
ATOM 1783 C CA . LYS A 1 227 ? 14.453 2.754 -8.703 1 95.31 227 LYS A CA 1
ATOM 1784 C C . LYS A 1 227 ? 13.055 3.117 -9.188 1 95.31 227 LYS A C 1
ATOM 1786 O O . LYS A 1 227 ? 12.234 2.232 -9.461 1 95.31 227 LYS A O 1
ATOM 1791 N N . GLN A 1 228 ? 12.773 4.395 -9.273 1 94.75 228 GLN A N 1
ATOM 1792 C CA . GLN A 1 228 ? 11.461 4.828 -9.75 1 94.75 228 GLN A CA 1
ATOM 1793 C C . GLN A 1 228 ? 11.258 4.465 -11.219 1 94.75 228 GLN A C 1
ATOM 1795 O O . GLN A 1 228 ? 10.164 4.066 -11.617 1 94.75 228 GLN A O 1
ATOM 1800 N N . ALA A 1 229 ? 12.289 4.605 -11.969 1 93.06 229 ALA A N 1
ATOM 1801 C CA . ALA A 1 229 ? 12.219 4.199 -13.367 1 93.06 229 ALA A CA 1
ATOM 1802 C C . ALA A 1 229 ? 11.938 2.703 -13.492 1 93.06 229 ALA A C 1
ATOM 1804 O O . ALA A 1 229 ? 11.109 2.285 -14.312 1 93.06 229 ALA A O 1
ATOM 1805 N N . VAL A 1 230 ? 12.578 1.964 -12.719 1 93.38 230 VAL A N 1
ATOM 1806 C CA . VAL A 1 230 ? 12.391 0.518 -12.719 1 93.38 230 VAL A CA 1
ATOM 1807 C C . VAL A 1 230 ? 10.961 0.182 -12.312 1 93.38 230 VAL A C 1
ATOM 1809 O O . VAL A 1 230 ? 10.352 -0.746 -12.859 1 93.38 230 VAL A O 1
ATOM 1812 N N . ASN A 1 231 ? 10.445 0.889 -11.344 1 94.75 231 ASN A N 1
ATOM 1813 C CA . ASN A 1 231 ? 9.062 0.669 -10.922 1 94.75 231 ASN A CA 1
ATOM 1814 C C . ASN A 1 231 ? 8.086 0.858 -12.078 1 94.75 231 ASN A C 1
ATOM 1816 O O . ASN A 1 231 ? 7.145 0.08 -12.234 1 94.75 231 ASN A O 1
ATOM 1820 N N . VAL A 1 232 ? 8.344 1.828 -12.891 1 92.81 232 VAL A N 1
ATOM 1821 C CA . VAL A 1 232 ? 7.477 2.094 -14.039 1 92.81 232 VAL A CA 1
ATOM 1822 C C . VAL A 1 232 ? 7.621 0.973 -15.07 1 92.81 232 VAL A C 1
ATOM 1824 O O . VAL A 1 232 ? 6.625 0.468 -15.586 1 92.81 232 VAL A O 1
ATOM 1827 N N . ILE A 1 233 ? 8.82 0.602 -15.32 1 91.19 233 ILE A N 1
ATOM 1828 C CA . ILE A 1 233 ? 9.094 -0.466 -16.281 1 91.19 233 ILE A CA 1
ATOM 1829 C C . ILE A 1 233 ? 8.469 -1.77 -15.789 1 91.19 233 ILE A C 1
ATOM 1831 O O . ILE A 1 233 ? 7.891 -2.523 -16.578 1 91.19 233 ILE A O 1
ATOM 1835 N N . GLN A 1 234 ? 8.625 -1.977 -14.531 1 91.69 234 GLN A N 1
ATOM 1836 C CA . GLN A 1 234 ? 8.062 -3.17 -13.906 1 91.69 234 GLN A CA 1
ATOM 1837 C C . GLN A 1 234 ? 6.547 -3.225 -14.086 1 91.69 234 GLN A C 1
ATOM 1839 O O . GLN A 1 234 ? 5.984 -4.297 -14.328 1 91.69 234 GLN A O 1
ATOM 1844 N N . MET A 1 235 ? 5.91 -2.188 -13.984 1 92.31 235 MET A N 1
ATOM 1845 C CA . MET A 1 235 ? 4.465 -2.135 -14.164 1 92.31 235 MET A CA 1
ATOM 1846 C C . MET A 1 235 ? 4.086 -2.471 -15.609 1 92.31 235 MET A C 1
ATOM 1848 O O . MET A 1 235 ? 3.154 -3.24 -15.844 1 92.31 235 MET A O 1
ATOM 1852 N N . LYS A 1 236 ? 4.824 -1.938 -16.5 1 89.19 236 LYS A N 1
ATOM 1853 C CA . LYS A 1 236 ? 4.551 -2.189 -17.906 1 89.19 236 LYS A CA 1
ATOM 1854 C C . LYS A 1 236 ? 4.805 -3.652 -18.266 1 89.19 236 LYS A C 1
ATOM 1856 O O . LYS A 1 236 ? 3.992 -4.281 -18.953 1 89.19 236 LYS A O 1
ATOM 1861 N N . THR A 1 237 ? 5.895 -4.141 -17.812 1 89.12 237 THR A N 1
ATOM 1862 C CA . THR A 1 237 ? 6.238 -5.527 -18.094 1 89.12 237 THR A CA 1
ATOM 1863 C C . THR A 1 237 ? 5.207 -6.477 -17.5 1 89.12 237 THR A C 1
ATOM 1865 O O . THR A 1 237 ? 4.816 -7.461 -18.125 1 89.12 237 THR A O 1
ATOM 1868 N N . ALA A 1 238 ? 4.797 -6.168 -16.281 1 90.69 238 ALA A N 1
ATOM 1869 C CA . ALA A 1 238 ? 3.787 -7 -15.625 1 90.69 238 ALA A CA 1
ATOM 1870 C C . ALA A 1 238 ? 2.463 -6.953 -16.391 1 90.69 238 ALA A C 1
ATOM 1872 O O . ALA A 1 238 ? 1.781 -7.973 -16.516 1 90.69 238 ALA A O 1
ATOM 1873 N N . ALA A 1 239 ? 2.109 -5.785 -16.875 1 88.19 239 ALA A N 1
ATOM 1874 C CA . ALA A 1 239 ? 0.897 -5.641 -17.672 1 88.19 239 ALA A CA 1
ATOM 1875 C C . ALA A 1 239 ? 0.979 -6.477 -18.953 1 88.19 239 ALA A C 1
ATOM 1877 O O . ALA A 1 239 ? 0.014 -7.148 -19.328 1 88.19 239 ALA A O 1
ATOM 1878 N N . ASP A 1 240 ? 2.121 -6.469 -19.578 1 86.94 240 ASP A N 1
ATOM 1879 C CA . ASP A 1 240 ? 2.334 -7.242 -20.797 1 86.94 240 ASP A CA 1
ATOM 1880 C C . ASP A 1 240 ? 2.195 -8.742 -20.531 1 86.94 240 ASP A C 1
ATOM 1882 O O . ASP A 1 240 ? 1.622 -9.469 -21.344 1 86.94 240 ASP A O 1
ATOM 1886 N N . VAL A 1 241 ? 2.688 -9.18 -19.438 1 88.56 241 VAL A N 1
ATOM 1887 C CA . VAL A 1 241 ? 2.615 -10.586 -19.078 1 88.56 241 VAL A CA 1
ATOM 1888 C C . VAL A 1 241 ? 1.157 -10.992 -18.875 1 88.56 241 VAL A C 1
ATOM 1890 O O . VAL A 1 241 ? 0.744 -12.078 -19.281 1 88.56 241 VAL A O 1
ATOM 1893 N N . CYS A 1 242 ? 0.363 -10.188 -18.266 1 87.38 242 CYS A N 1
ATOM 1894 C CA . CYS A 1 242 ? -1.048 -10.477 -18.031 1 87.38 242 CYS A CA 1
ATOM 1895 C C . CYS A 1 242 ? -1.804 -10.594 -19.344 1 87.38 242 CYS A C 1
ATOM 1897 O O . CYS A 1 242 ? -2.623 -11.5 -19.516 1 87.38 242 CYS A O 1
ATOM 1899 N N . VAL A 1 243 ? -1.489 -9.648 -20.266 1 84.81 243 VAL A N 1
ATOM 1900 C CA . VAL A 1 243 ? -2.152 -9.656 -21.562 1 84.81 243 VAL A CA 1
ATOM 1901 C C . VAL A 1 243 ? -1.752 -10.906 -22.344 1 84.81 243 VAL A C 1
ATOM 1903 O O . VAL A 1 243 ? -2.596 -11.555 -22.969 1 84.81 243 VAL A O 1
ATOM 1906 N N . LEU A 1 244 ? -0.494 -11.234 -22.266 1 86.19 244 LEU A N 1
ATOM 1907 C CA . LEU A 1 244 ? -0.002 -12.43 -22.938 1 86.19 244 LEU A CA 1
ATOM 1908 C C . LEU A 1 244 ? -0.641 -13.688 -22.359 1 86.19 244 LEU A C 1
ATOM 1910 O O . LEU A 1 244 ? -0.965 -14.625 -23.078 1 86.19 244 LEU A O 1
ATOM 1914 N N . HIS A 1 245 ? -0.76 -13.719 -21.062 1 87.56 245 HIS A N 1
ATOM 1915 C CA . HIS A 1 245 ? -1.405 -14.844 -20.406 1 87.56 245 HIS A CA 1
ATOM 1916 C C . HIS A 1 245 ? -2.834 -15.031 -20.906 1 87.56 245 HIS A C 1
ATOM 1918 O O . HIS A 1 245 ? -3.264 -16.156 -21.156 1 87.56 245 HIS A O 1
ATOM 1924 N N . ASP A 1 246 ? -3.59 -13.992 -21.062 1 86.62 246 ASP A N 1
ATOM 1925 C CA . ASP A 1 246 ? -4.969 -14.047 -21.531 1 86.62 246 ASP A CA 1
ATOM 1926 C C . ASP A 1 246 ? -5.027 -14.5 -23 1 86.62 246 ASP A C 1
ATOM 1928 O O . ASP A 1 246 ? -5.918 -15.266 -23.375 1 86.62 246 ASP A O 1
ATOM 1932 N N . THR A 1 247 ? -4.113 -13.984 -23.797 1 83.56 247 THR A N 1
ATOM 1933 C CA . THR A 1 247 ? -4.062 -14.359 -25.203 1 83.56 247 THR A CA 1
ATOM 1934 C C . THR A 1 247 ? -3.746 -15.844 -25.359 1 83.56 247 THR A C 1
ATOM 1936 O O . THR A 1 247 ? -4.32 -16.516 -26.219 1 83.56 247 THR A O 1
ATOM 1939 N N . ASN A 1 248 ? -2.893 -16.297 -24.531 1 85.19 248 ASN A N 1
ATOM 1940 C CA . ASN A 1 248 ? -2.521 -17.719 -24.562 1 85.19 248 ASN A CA 1
ATOM 1941 C C . ASN A 1 248 ? -3.666 -18.609 -24.109 1 85.19 248 ASN A C 1
ATOM 1943 O O . ASN A 1 248 ? -3.844 -19.719 -24.625 1 85.19 248 ASN A O 1
ATOM 1947 N N . LYS A 1 249 ? -4.344 -18.234 -23.172 1 82.88 249 LYS A N 1
ATOM 1948 C CA . LYS A 1 249 ? -5.492 -19 -22.688 1 82.88 249 LYS A CA 1
ATOM 1949 C C . LYS A 1 249 ? -6.582 -19.094 -23.75 1 82.88 249 LYS A C 1
ATOM 1951 O O . LYS A 1 249 ? -7.293 -20.094 -23.812 1 82.88 249 LYS A O 1
ATOM 1956 N N . LYS A 1 250 ? -6.781 -18.031 -24.516 1 77.75 250 LYS A N 1
ATOM 1957 C CA . LYS A 1 250 ? -7.785 -18.031 -25.578 1 77.75 250 LYS A CA 1
ATOM 1958 C C . LYS A 1 250 ? -7.363 -18.922 -26.75 1 77.75 250 LYS A C 1
ATOM 1960 O O . LYS A 1 250 ? -8.211 -19.469 -27.453 1 77.75 250 LYS A O 1
ATOM 1965 N N . GLN A 1 251 ? -6.109 -18.984 -27 1 72 251 GLN A N 1
ATOM 1966 C CA . GLN A 1 251 ? -5.613 -19.797 -28.094 1 72 251 GLN A CA 1
ATOM 1967 C C . GLN A 1 251 ? -5.586 -21.281 -27.703 1 72 251 GLN A C 1
ATOM 1969 O O . GLN A 1 251 ? -5.465 -22.156 -28.562 1 72 251 GLN A O 1
ATOM 1974 N N . LYS A 1 252 ? -5.543 -21.609 -26.484 1 63.94 252 LYS A N 1
ATOM 1975 C CA . LYS A 1 252 ? -5.578 -23.031 -26.125 1 63.94 252 LYS A CA 1
ATOM 1976 C C . LYS A 1 252 ? -6.926 -23.656 -26.469 1 63.94 252 LYS A C 1
ATOM 1978 O O . LYS A 1 252 ? -7.977 -23.094 -26.141 1 63.94 252 LYS A O 1
ATOM 1983 N N . PRO A 1 253 ? -6.906 -24.672 -27.438 1 55.62 253 PRO A N 1
ATOM 1984 C CA . PRO A 1 253 ? -8.086 -25.406 -27.922 1 55.62 253 PRO A CA 1
ATOM 1985 C C . PRO A 1 253 ? -8.938 -25.969 -26.797 1 55.62 253 PRO A C 1
ATOM 1987 O O . PRO A 1 253 ? -8.43 -26.25 -25.703 1 55.62 253 PRO A O 1
ATOM 1990 N N . MET B 1 1 ? -20.969 24.125 23.266 1 34.22 1 MET B N 1
ATOM 1991 C CA . MET B 1 1 ? -20.641 25.047 22.172 1 34.22 1 MET B CA 1
ATOM 1992 C C . MET B 1 1 ? -19.906 24.328 21.062 1 34.22 1 MET B C 1
ATOM 1994 O O . MET B 1 1 ? -20.141 24.594 19.875 1 34.22 1 MET B O 1
ATOM 1998 N N . GLN B 1 2 ? -19.031 23.375 21.453 1 44.47 2 GLN B N 1
ATOM 1999 C CA . GLN B 1 2 ? -18.219 22.625 20.5 1 44.47 2 GLN B CA 1
ATOM 2000 C C . GLN B 1 2 ? -19.078 21.641 19.719 1 44.47 2 GLN B C 1
ATOM 2002 O O . GLN B 1 2 ? -18.859 21.422 18.516 1 44.47 2 GLN B O 1
ATOM 2007 N N . ASP B 1 3 ? -20.078 21.141 20.375 1 45.66 3 ASP B N 1
ATOM 2008 C CA . ASP B 1 3 ? -21.016 20.188 19.812 1 45.66 3 ASP B CA 1
ATOM 2009 C C . ASP B 1 3 ? -21.828 20.797 18.672 1 45.66 3 ASP B C 1
ATOM 2011 O O . ASP B 1 3 ? -22.031 20.156 17.641 1 45.66 3 ASP B O 1
ATOM 2015 N N . SER B 1 4 ? -22.25 22.047 18.875 1 48.78 4 SER B N 1
ATOM 2016 C CA . SER B 1 4 ? -23.078 22.75 17.891 1 48.78 4 SER B CA 1
ATOM 2017 C C . SER B 1 4 ? -22.297 23 16.609 1 48.78 4 SER B C 1
ATOM 2019 O O . SER B 1 4 ? -22.859 22.969 15.508 1 48.78 4 SER B O 1
ATOM 2021 N N . ALA B 1 5 ? -21 23.172 16.766 1 54.72 5 ALA B N 1
ATOM 2022 C CA . ALA B 1 5 ? -20.188 23.547 15.609 1 54.72 5 ALA B CA 1
ATOM 2023 C C . ALA B 1 5 ? -19.984 22.375 14.664 1 54.72 5 ALA B C 1
ATOM 2025 O O . ALA B 1 5 ? -20.047 22.531 13.445 1 54.72 5 ALA B O 1
ATOM 2026 N N . ILE B 1 6 ? -19.891 21.203 15.172 1 51.38 6 ILE B N 1
ATOM 2027 C CA . ILE B 1 6 ? -19.688 20.016 14.352 1 51.38 6 ILE B CA 1
ATOM 2028 C C . ILE B 1 6 ? -20.984 19.656 13.617 1 51.38 6 ILE B C 1
ATOM 2030 O O . ILE B 1 6 ? -20.969 19.281 12.445 1 51.38 6 ILE B O 1
ATOM 2034 N N . GLY B 1 7 ? -22.141 19.797 14.359 1 47.72 7 GLY B N 1
ATOM 2035 C CA . GLY B 1 7 ? -23.422 19.609 13.711 1 47.72 7 GLY B CA 1
ATOM 2036 C C . GLY B 1 7 ? -23.656 20.562 12.547 1 47.72 7 GLY B C 1
ATOM 2037 O O . GLY B 1 7 ? -24.125 20.141 11.492 1 47.72 7 GLY B O 1
ATOM 2038 N N . ALA B 1 8 ? -23.359 21.734 12.805 1 51.56 8 ALA B N 1
ATOM 2039 C CA . ALA B 1 8 ? -23.5 22.75 11.758 1 51.56 8 ALA B CA 1
ATOM 2040 C C . ALA B 1 8 ? -22.594 22.438 10.57 1 51.56 8 ALA B C 1
ATOM 2042 O O . ALA B 1 8 ? -22.969 22.641 9.422 1 51.56 8 ALA B O 1
ATOM 2043 N N . ARG B 1 9 ? -21.547 21.906 10.883 1 57.88 9 ARG B N 1
ATOM 2044 C CA . ARG B 1 9 ? -20.594 21.578 9.828 1 57.88 9 ARG B CA 1
ATOM 2045 C C . ARG B 1 9 ? -21.109 20.422 8.969 1 57.88 9 ARG B C 1
ATOM 2047 O O . ARG B 1 9 ? -20.953 20.438 7.746 1 57.88 9 ARG B O 1
ATOM 2054 N N . LEU B 1 10 ? -21.719 19.516 9.633 1 49.31 10 LEU B N 1
ATOM 2055 C CA . LEU B 1 10 ? -22.312 18.375 8.922 1 49.31 10 LEU B CA 1
ATOM 2056 C C . LEU B 1 10 ? -23.422 18.828 7.996 1 49.31 10 LEU B C 1
ATOM 2058 O O . LEU B 1 10 ? -23.516 18.375 6.855 1 49.31 10 LEU B O 1
ATOM 2062 N N . THR B 1 11 ? -24.312 19.625 8.523 1 50.81 11 THR B N 1
ATOM 2063 C CA . THR B 1 11 ? -25.391 20.172 7.707 1 50.81 11 THR B CA 1
ATOM 2064 C C . THR B 1 11 ? -24.828 21 6.555 1 50.81 11 THR B C 1
ATOM 2066 O O . THR B 1 11 ? -25.344 20.938 5.434 1 50.81 11 THR B O 1
ATOM 2069 N N . ASP B 1 12 ? -23.797 21.641 6.797 1 55.41 12 ASP B N 1
ATOM 2070 C CA . ASP B 1 12 ? -23.172 22.469 5.762 1 55.41 12 ASP B CA 1
ATOM 2071 C C . ASP B 1 12 ? -22.531 21.594 4.684 1 55.41 12 ASP B C 1
ATOM 2073 O O . ASP B 1 12 ? -22.625 21.906 3.494 1 55.41 12 ASP B O 1
ATOM 2077 N N . VAL B 1 13 ? -21.969 20.562 5.129 1 53.41 13 VAL B N 1
ATOM 2078 C CA . VAL B 1 13 ? -21.359 19.656 4.168 1 53.41 13 VAL B CA 1
ATOM 2079 C C . VAL B 1 13 ? -22.438 19.031 3.283 1 53.41 13 VAL B C 1
ATOM 2081 O O . VAL B 1 13 ? -22.266 18.922 2.066 1 53.41 13 VAL B O 1
ATOM 2084 N N . LEU B 1 14 ? -23.5 18.719 3.918 1 48.62 14 LEU B N 1
ATOM 2085 C CA . LEU B 1 14 ? -24.609 18.125 3.168 1 48.62 14 LEU B CA 1
ATOM 2086 C C . LEU B 1 14 ? -25.203 19.141 2.199 1 48.62 14 LEU B C 1
ATOM 2088 O O . LEU B 1 14 ? -25.5 18.812 1.049 1 48.62 14 LEU B O 1
ATOM 2092 N N . ILE B 1 15 ? -25.375 20.312 2.66 1 49.66 15 ILE B N 1
ATOM 2093 C CA . ILE B 1 15 ? -25.922 21.375 1.826 1 49.66 15 ILE B CA 1
ATOM 2094 C C . ILE B 1 15 ? -24.969 21.688 0.676 1 49.66 15 ILE B C 1
ATOM 2096 O O . ILE B 1 15 ? -25.391 21.828 -0.473 1 49.66 15 ILE B O 1
ATOM 2100 N N . LYS B 1 16 ? -23.75 21.75 0.97 1 55.25 16 LYS B N 1
ATOM 2101 C CA . LYS B 1 16 ? -22.766 22.047 -0.055 1 55.25 16 LYS B CA 1
ATOM 2102 C C . LYS B 1 16 ? -22.625 20.906 -1.054 1 55.25 16 LYS B C 1
ATOM 2104 O O . LYS B 1 16 ? -22.438 21.141 -2.25 1 55.25 16 LYS B O 1
ATOM 2109 N N . LEU B 1 17 ? -22.75 19.781 -0.498 1 49.84 17 LEU B N 1
ATOM 2110 C CA . LEU B 1 17 ? -22.766 18.609 -1.371 1 49.84 17 LEU B CA 1
ATOM 2111 C C . LEU B 1 17 ? -23.938 18.672 -2.34 1 49.84 17 LEU B C 1
ATOM 2113 O O . LEU B 1 17 ? -23.766 18.438 -3.539 1 49.84 17 LEU B O 1
ATOM 2117 N N . VAL B 1 18 ? -25.094 18.984 -1.862 1 45.44 18 VAL B N 1
ATOM 2118 C CA . VAL B 1 18 ? -26.312 19.062 -2.672 1 45.44 18 VAL B CA 1
ATOM 2119 C C . VAL B 1 18 ? -26.219 20.25 -3.617 1 45.44 18 VAL B C 1
ATOM 2121 O O . VAL B 1 18 ? -26.578 20.141 -4.797 1 45.44 18 VAL B O 1
ATOM 2124 N N . SER B 1 19 ? -25.812 21.375 -3.145 1 48.84 19 SER B N 1
ATOM 2125 C CA . SER B 1 19 ? -25.719 22.578 -3.959 1 48.84 19 SER B CA 1
ATOM 2126 C C . SER B 1 19 ? -24.625 22.469 -5.012 1 48.84 19 SER B C 1
ATOM 2128 O O . SER B 1 19 ? -24.781 22.938 -6.141 1 48.84 19 SER B O 1
ATOM 2130 N N . SER B 1 20 ? -23.516 22.016 -4.621 1 46.06 20 SER B N 1
ATOM 2131 C CA . SER B 1 20 ? -22.406 21.844 -5.562 1 46.06 20 SER B CA 1
ATOM 2132 C C . SER B 1 20 ? -22.781 20.875 -6.68 1 46.06 20 SER B C 1
ATOM 2134 O O . SER B 1 20 ? -22.344 21.031 -7.82 1 46.06 20 SER B O 1
ATOM 2136 N N . ILE B 1 21 ? -23.578 19.953 -6.402 1 42.12 21 ILE B N 1
ATOM 2137 C CA . ILE B 1 21 ? -24.141 19.094 -7.441 1 42.12 21 ILE B CA 1
ATOM 2138 C C . ILE B 1 21 ? -25.016 19.922 -8.375 1 42.12 21 ILE B C 1
ATOM 2140 O O . ILE B 1 21 ? -25 19.719 -9.594 1 42.12 21 ILE B O 1
ATOM 2144 N N . SER B 1 22 ? -25.719 20.875 -7.895 1 37.09 22 SER B N 1
ATOM 2145 C CA . SER B 1 22 ? -26.609 21.688 -8.719 1 37.09 22 SER B CA 1
ATOM 2146 C C . SER B 1 22 ? -25.828 22.703 -9.547 1 37.09 22 SER B C 1
ATOM 2148 O O . SER B 1 22 ? -26.25 23.062 -10.648 1 37.09 22 SER B O 1
ATOM 2150 N N . GLN B 1 23 ? -25.031 23.516 -9.023 1 36.59 23 GLN B N 1
ATOM 2151 C CA . GLN B 1 23 ? -24.5 24.672 -9.727 1 36.59 23 GLN B CA 1
ATOM 2152 C C . GLN B 1 23 ? -23.422 24.266 -10.734 1 36.59 23 GLN B C 1
ATOM 2154 O O . GLN B 1 23 ? -23 25.078 -11.562 1 36.59 23 GLN B O 1
ATOM 2159 N N . THR B 1 24 ? -22.516 23.406 -10.484 1 34.75 24 THR B N 1
ATOM 2160 C CA . THR B 1 24 ? -21.297 23.391 -11.297 1 34.75 24 THR B CA 1
ATOM 2161 C C . THR B 1 24 ? -21.578 22.734 -12.656 1 34.75 24 THR B C 1
ATOM 2163 O O . THR B 1 24 ? -21.812 21.531 -12.734 1 34.75 24 THR B O 1
ATOM 2166 N N . HIS B 1 25 ? -22 23.422 -13.664 1 34.94 25 HIS B N 1
ATOM 2167 C CA . HIS B 1 25 ? -22 23.141 -15.102 1 34.94 25 HIS B CA 1
ATOM 2168 C C . HIS B 1 25 ? -20.734 22.406 -15.523 1 34.94 25 HIS B C 1
ATOM 2170 O O . HIS B 1 25 ? -20.781 21.531 -16.391 1 34.94 25 HIS B O 1
ATOM 2176 N N . TYR B 1 26 ? -19.594 23 -15.148 1 34.53 26 TYR B N 1
ATOM 2177 C CA . TYR B 1 26 ? -18.297 22.453 -15.562 1 34.53 26 TYR B CA 1
ATOM 2178 C C . TYR B 1 26 ? -18.109 21.031 -15.031 1 34.53 26 TYR B C 1
ATOM 2180 O O . TYR B 1 26 ? -17.344 20.25 -15.602 1 34.53 26 TYR B O 1
ATOM 2188 N N . HIS B 1 27 ? -18.703 20.703 -13.906 1 37.81 27 HIS B N 1
ATOM 2189 C CA . HIS B 1 27 ? -18.641 19.422 -13.219 1 37.81 27 HIS B CA 1
ATOM 2190 C C . HIS B 1 27 ? -19.453 18.359 -13.969 1 37.81 27 HIS B C 1
ATOM 2192 O O . HIS B 1 27 ? -19.219 17.156 -13.805 1 37.81 27 HIS B O 1
ATOM 2198 N N . LEU B 1 28 ? -20.438 18.812 -14.758 1 33.75 28 LEU B N 1
ATOM 2199 C CA . LEU B 1 28 ? -21.234 17.969 -15.648 1 33.75 28 LEU B CA 1
ATOM 2200 C C . LEU B 1 28 ? -20.375 17.438 -16.797 1 33.75 28 LEU B C 1
ATOM 2202 O O . LEU B 1 28 ? -20.609 16.344 -17.297 1 33.75 28 LEU B O 1
ATOM 2206 N N . SER B 1 29 ? -19.438 18.219 -17.219 1 36.34 29 SER B N 1
ATOM 2207 C CA . SER B 1 29 ? -18.625 17.75 -18.344 1 36.34 29 SER B CA 1
ATOM 2208 C C . SER B 1 29 ? -17.812 16.531 -17.953 1 36.34 29 SER B C 1
ATOM 2210 O O . SER B 1 29 ? -17.625 15.617 -18.766 1 36.34 29 SER B O 1
ATOM 2212 N N . ILE B 1 30 ? -17.281 16.625 -16.812 1 36.75 30 ILE B N 1
ATOM 2213 C CA . ILE B 1 30 ? -16.516 15.445 -16.422 1 36.75 30 ILE B CA 1
ATOM 2214 C C . ILE B 1 30 ? -17.469 14.258 -16.266 1 36.75 30 ILE B C 1
ATOM 2216 O O . ILE B 1 30 ? -17.156 13.141 -16.688 1 36.75 30 ILE B O 1
ATOM 2220 N N . LEU B 1 31 ? -18.672 14.57 -15.75 1 36.78 31 LEU B N 1
ATOM 2221 C CA . LEU B 1 31 ? -19.688 13.531 -15.672 1 36.78 31 LEU B CA 1
ATOM 2222 C C . LEU B 1 31 ? -20.203 13.164 -17.062 1 36.78 31 LEU B C 1
ATOM 2224 O O . LEU B 1 31 ? -20.453 11.992 -17.344 1 36.78 31 LEU B O 1
ATOM 2228 N N . SER B 1 32 ? -20.469 14.18 -17.906 1 38.03 32 SER B N 1
ATOM 2229 C CA . SER B 1 32 ? -20.828 13.914 -19.297 1 38.03 32 SER B CA 1
ATOM 2230 C C . SER B 1 32 ? -19.734 13.125 -20.016 1 38.03 32 SER B C 1
ATOM 2232 O O . SER B 1 32 ? -20.031 12.281 -20.859 1 38.03 32 SER B O 1
ATOM 2234 N N . PHE B 1 33 ? -18.562 13.562 -19.812 1 35.81 33 PHE B N 1
ATOM 2235 C CA . PHE B 1 33 ? -17.484 12.773 -20.375 1 35.81 33 PHE B CA 1
ATOM 2236 C C . PHE B 1 33 ? -17.531 11.336 -19.875 1 35.81 33 PHE B C 1
ATOM 2238 O O . PHE B 1 33 ? -17.375 10.398 -20.656 1 35.81 33 PHE B O 1
ATOM 2245 N N . ALA B 1 34 ? -17.766 11.25 -18.625 1 36.12 34 ALA B N 1
ATOM 2246 C CA . ALA B 1 34 ? -17.922 9.898 -18.094 1 36.12 34 ALA B CA 1
ATOM 2247 C C . ALA B 1 34 ? -19.125 9.203 -18.688 1 36.12 34 ALA B C 1
ATOM 2249 O O . ALA B 1 34 ? -19.078 8 -18.984 1 36.12 34 ALA B O 1
ATOM 2250 N N . ALA B 1 35 ? -20.219 9.961 -18.891 1 34.78 35 ALA B N 1
ATOM 2251 C CA . ALA B 1 35 ? -21.484 9.445 -19.422 1 34.78 35 ALA B CA 1
ATOM 2252 C C . ALA B 1 35 ? -21.375 9.227 -20.938 1 34.78 35 ALA B C 1
ATOM 2254 O O . ALA B 1 35 ? -22.125 8.422 -21.5 1 34.78 35 ALA B O 1
ATOM 2255 N N . SER B 1 36 ? -20.844 10.203 -21.609 1 33.59 36 SER B N 1
ATOM 2256 C CA . SER B 1 36 ? -20.781 10.031 -23.047 1 33.59 36 SER B CA 1
ATOM 2257 C C . SER B 1 36 ? -19.828 8.898 -23.438 1 33.59 36 SER B C 1
ATOM 2259 O O . SER B 1 36 ? -19.656 8.602 -24.609 1 33.59 36 SER B O 1
ATOM 2261 N N . PHE B 1 37 ? -18.953 8.578 -22.562 1 32.81 37 PHE B N 1
ATOM 2262 C CA . PHE B 1 37 ? -18.156 7.426 -22.984 1 32.81 37 PHE B CA 1
ATOM 2263 C C . PHE B 1 37 ? -19.062 6.254 -23.344 1 32.81 37 PHE B C 1
ATOM 2265 O O . PHE B 1 37 ? -19.922 5.848 -22.562 1 32.81 37 PHE B O 1
ATOM 2272 N N . PRO B 1 38 ? -19.391 6.016 -24.578 1 31.66 38 PRO B N 1
ATOM 2273 C CA . PRO B 1 38 ? -20.203 4.895 -25.047 1 31.66 38 PRO B CA 1
ATOM 2274 C C . PRO B 1 38 ? -19.906 3.596 -24.297 1 31.66 38 PRO B C 1
ATOM 2276 O O . PRO B 1 38 ? -18.75 3.18 -24.219 1 31.66 38 PRO B O 1
ATOM 2279 N N . LEU B 1 39 ? -20.688 3.121 -23.406 1 32.44 39 LEU B N 1
ATOM 2280 C CA . LEU B 1 39 ? -20.766 1.827 -22.734 1 32.44 39 LEU B CA 1
ATOM 2281 C C . LEU B 1 39 ? -20.406 0.697 -23.688 1 32.44 39 LEU B C 1
ATOM 2283 O O . LEU B 1 39 ? -19.797 -0.299 -23.266 1 32.44 39 LEU B O 1
ATOM 2287 N N . GLY B 1 40 ? -20.797 0.755 -24.922 1 31.5 40 GLY B N 1
ATOM 2288 C CA . GLY B 1 40 ? -20.688 -0.324 -25.891 1 31.5 40 GLY B CA 1
ATOM 2289 C C . GLY B 1 40 ? -19.25 -0.654 -26.266 1 31.5 40 GLY B C 1
ATOM 2290 O O . GLY B 1 40 ? -18.875 -1.825 -26.312 1 31.5 40 GLY B O 1
ATOM 2291 N N . SER B 1 41 ? -18.562 0.205 -27.031 1 34 41 SER B N 1
ATOM 2292 C CA . SER B 1 41 ? -17.234 -0.145 -27.516 1 34 41 SER B CA 1
ATOM 2293 C C . SER B 1 41 ? -16.234 -0.234 -26.359 1 34 41 SER B C 1
ATOM 2295 O O . SER B 1 41 ? -15.117 -0.715 -26.531 1 34 41 SER B O 1
ATOM 2297 N N . PHE B 1 42 ? -16.359 0.489 -25.281 1 36.59 42 PHE B N 1
ATOM 2298 C CA . PHE B 1 42 ? -15.531 0.434 -24.078 1 36.59 42 PHE B CA 1
ATOM 2299 C C . PHE B 1 42 ? -15.891 -0.778 -23.234 1 36.59 42 PHE B C 1
ATOM 2301 O O . PHE B 1 42 ? -15.648 -0.787 -22.016 1 36.59 42 PHE B O 1
ATOM 2308 N N . LEU B 1 43 ? -16.656 -1.602 -23.594 1 34.66 43 LEU B N 1
ATOM 2309 C CA . LEU B 1 43 ? -17.047 -2.908 -23.062 1 34.66 43 LEU B CA 1
ATOM 2310 C C . LEU B 1 43 ? -15.82 -3.797 -22.875 1 34.66 43 LEU B C 1
ATOM 2312 O O . LEU B 1 43 ? -15.945 -4.961 -22.484 1 34.66 43 LEU B O 1
ATOM 2316 N N . SER B 1 44 ? -14.766 -3.557 -23.656 1 39.34 44 SER B N 1
ATOM 2317 C CA . SER B 1 44 ? -13.68 -4.406 -23.188 1 39.34 44 SER B CA 1
ATOM 2318 C C . SER B 1 44 ? -13.242 -4.035 -21.781 1 39.34 44 SER B C 1
ATOM 2320 O O . SER B 1 44 ? -13.164 -2.852 -21.438 1 39.34 44 SER B O 1
ATOM 2322 N N . PRO B 1 45 ? -13.438 -4.836 -20.75 1 46.91 45 PRO B N 1
ATOM 2323 C CA . PRO B 1 45 ? -13.117 -4.723 -19.328 1 46.91 45 PRO B CA 1
ATOM 2324 C C . PRO B 1 45 ? -11.961 -3.758 -19.062 1 46.91 45 PRO B C 1
ATOM 2326 O O . PRO B 1 45 ? -11.906 -3.139 -17.984 1 46.91 45 PRO B O 1
ATOM 2329 N N . LEU B 1 46 ? -11.008 -3.5 -20 1 50.22 46 LEU B N 1
ATOM 2330 C CA . LEU B 1 46 ? -9.812 -2.691 -19.781 1 50.22 46 LEU B CA 1
ATOM 2331 C C . LEU B 1 46 ? -10.18 -1.229 -19.562 1 50.22 46 LEU B C 1
ATOM 2333 O O . LEU B 1 46 ? -9.547 -0.545 -18.75 1 50.22 46 LEU B O 1
ATOM 2337 N N . PRO B 1 47 ? -11.305 -0.705 -20.156 1 59.09 47 PRO B N 1
ATOM 2338 C CA . PRO B 1 47 ? -11.516 0.744 -20.125 1 59.09 47 PRO B CA 1
ATOM 2339 C C . PRO B 1 47 ? -11.969 1.252 -18.766 1 59.09 47 PRO B C 1
ATOM 2341 O O . PRO B 1 47 ? -11.57 2.344 -18.344 1 59.09 47 PRO B O 1
ATOM 2344 N N . THR B 1 48 ? -12.617 0.225 -18.016 1 63.72 48 THR B N 1
ATOM 2345 C CA . THR B 1 48 ? -13.18 0.719 -16.766 1 63.72 48 THR B CA 1
ATOM 2346 C C . THR B 1 48 ? -12.094 0.91 -15.711 1 63.72 48 THR B C 1
ATOM 2348 O O . THR B 1 48 ? -12.141 1.861 -14.93 1 63.72 48 THR B O 1
ATOM 2351 N N . GLY B 1 49 ? -11.109 0.078 -15.852 1 74.31 49 GLY B N 1
ATOM 2352 C CA . GLY B 1 49 ? -10.008 0.219 -14.922 1 74.31 49 GLY B CA 1
ATOM 2353 C C . GLY B 1 49 ? -9.234 1.511 -15.102 1 74.31 49 GLY B C 1
ATOM 2354 O O . GLY B 1 49 ? -8.891 2.178 -14.117 1 74.31 49 GLY B O 1
ATOM 2355 N N . TYR B 1 50 ? -9.156 1.874 -16.344 1 79 50 TYR B N 1
ATOM 2356 C CA . TYR B 1 50 ? -8.398 3.084 -16.656 1 79 50 TYR B CA 1
ATOM 2357 C C . TYR B 1 50 ? -9.18 4.332 -16.266 1 79 50 TYR B C 1
ATOM 2359 O O . TYR B 1 50 ? -8.609 5.297 -15.758 1 79 50 TYR B O 1
ATOM 2367 N N . ILE B 1 51 ? -10.422 4.227 -16.438 1 77.5 51 ILE B N 1
ATOM 2368 C CA . ILE B 1 51 ? -11.266 5.363 -16.094 1 77.5 51 ILE B CA 1
ATOM 2369 C C . ILE B 1 51 ? -11.258 5.562 -14.578 1 77.5 51 ILE B C 1
ATOM 2371 O O . ILE B 1 51 ? -11.18 6.691 -14.094 1 77.5 51 ILE B O 1
ATOM 2375 N N . ARG B 1 52 ? -11.266 4.492 -13.906 1 82.12 52 ARG B N 1
ATOM 2376 C CA . ARG B 1 52 ? -11.242 4.566 -12.453 1 82.12 52 ARG B CA 1
ATOM 2377 C C . ARG B 1 52 ? -9.938 5.184 -11.953 1 82.12 52 ARG B C 1
ATOM 2379 O O . ARG B 1 52 ? -9.945 6.027 -11.055 1 82.12 52 ARG B O 1
ATOM 2386 N N . VAL B 1 53 ? -8.938 4.742 -12.539 1 83.81 53 VAL B N 1
ATOM 2387 C CA . VAL B 1 53 ? -7.633 5.273 -12.148 1 83.81 53 VAL B CA 1
ATOM 2388 C C . VAL B 1 53 ? -7.582 6.773 -12.422 1 83.81 53 VAL B C 1
ATOM 2390 O O . VAL B 1 53 ? -7.148 7.551 -11.57 1 83.81 53 VAL B O 1
ATOM 2393 N N . LEU B 1 54 ? -8.086 7.164 -13.57 1 82 54 LEU B N 1
ATOM 2394 C CA . LEU B 1 54 ? -8.102 8.57 -13.938 1 82 54 LEU B CA 1
ATOM 2395 C C . LEU B 1 54 ? -8.984 9.375 -12.984 1 82 54 LEU B C 1
ATOM 2397 O O . LEU B 1 54 ? -8.594 10.461 -12.531 1 82 54 LEU B O 1
ATOM 2401 N N . MET B 1 55 ? -10.148 8.891 -12.672 1 83.12 55 MET B N 1
ATOM 2402 C CA . MET B 1 55 ? -11.047 9.562 -11.75 1 83.12 55 MET B CA 1
ATOM 2403 C C . MET B 1 55 ? -10.398 9.734 -10.375 1 83.12 55 MET B C 1
ATOM 2405 O O . MET B 1 55 ? -10.539 10.773 -9.742 1 83.12 55 MET B O 1
ATOM 2409 N N . ASN B 1 56 ? -9.703 8.711 -9.977 1 86.75 56 ASN B N 1
ATOM 2410 C CA . ASN B 1 56 ? -9.023 8.773 -8.688 1 86.75 56 ASN B CA 1
ATOM 2411 C C . ASN B 1 56 ? -7.914 9.82 -8.688 1 86.75 56 ASN B C 1
ATOM 2413 O O . ASN B 1 56 ? -7.758 10.57 -7.727 1 86.75 56 ASN B O 1
ATOM 2417 N N . ILE B 1 57 ? -7.188 9.875 -9.773 1 83.69 57 ILE B N 1
ATOM 2418 C CA . ILE B 1 57 ? -6.109 10.852 -9.883 1 83.69 57 ILE B CA 1
ATOM 2419 C C . ILE B 1 57 ? -6.684 12.266 -9.812 1 83.69 57 ILE B C 1
ATOM 2421 O O . ILE B 1 57 ? -6.176 13.109 -9.07 1 83.69 57 ILE B O 1
ATOM 2425 N N . VAL B 1 58 ? -7.738 12.5 -10.492 1 82.81 58 VAL B N 1
ATOM 2426 C CA . VAL B 1 58 ? -8.383 13.812 -10.516 1 82.81 58 VAL B CA 1
ATOM 2427 C C . VAL B 1 58 ? -8.961 14.125 -9.141 1 82.81 58 VAL B C 1
ATOM 2429 O O . VAL B 1 58 ? -8.805 15.234 -8.633 1 82.81 58 VAL B O 1
ATOM 2432 N N . ALA B 1 59 ? -9.609 13.164 -8.578 1 87.31 59 ALA B N 1
ATOM 2433 C CA . ALA B 1 59 ? -10.188 13.359 -7.258 1 87.31 59 ALA B CA 1
ATOM 2434 C C . ALA B 1 59 ? -9.125 13.773 -6.242 1 87.31 59 ALA B C 1
ATOM 2436 O O . ALA B 1 59 ? -9.289 14.758 -5.527 1 87.31 59 ALA B O 1
ATOM 2437 N N . PHE B 1 60 ? -8.086 13.117 -6.219 1 85.81 60 PHE B N 1
ATOM 2438 C CA . PHE B 1 60 ? -7.059 13.375 -5.215 1 85.81 60 PHE B CA 1
ATOM 2439 C C . PHE B 1 60 ? -6.324 14.68 -5.52 1 85.81 60 PHE B C 1
ATOM 2441 O O . PHE B 1 60 ? -5.852 15.359 -4.605 1 85.81 60 PHE B O 1
ATOM 2448 N N . ALA B 1 61 ? -6.25 15.07 -6.781 1 79.19 61 ALA B N 1
ATOM 2449 C CA . ALA B 1 61 ? -5.664 16.359 -7.141 1 79.19 61 ALA B CA 1
ATOM 2450 C C . ALA B 1 61 ? -6.516 17.516 -6.621 1 79.19 61 ALA B C 1
ATOM 2452 O O . ALA B 1 61 ? -6 18.594 -6.32 1 79.19 61 ALA B O 1
ATOM 2453 N N . LEU B 1 62 ? -7.785 17.266 -6.426 1 79.25 62 LEU B N 1
ATOM 2454 C CA . LEU B 1 62 ? -8.719 18.312 -6.004 1 79.25 62 LEU B CA 1
ATOM 2455 C C . LEU B 1 62 ? -9.047 18.172 -4.52 1 79.25 62 LEU B C 1
ATOM 2457 O O . LEU B 1 62 ? -9.883 18.922 -3.998 1 79.25 62 LEU B O 1
ATOM 2461 N N . CYS B 1 63 ? -8.438 17.281 -3.869 1 80.38 63 CYS B N 1
ATOM 2462 C CA . CYS B 1 63 ? -8.828 16.891 -2.52 1 80.38 63 CYS B CA 1
ATOM 2463 C C . CYS B 1 63 ? -8.727 18.078 -1.561 1 80.38 63 CYS B C 1
ATOM 2465 O O . CYS B 1 63 ? -9.594 18.266 -0.702 1 80.38 63 CYS B O 1
ATOM 2467 N N . PHE B 1 64 ? -7.77 18.984 -1.73 1 77.69 64 PHE B N 1
ATOM 2468 C CA . PHE B 1 64 ? -7.594 20.078 -0.786 1 77.69 64 PHE B CA 1
ATOM 2469 C C . PHE B 1 64 ? -8.273 21.344 -1.297 1 77.69 64 PHE B C 1
ATOM 2471 O O . PHE B 1 64 ? -8.461 22.297 -0.543 1 77.69 64 PHE B O 1
ATOM 2478 N N . SER B 1 65 ? -8.68 21.312 -2.527 1 79.12 65 SER B N 1
ATOM 2479 C CA . SER B 1 65 ? -9.359 22.484 -3.072 1 79.12 65 SER B CA 1
ATOM 2480 C C . SER B 1 65 ? -10.859 22.438 -2.787 1 79.12 65 SER B C 1
ATOM 2482 O O . SER B 1 65 ? -11.445 23.422 -2.348 1 79.12 65 SER B O 1
ATOM 2484 N N . ASN B 1 66 ? -11.438 21.344 -2.996 1 85.56 66 ASN B N 1
ATOM 2485 C CA . ASN B 1 66 ? -12.875 21.141 -2.783 1 85.56 66 ASN B CA 1
ATOM 2486 C C . ASN B 1 66 ? -13.18 19.75 -2.234 1 85.56 66 ASN B C 1
ATOM 2488 O O . ASN B 1 66 ? -13.227 18.781 -2.988 1 85.56 66 ASN B O 1
ATOM 2492 N N . LYS B 1 67 ? -13.508 19.672 -1.021 1 87.19 67 LYS B N 1
ATOM 2493 C CA . LYS B 1 67 ? -13.727 18.391 -0.333 1 87.19 67 LYS B CA 1
ATOM 2494 C C . LYS B 1 67 ? -14.945 17.672 -0.884 1 87.19 67 LYS B C 1
ATOM 2496 O O . LYS B 1 67 ? -14.961 16.438 -0.97 1 87.19 67 LYS B O 1
ATOM 2501 N N . ILE B 1 68 ? -15.953 18.422 -1.265 1 85.69 68 ILE B N 1
ATOM 2502 C CA . ILE B 1 68 ? -17.203 17.828 -1.706 1 85.69 68 ILE B CA 1
ATOM 2503 C C . ILE B 1 68 ? -17.016 17.172 -3.07 1 85.69 68 ILE B C 1
ATOM 2505 O O . ILE B 1 68 ? -17.422 16.016 -3.273 1 85.69 68 ILE B O 1
ATOM 2509 N N . ILE B 1 69 ? -16.391 17.891 -3.928 1 82.75 69 ILE B N 1
ATOM 2510 C CA . ILE B 1 69 ? -16.156 17.344 -5.258 1 82.75 69 ILE B CA 1
ATOM 2511 C C . ILE B 1 69 ? -15.281 16.109 -5.16 1 82.75 69 ILE B C 1
ATOM 2513 O O . ILE B 1 69 ? -15.516 15.109 -5.852 1 82.75 69 ILE B O 1
ATOM 2517 N N . PHE B 1 70 ? -14.281 16.172 -4.328 1 89.31 70 PHE B N 1
ATOM 2518 C CA . PHE B 1 70 ? -13.43 15.016 -4.105 1 89.31 70 PHE B CA 1
ATOM 2519 C C . PHE B 1 70 ? -14.25 13.82 -3.645 1 89.31 70 PHE B C 1
ATOM 2521 O O . PHE B 1 70 ? -14.125 12.719 -4.195 1 89.31 70 PHE B O 1
ATOM 2528 N N . SER B 1 71 ? -15.062 14.055 -2.65 1 90.62 71 SER B N 1
ATOM 2529 C CA . SER B 1 71 ? -15.82 12.969 -2.043 1 90.62 71 SER B CA 1
ATOM 2530 C C . SER B 1 71 ? -16.781 12.336 -3.047 1 90.62 71 SER B C 1
ATOM 2532 O O . SER B 1 71 ? -16.906 11.109 -3.096 1 90.62 71 SER B O 1
ATOM 2534 N N . VAL B 1 72 ? -17.359 13.109 -3.852 1 87.56 72 VAL B N 1
ATOM 2535 C CA . VAL B 1 72 ? -18.312 12.609 -4.836 1 87.56 72 VAL B CA 1
ATOM 2536 C C . VAL B 1 72 ? -17.562 11.828 -5.918 1 87.56 72 VAL B C 1
ATOM 2538 O O . VAL B 1 72 ? -17.953 10.703 -6.258 1 87.56 72 VAL B O 1
ATOM 2541 N N . LEU B 1 73 ? -16.516 12.43 -6.391 1 85.25 73 LEU B N 1
ATOM 2542 C CA . LEU B 1 73 ? -15.742 11.766 -7.438 1 85.25 73 LEU B CA 1
ATOM 2543 C C . LEU B 1 73 ? -15.164 10.445 -6.941 1 85.25 73 LEU B C 1
ATOM 2545 O O . LEU B 1 73 ? -15.203 9.438 -7.652 1 85.25 73 LEU B O 1
ATOM 2549 N N . TYR B 1 74 ? -14.664 10.523 -5.812 1 91.12 74 TYR B N 1
ATOM 2550 C CA . TYR B 1 74 ? -14.086 9.32 -5.227 1 91.12 74 TYR B CA 1
ATOM 2551 C C . TYR B 1 74 ? -15.141 8.234 -5.039 1 91.12 74 TYR B C 1
ATOM 2553 O O . TYR B 1 74 ? -14.922 7.078 -5.395 1 91.12 74 TYR B O 1
ATOM 2561 N N . PHE B 1 75 ? -16.234 8.633 -4.539 1 90.69 75 PHE B N 1
ATOM 2562 C CA . PHE B 1 75 ? -17.297 7.672 -4.27 1 90.69 75 PHE B CA 1
ATOM 2563 C C . PHE B 1 75 ? -17.844 7.09 -5.57 1 90.69 75 PHE B C 1
ATOM 2565 O O . PHE B 1 75 ? -18.078 5.883 -5.664 1 90.69 75 PHE B O 1
ATOM 2572 N N . VAL B 1 76 ? -18.031 7.898 -6.473 1 85.75 76 VAL B N 1
ATOM 2573 C CA . VAL B 1 76 ? -18.531 7.438 -7.766 1 85.75 76 VAL B CA 1
ATOM 2574 C C . VAL B 1 76 ? -17.516 6.473 -8.391 1 85.75 76 VAL B C 1
ATOM 2576 O O . VAL B 1 76 ? -17.906 5.441 -8.945 1 85.75 76 VAL B O 1
ATOM 2579 N N . SER B 1 77 ? -16.281 6.824 -8.305 1 86.94 77 SER B N 1
ATOM 2580 C CA . SER B 1 77 ? -15.242 5.938 -8.82 1 86.94 77 SER B CA 1
ATOM 2581 C C . SER B 1 77 ? -15.289 4.574 -8.141 1 86.94 77 SER B C 1
ATOM 2583 O O . SER B 1 77 ? -15.125 3.541 -8.797 1 86.94 77 SER B O 1
ATOM 2585 N N . PHE B 1 78 ? -15.555 4.605 -6.914 1 87.69 78 PHE B N 1
ATOM 2586 C CA . PHE B 1 78 ? -15.609 3.375 -6.133 1 87.69 78 PHE B CA 1
ATOM 2587 C C . PHE B 1 78 ? -16.797 2.52 -6.551 1 87.69 78 PHE B C 1
ATOM 2589 O O . PHE B 1 78 ? -16.656 1.31 -6.75 1 87.69 78 PHE B O 1
ATOM 2596 N N . VAL B 1 79 ? -17.906 3.104 -6.691 1 84.94 79 VAL B N 1
ATOM 2597 C CA . VAL B 1 79 ? -19.125 2.396 -7.047 1 84.94 79 VAL B CA 1
ATOM 2598 C C . VAL B 1 79 ? -19.031 1.889 -8.484 1 84.94 79 VAL B C 1
ATOM 2600 O O . VAL B 1 79 ? -19.453 0.768 -8.781 1 84.94 79 VAL B O 1
ATOM 2603 N N . CYS B 1 80 ? -18.469 2.697 -9.32 1 79.81 80 CYS B N 1
ATOM 2604 C CA . CYS B 1 80 ? -18.312 2.295 -10.711 1 79.81 80 CYS B CA 1
ATOM 2605 C C . CYS B 1 80 ? -17.453 1.041 -10.828 1 79.81 80 CYS B C 1
ATOM 2607 O O . CYS B 1 80 ? -17.688 0.2 -11.695 1 79.81 80 CYS B O 1
ATOM 2609 N N . ASP B 1 81 ? -16.547 0.99 -9.992 1 83 81 ASP B N 1
ATOM 2610 C CA . ASP B 1 81 ? -15.688 -0.188 -9.984 1 83 81 ASP B CA 1
ATOM 2611 C C . ASP B 1 81 ? -16.484 -1.447 -9.648 1 83 81 ASP B C 1
ATOM 2613 O O . ASP B 1 81 ? -16.297 -2.49 -10.273 1 83 81 ASP B O 1
ATOM 2617 N N . GLY B 1 82 ? -17.328 -1.353 -8.648 1 82 82 GLY B N 1
ATOM 2618 C CA . GLY B 1 82 ? -18.156 -2.484 -8.273 1 82 82 GLY B CA 1
ATOM 2619 C C . GLY B 1 82 ? -19.109 -2.918 -9.375 1 82 82 GLY B C 1
ATOM 2620 O O . GLY B 1 82 ? -19.25 -4.113 -9.641 1 82 82 GLY B O 1
ATOM 2621 N N . ILE B 1 83 ? -19.625 -2 -9.953 1 80.94 83 ILE B N 1
ATOM 2622 C CA . ILE B 1 83 ? -20.594 -2.279 -11.016 1 80.94 83 ILE B CA 1
ATOM 2623 C C . ILE B 1 83 ? -19.875 -2.885 -12.219 1 80.94 83 ILE B C 1
ATOM 2625 O O . ILE B 1 83 ? -20.359 -3.865 -12.797 1 80.94 83 ILE B O 1
ATOM 2629 N N . ASP B 1 84 ? -18.812 -2.295 -12.578 1 79.12 84 ASP B N 1
ATOM 2630 C CA . ASP B 1 84 ? -18.062 -2.789 -13.719 1 79.12 84 ASP B CA 1
ATOM 2631 C C . ASP B 1 84 ? -17.578 -4.223 -13.484 1 79.12 84 ASP B C 1
ATOM 2633 O O . ASP B 1 84 ? -17.594 -5.043 -14.406 1 79.12 84 ASP B O 1
ATOM 2637 N N . GLY B 1 85 ? -17.125 -4.492 -12.289 1 78.94 85 GLY B N 1
ATOM 2638 C CA . GLY B 1 85 ? -16.75 -5.863 -11.961 1 78.94 85 GLY B CA 1
ATOM 2639 C C . GLY B 1 85 ? -17.922 -6.832 -12.062 1 78.94 85 GLY B C 1
ATOM 2640 O O . GLY B 1 85 ? -17.766 -7.941 -12.57 1 78.94 85 GLY B O 1
ATOM 2641 N N . TRP B 1 86 ? -18.969 -6.348 -11.609 1 80.62 86 TRP B N 1
ATOM 2642 C CA . TRP B 1 86 ? -20.172 -7.18 -11.68 1 80.62 86 TRP B CA 1
ATOM 2643 C C . TRP B 1 86 ? -20.562 -7.449 -13.133 1 80.62 86 TRP B C 1
ATOM 2645 O O . TRP B 1 86 ? -20.875 -8.586 -13.492 1 80.62 86 TRP B O 1
ATOM 2655 N N . CYS B 1 87 ? -20.5 -6.441 -13.906 1 79.25 87 CYS B N 1
ATOM 2656 C CA . CYS B 1 87 ? -20.844 -6.574 -15.32 1 79.25 87 CYS B CA 1
ATOM 2657 C C . CYS B 1 87 ? -19.844 -7.48 -16.031 1 79.25 87 CYS B C 1
ATOM 2659 O O . CYS B 1 87 ? -20.234 -8.32 -16.859 1 79.25 87 CYS B O 1
ATOM 2661 N N . ALA B 1 88 ? -18.578 -7.305 -15.789 1 79.62 88 ALA B N 1
ATOM 2662 C CA . ALA B 1 88 ? -17.562 -8.125 -16.422 1 79.62 88 ALA B CA 1
ATOM 2663 C C . ALA B 1 88 ? -17.766 -9.602 -16.109 1 79.62 88 ALA B C 1
ATOM 2665 O O . ALA B 1 88 ? -17.594 -10.461 -16.969 1 79.62 88 ALA B O 1
ATOM 2666 N N . ARG B 1 89 ? -18.188 -9.891 -14.898 1 80.94 89 ARG B N 1
ATOM 2667 C CA . ARG B 1 89 ? -18.422 -11.273 -14.492 1 80.94 89 ARG B CA 1
ATOM 2668 C C . ARG B 1 89 ? -19.703 -11.812 -15.117 1 80.94 89 ARG B C 1
ATOM 2670 O O . ARG B 1 89 ? -19.766 -12.961 -15.547 1 80.94 89 ARG B O 1
ATOM 2677 N N . LYS B 1 90 ? -20.641 -10.984 -15.164 1 83.88 90 LYS B N 1
ATOM 2678 C CA . LYS B 1 90 ? -21.922 -11.398 -15.719 1 83.88 90 LYS B CA 1
ATOM 2679 C C . LYS B 1 90 ? -21.812 -11.688 -17.219 1 83.88 90 LYS B C 1
ATOM 2681 O O . LYS B 1 90 ? -22.422 -12.633 -17.719 1 83.88 90 LYS B O 1
ATOM 2686 N N . PHE B 1 91 ? -21.016 -10.859 -17.891 1 84.56 91 PHE B N 1
ATOM 2687 C CA . PHE B 1 91 ? -20.906 -11 -19.344 1 84.56 91 PHE B CA 1
ATOM 2688 C C . PHE B 1 91 ? -19.656 -11.789 -19.719 1 84.56 91 PHE B C 1
ATOM 2690 O O . PHE B 1 91 ? -19.25 -11.82 -20.875 1 84.56 91 PHE B O 1
ATOM 2697 N N . ASN B 1 92 ? -18.938 -12.328 -18.766 1 83.19 92 ASN B N 1
ATOM 2698 C CA . ASN B 1 92 ? -17.766 -13.164 -18.953 1 83.19 92 ASN B CA 1
ATOM 2699 C C . ASN B 1 92 ? -16.656 -12.414 -19.688 1 83.19 92 ASN B C 1
ATOM 2701 O O . ASN B 1 92 ? -16.062 -12.945 -20.641 1 83.19 92 ASN B O 1
ATOM 2705 N N . GLN B 1 93 ? -16.547 -11.266 -19.422 1 80.75 93 GLN B N 1
ATOM 2706 C CA . GLN B 1 93 ? -15.523 -10.43 -20.031 1 80.75 93 GLN B CA 1
ATOM 2707 C C . GLN B 1 93 ? -14.422 -10.078 -19.031 1 80.75 93 GLN B C 1
ATOM 2709 O O . GLN B 1 93 ? -13.914 -8.953 -19.031 1 80.75 93 GLN B O 1
ATOM 2714 N N . VAL B 1 94 ? -14.125 -11.07 -18.25 1 82.12 94 VAL B N 1
ATOM 2715 C CA . VAL B 1 94 ? -13.094 -10.836 -17.25 1 82.12 94 VAL B CA 1
ATOM 2716 C C . VAL B 1 94 ? -11.711 -11.055 -17.859 1 82.12 94 VAL B C 1
ATOM 2718 O O . VAL B 1 94 ? -11.5 -12.039 -18.578 1 82.12 94 VAL B O 1
ATOM 2721 N N . SER B 1 95 ? -10.875 -10.039 -17.719 1 85 95 SER B N 1
ATOM 2722 C CA . SER B 1 95 ? -9.477 -10.18 -18.141 1 85 95 SER B CA 1
ATOM 2723 C C . SER B 1 95 ? -8.547 -10.227 -16.938 1 85 95 SER B C 1
ATOM 2725 O O . SER B 1 95 ? -8.867 -9.695 -15.875 1 85 95 SER B O 1
ATOM 2727 N N . THR B 1 96 ? -7.469 -10.898 -17.141 1 87.38 96 THR B N 1
ATOM 2728 C CA . THR B 1 96 ? -6.508 -11.055 -16.062 1 87.38 96 THR B CA 1
ATOM 2729 C C . THR B 1 96 ? -5.922 -9.703 -15.656 1 87.38 96 THR B C 1
ATOM 2731 O O . THR B 1 96 ? -5.859 -9.375 -14.469 1 87.38 96 THR B O 1
ATOM 2734 N N . PHE B 1 97 ? -5.539 -8.898 -16.672 1 86.81 97 PHE B N 1
ATOM 2735 C CA . PHE B 1 97 ? -4.977 -7.586 -16.359 1 86.81 97 PHE B CA 1
ATOM 2736 C C . PHE B 1 97 ? -6.012 -6.699 -15.672 1 86.81 97 PHE B C 1
ATOM 2738 O O . PHE B 1 97 ? -5.695 -5.992 -14.719 1 86.81 97 PHE B O 1
ATOM 2745 N N . GLY B 1 98 ? -7.152 -6.707 -16.203 1 84.25 98 GLY B N 1
ATOM 2746 C CA . GLY B 1 98 ? -8.219 -5.926 -15.586 1 84.25 98 GLY B CA 1
ATOM 2747 C C . GLY B 1 98 ? -8.477 -6.301 -14.141 1 84.25 98 GLY B C 1
ATOM 2748 O O . GLY B 1 98 ? -8.695 -5.426 -13.297 1 84.25 98 GLY B O 1
ATOM 2749 N N . ALA B 1 99 ? -8.414 -7.523 -13.812 1 85.38 99 ALA B N 1
ATOM 2750 C CA . ALA B 1 99 ? -8.656 -8.016 -12.461 1 85.38 99 ALA B CA 1
ATOM 2751 C C . ALA B 1 99 ? -7.582 -7.527 -11.492 1 85.38 99 ALA B C 1
ATOM 2753 O O . ALA B 1 99 ? -7.887 -7.059 -10.398 1 85.38 99 ALA B O 1
ATOM 2754 N N . VAL B 1 100 ? -6.395 -7.68 -11.93 1 88.19 100 VAL B N 1
ATOM 2755 C CA . VAL B 1 100 ? -5.316 -7.27 -11.039 1 88.19 100 VAL B CA 1
ATOM 2756 C C . VAL B 1 100 ? -5.285 -5.75 -10.922 1 88.19 100 VAL B C 1
ATOM 2758 O O . VAL B 1 100 ? -5.004 -5.207 -9.852 1 88.19 100 VAL B O 1
ATOM 2761 N N . LEU B 1 101 ? -5.5 -5.055 -12.023 1 87.88 101 LEU B N 1
ATOM 2762 C CA . LEU B 1 101 ? -5.566 -3.6 -11.969 1 87.88 101 LEU B CA 1
ATOM 2763 C C . LEU B 1 101 ? -6.633 -3.139 -10.977 1 87.88 101 LEU B C 1
ATOM 2765 O O . LEU B 1 101 ? -6.422 -2.182 -10.234 1 87.88 101 LEU B O 1
ATOM 2769 N N . ASP B 1 102 ? -7.703 -3.85 -11.016 1 86.38 102 ASP B N 1
ATOM 2770 C CA . ASP B 1 102 ? -8.789 -3.543 -10.094 1 86.38 102 ASP B CA 1
ATOM 2771 C C . ASP B 1 102 ? -8.344 -3.734 -8.641 1 86.38 102 ASP B C 1
ATOM 2773 O O . ASP B 1 102 ? -8.586 -2.871 -7.797 1 86.38 102 ASP B O 1
ATOM 2777 N N . MET B 1 103 ? -7.703 -4.762 -8.375 1 88.75 103 MET B N 1
ATOM 2778 C CA . MET B 1 103 ? -7.227 -5.086 -7.031 1 88.75 103 MET B CA 1
ATOM 2779 C C . MET B 1 103 ? -6.254 -4.02 -6.531 1 88.75 103 MET B C 1
ATOM 2781 O O . MET B 1 103 ? -6.359 -3.566 -5.391 1 88.75 103 MET B O 1
ATOM 2785 N N . VAL B 1 104 ? -5.383 -3.639 -7.371 1 91.38 104 VAL B N 1
ATOM 2786 C CA . VAL B 1 104 ? -4.344 -2.676 -7.012 1 91.38 104 VAL B CA 1
ATOM 2787 C C . VAL B 1 104 ? -4.965 -1.294 -6.824 1 91.38 104 VAL B C 1
ATOM 2789 O O . VAL B 1 104 ? -4.668 -0.599 -5.852 1 91.38 104 VAL B O 1
ATOM 2792 N N . THR B 1 105 ? -5.816 -0.9 -7.742 1 90.44 105 THR B N 1
ATOM 2793 C CA . THR B 1 105 ? -6.441 0.417 -7.688 1 90.44 105 THR B CA 1
ATOM 2794 C C . THR B 1 105 ? -7.266 0.569 -6.414 1 90.44 105 THR B C 1
ATOM 2796 O O . THR B 1 105 ? -7.27 1.634 -5.793 1 90.44 105 THR B O 1
ATOM 2799 N N . ASP B 1 106 ? -7.953 -0.485 -6.062 1 90.19 106 ASP B N 1
ATOM 2800 C CA . ASP B 1 106 ? -8.742 -0.453 -4.832 1 90.19 106 ASP B CA 1
ATOM 2801 C C . ASP B 1 106 ? -7.848 -0.2 -3.617 1 90.19 106 ASP B C 1
ATOM 2803 O O . ASP B 1 106 ? -8.172 0.635 -2.77 1 90.19 106 ASP B O 1
ATOM 2807 N N . ARG B 1 107 ? -6.742 -0.833 -3.57 1 92.38 107 ARG B N 1
ATOM 2808 C CA . ARG B 1 107 ? -5.82 -0.712 -2.443 1 92.38 107 ARG B CA 1
ATOM 2809 C C . ARG B 1 107 ? -5.16 0.661 -2.422 1 92.38 107 ARG B C 1
ATOM 2811 O O . ARG B 1 107 ? -4.965 1.246 -1.354 1 92.38 107 ARG B O 1
ATOM 2818 N N . ILE B 1 108 ? -4.801 1.104 -3.529 1 92.38 108 ILE B N 1
ATOM 2819 C CA . ILE B 1 108 ? -4.094 2.379 -3.611 1 92.38 108 ILE B CA 1
ATOM 2820 C C . ILE B 1 108 ? -5.055 3.521 -3.285 1 92.38 108 ILE B C 1
ATOM 2822 O O . ILE B 1 108 ? -4.691 4.461 -2.576 1 92.38 108 ILE B O 1
ATOM 2826 N N . SER B 1 109 ? -6.234 3.469 -3.871 1 92.75 109 SER B N 1
ATOM 2827 C CA . SER B 1 109 ? -7.207 4.523 -3.604 1 92.75 109 SER B CA 1
ATOM 2828 C C . SER B 1 109 ? -7.512 4.629 -2.113 1 92.75 109 SER B C 1
ATOM 2830 O O . SER B 1 109 ? -7.504 5.723 -1.548 1 92.75 109 SER B O 1
ATOM 2832 N N . THR B 1 110 ? -7.746 3.496 -1.521 1 94.69 110 THR B N 1
ATOM 2833 C CA . THR B 1 110 ? -8.008 3.482 -0.086 1 94.69 110 THR B CA 1
ATOM 2834 C C . THR B 1 110 ? -6.781 3.961 0.69 1 94.69 110 THR B C 1
ATOM 2836 O O . THR B 1 110 ? -6.906 4.727 1.647 1 94.69 110 THR B O 1
ATOM 2839 N N . ALA B 1 111 ? -5.66 3.539 0.296 1 94.56 111 ALA B N 1
ATOM 2840 C CA . ALA B 1 111 ? -4.426 3.965 0.948 1 94.56 111 ALA B CA 1
ATOM 2841 C C . ALA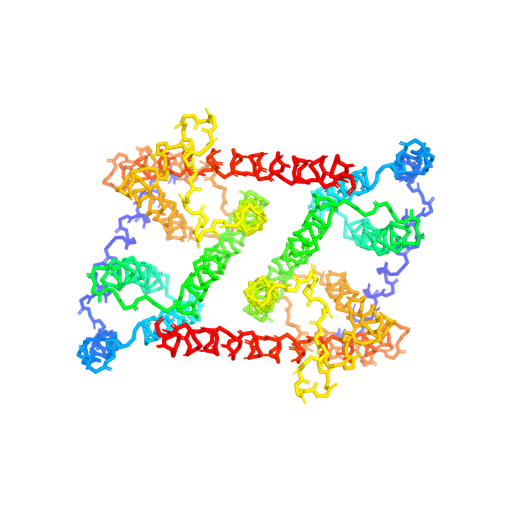 B 1 111 ? -4.27 5.48 0.893 1 94.56 111 ALA B C 1
ATOM 2843 O O . ALA B 1 111 ? -3.963 6.117 1.903 1 94.56 111 ALA B O 1
ATOM 2844 N N . CYS B 1 112 ? -4.477 6.023 -0.251 1 92 112 CYS B N 1
ATOM 2845 C CA . CYS B 1 112 ? -4.348 7.465 -0.413 1 92 112 CYS B CA 1
ATOM 2846 C C . CYS B 1 112 ? -5.352 8.203 0.465 1 92 112 CYS B C 1
ATOM 2848 O O . CYS B 1 112 ? -5.023 9.234 1.058 1 92 112 CYS B O 1
ATOM 2850 N N . LEU B 1 113 ? -6.535 7.73 0.477 1 93.56 113 LEU B N 1
ATOM 2851 C CA . LEU B 1 113 ? -7.543 8.344 1.335 1 93.56 113 LEU B CA 1
ATOM 2852 C C . LEU B 1 113 ? -7.117 8.289 2.799 1 93.56 113 LEU B C 1
ATOM 2854 O O . LEU B 1 113 ? -7.25 9.273 3.525 1 93.56 113 LEU B O 1
ATOM 2858 N N . LEU B 1 114 ? -6.562 7.199 3.232 1 95 114 LEU B N 1
ATOM 2859 C CA . LEU B 1 114 ? -6.102 7.035 4.605 1 95 114 LEU B CA 1
ATOM 2860 C C . LEU B 1 114 ? -4.926 7.957 4.902 1 95 114 LEU B C 1
ATOM 2862 O O . LEU B 1 114 ? -4.785 8.453 6.023 1 95 114 LEU B O 1
ATOM 2866 N N . VAL B 1 115 ? -4.125 8.156 3.938 1 92.81 115 VAL B N 1
ATOM 2867 C CA . VAL B 1 115 ? -3.014 9.094 4.094 1 92.81 115 VAL B CA 1
ATOM 2868 C C . VAL B 1 115 ? -3.553 10.5 4.348 1 92.81 115 VAL B C 1
ATOM 2870 O O . VAL B 1 115 ? -3.092 11.188 5.258 1 92.81 115 VAL B O 1
ATOM 2873 N N . ILE B 1 116 ? -4.488 10.898 3.6 1 89.25 116 ILE B N 1
ATOM 2874 C CA . ILE B 1 116 ? -5.066 12.234 3.75 1 89.25 116 ILE B CA 1
ATOM 2875 C C . ILE B 1 116 ? -5.707 12.359 5.129 1 89.25 116 ILE B C 1
ATOM 2877 O O . ILE B 1 116 ? -5.547 13.383 5.801 1 89.25 116 ILE B O 1
ATOM 2881 N N . LEU B 1 117 ? -6.418 11.352 5.547 1 91.94 117 LEU B N 1
ATOM 2882 C CA . LEU B 1 117 ? -7.055 11.375 6.859 1 91.94 117 LEU B CA 1
ATOM 2883 C C . LEU B 1 117 ? -6.012 11.445 7.969 1 91.94 117 LEU B C 1
ATOM 2885 O O . LEU B 1 117 ? -6.246 12.07 9.008 1 91.94 117 LEU B O 1
ATOM 2889 N N . SER B 1 118 ? -4.906 10.805 7.742 1 90.81 118 SER B N 1
ATOM 2890 C CA . SER B 1 118 ? -3.84 10.836 8.734 1 90.81 118 SER B CA 1
ATOM 2891 C C . SER B 1 118 ? -3.268 12.242 8.891 1 90.81 118 SER B C 1
ATOM 2893 O O . SER B 1 118 ? -2.668 12.57 9.914 1 90.81 118 SER B O 1
ATOM 2895 N N . GLN B 1 119 ? -3.471 13.055 7.938 1 84.31 119 GLN B N 1
ATOM 2896 C CA . GLN B 1 119 ? -2.973 14.422 7.965 1 84.31 119 GLN B CA 1
ATOM 2897 C C . GLN B 1 119 ? -3.953 15.352 8.68 1 84.31 119 GLN B C 1
ATOM 2899 O O . GLN B 1 119 ? -3.555 16.375 9.227 1 84.31 119 GLN B O 1
ATOM 2904 N N . VAL B 1 120 ? -5.164 15.008 8.664 1 86.31 120 VAL B N 1
ATOM 2905 C CA . VAL B 1 120 ? -6.18 15.93 9.156 1 86.31 120 VAL B CA 1
ATOM 2906 C C . VAL B 1 120 ? -6.594 15.531 10.57 1 86.31 120 VAL B C 1
ATOM 2908 O O . VAL B 1 120 ? -7.113 16.359 11.328 1 86.31 120 VAL B O 1
ATOM 2911 N N . TYR B 1 121 ? -6.316 14.281 10.898 1 88.06 121 TYR B N 1
ATOM 2912 C CA . TYR B 1 121 ? -6.75 13.82 12.211 1 88.06 121 TYR B CA 1
ATOM 2913 C C . TYR B 1 121 ? -5.555 13.469 13.086 1 88.06 121 TYR B C 1
ATOM 2915 O O . TYR B 1 121 ? -4.492 13.094 12.578 1 88.06 121 TYR B O 1
ATOM 2923 N N . ARG B 1 122 ? -5.766 13.68 14.453 1 82.38 122 ARG B N 1
ATOM 2924 C CA . ARG B 1 122 ? -4.82 13.203 15.461 1 82.38 122 ARG B CA 1
ATOM 2925 C C . ARG B 1 122 ? -5.477 12.195 16.391 1 82.38 122 ARG B C 1
ATOM 2927 O O . ARG B 1 122 ? -6.637 12.359 16.781 1 82.38 122 ARG B O 1
ATOM 2934 N N . PRO B 1 123 ? -4.84 11.102 16.719 1 81.25 123 PRO B N 1
ATOM 2935 C CA . PRO B 1 123 ? -3.516 10.719 16.219 1 81.25 123 PRO B CA 1
ATOM 2936 C C . PRO B 1 123 ? -3.547 10.188 14.789 1 81.25 123 PRO B C 1
ATOM 2938 O O . PRO B 1 123 ? -4.383 9.344 14.453 1 81.25 123 PRO B O 1
ATOM 2941 N N . GLY B 1 124 ? -2.682 10.523 13.992 1 84 124 GLY B N 1
ATOM 2942 C CA . GLY B 1 124 ? -2.594 10.102 12.609 1 84 124 GLY B CA 1
ATOM 2943 C C . GLY B 1 124 ? -2.18 8.648 12.453 1 84 124 GLY B C 1
ATOM 2944 O O . GLY B 1 124 ? -2.436 8.031 11.414 1 84 124 GLY B O 1
ATOM 2945 N N . LEU B 1 125 ? -1.621 8.109 13.5 1 84.44 125 LEU B N 1
ATOM 2946 C CA . LEU B 1 125 ? -1.091 6.75 13.469 1 84.44 125 LEU B CA 1
ATOM 2947 C C . LEU B 1 125 ? -2.215 5.73 13.312 1 84.44 125 LEU B C 1
ATOM 2949 O O . LEU B 1 125 ? -1.993 4.633 12.805 1 84.44 125 LEU B O 1
ATOM 2953 N N . THR B 1 126 ? -3.424 6.102 13.711 1 89.5 126 THR B N 1
ATOM 2954 C CA . THR B 1 126 ? -4.57 5.215 13.539 1 89.5 126 THR B CA 1
ATOM 2955 C C . THR B 1 126 ? -4.785 4.891 12.062 1 89.5 126 THR B C 1
ATOM 2957 O O . THR B 1 126 ? -4.906 3.721 11.688 1 89.5 126 THR B O 1
ATOM 2960 N N . PHE B 1 127 ? -4.691 5.863 11.258 1 93.5 127 PHE B N 1
ATOM 2961 C CA . PHE B 1 127 ? -4.957 5.672 9.836 1 93.5 127 PHE B CA 1
ATOM 2962 C C . PHE B 1 127 ? -3.766 5.02 9.148 1 93.5 127 PHE B C 1
ATOM 2964 O O . PHE B 1 127 ? -3.938 4.254 8.195 1 93.5 127 PHE B O 1
ATOM 2971 N N . VAL B 1 128 ? -2.602 5.281 9.672 1 91.94 128 VAL B N 1
ATOM 2972 C CA . VAL B 1 128 ? -1.408 4.625 9.148 1 91.94 128 VAL B CA 1
ATOM 2973 C C . VAL B 1 128 ? -1.466 3.131 9.445 1 91.94 128 VAL B C 1
ATOM 2975 O O . VAL B 1 128 ? -1.119 2.307 8.594 1 91.94 128 VAL B O 1
ATOM 2978 N N . SER B 1 129 ? -1.95 2.789 10.609 1 91.81 129 SER B N 1
ATOM 2979 C CA . SER B 1 129 ? -2.09 1.387 10.984 1 91.81 129 SER B CA 1
ATOM 2980 C C . SER B 1 129 ? -3.146 0.689 10.141 1 91.81 129 SER B C 1
ATOM 2982 O O . SER B 1 129 ? -2.988 -0.478 9.773 1 91.81 129 SER B O 1
ATOM 2984 N N . LEU B 1 130 ? -4.203 1.406 9.875 1 95.06 130 LEU B N 1
ATOM 2985 C CA . LEU B 1 130 ? -5.254 0.843 9.031 1 95.06 130 LEU B CA 1
ATOM 2986 C C . LEU B 1 130 ? -4.742 0.613 7.617 1 95.06 130 LEU B C 1
ATOM 2988 O O . LEU B 1 130 ? -5.09 -0.385 6.98 1 95.06 130 LEU B O 1
ATOM 2992 N N . LEU B 1 131 ? -3.955 1.553 7.137 1 95.12 131 LEU B N 1
ATOM 2993 C CA . LEU B 1 131 ? -3.326 1.416 5.828 1 95.12 131 LEU B CA 1
ATOM 2994 C C . LEU B 1 131 ? -2.432 0.181 5.781 1 95.12 131 LEU B C 1
ATOM 2996 O O . LEU B 1 131 ? -2.516 -0.615 4.844 1 95.12 131 LEU B O 1
ATOM 3000 N N . ALA B 1 132 ? -1.629 0.032 6.793 1 93.62 132 ALA B N 1
ATOM 3001 C CA . ALA B 1 132 ? -0.735 -1.119 6.887 1 93.62 132 ALA B CA 1
ATOM 3002 C C . ALA B 1 132 ? -1.523 -2.426 6.926 1 93.62 132 ALA B C 1
ATOM 3004 O O . ALA B 1 132 ? -1.179 -3.387 6.234 1 93.62 132 ALA B O 1
ATOM 3005 N N . LEU B 1 133 ? -2.543 -2.443 7.664 1 94.5 133 LEU B N 1
ATOM 3006 C CA . LEU B 1 133 ? -3.371 -3.637 7.809 1 94.5 133 LEU B CA 1
ATOM 3007 C C . LEU B 1 133 ? -4.023 -4.004 6.48 1 94.5 133 LEU B C 1
ATOM 3009 O O . LEU B 1 133 ? -4.027 -5.176 6.09 1 94.5 133 LEU B O 1
ATOM 3013 N N . ASP B 1 134 ? -4.523 -3.041 5.832 1 96.12 134 ASP B N 1
ATOM 3014 C CA . ASP B 1 134 ? -5.223 -3.271 4.57 1 96.12 134 ASP B CA 1
ATOM 3015 C C . ASP B 1 134 ? -4.281 -3.859 3.521 1 96.12 134 ASP B C 1
ATOM 3017 O O . ASP B 1 134 ? -4.602 -4.863 2.881 1 96.12 134 ASP B O 1
ATOM 3021 N N . ILE B 1 135 ? -3.158 -3.27 3.369 1 94.31 135 ILE B N 1
ATOM 3022 C CA . ILE B 1 135 ? -2.195 -3.723 2.373 1 94.31 135 ILE B CA 1
ATOM 3023 C C . ILE B 1 135 ? -1.671 -5.105 2.752 1 94.31 135 ILE B C 1
ATOM 3025 O O . ILE B 1 135 ? -1.646 -6.016 1.922 1 94.31 135 ILE B O 1
ATOM 3029 N N . ALA B 1 136 ? -1.344 -5.254 3.998 1 94.06 136 ALA B N 1
ATOM 3030 C CA . ALA B 1 136 ? -0.779 -6.52 4.453 1 94.06 136 ALA B CA 1
ATOM 3031 C C . ALA B 1 136 ? -1.781 -7.66 4.285 1 94.06 136 ALA B C 1
ATOM 3033 O O . ALA B 1 136 ? -1.435 -8.734 3.785 1 94.06 136 ALA B O 1
ATOM 3034 N N . SER B 1 137 ? -2.918 -7.414 4.719 1 94.56 137 SER B N 1
ATOM 3035 C CA . SER B 1 137 ? -3.947 -8.445 4.684 1 94.56 137 SER B CA 1
ATOM 3036 C C . SER B 1 137 ? -4.211 -8.914 3.256 1 94.56 137 SER B C 1
ATOM 3038 O O . SER B 1 137 ? -4.203 -10.117 2.98 1 94.56 137 SER B O 1
ATOM 3040 N N . HIS B 1 138 ? -4.34 -8.016 2.357 1 94.25 138 HIS B N 1
ATOM 3041 C CA . HIS B 1 138 ? -4.684 -8.367 0.984 1 94.25 138 HIS B CA 1
ATOM 3042 C C . HIS B 1 138 ? -3.482 -8.953 0.251 1 94.25 138 HIS B C 1
ATOM 3044 O O . HIS B 1 138 ? -3.637 -9.844 -0.59 1 94.25 138 HIS B O 1
ATOM 3050 N N . TRP B 1 139 ? -2.375 -8.422 0.546 1 93.12 139 TRP B N 1
ATOM 3051 C CA . TRP B 1 139 ? -1.159 -8.961 -0.057 1 93.12 139 TRP B CA 1
ATOM 3052 C C . TRP B 1 139 ? -0.95 -10.414 0.346 1 93.12 139 TRP B C 1
ATOM 3054 O O . TRP B 1 139 ? -0.747 -11.281 -0.51 1 93.12 139 TRP B O 1
ATOM 3064 N N . LEU B 1 140 ? -1.081 -10.711 1.591 1 91.88 140 LEU B N 1
ATOM 3065 C CA . LEU B 1 140 ? -0.888 -12.062 2.102 1 91.88 140 LEU B CA 1
ATOM 3066 C C . LEU B 1 140 ? -1.963 -13.008 1.567 1 91.88 140 LEU B C 1
ATOM 3068 O O . LEU B 1 140 ? -1.671 -14.148 1.212 1 91.88 140 LEU B O 1
ATOM 3072 N N . GLN B 1 141 ? -3.135 -12.523 1.543 1 91.31 141 GLN B N 1
ATOM 3073 C CA . GLN B 1 141 ? -4.23 -13.328 1.023 1 91.31 141 GLN B CA 1
ATOM 3074 C C . GLN B 1 141 ? -4.008 -13.68 -0.445 1 91.31 141 GLN B C 1
ATOM 3076 O O . GLN B 1 141 ? -4.188 -14.836 -0.847 1 91.31 141 GLN B O 1
ATOM 3081 N N . MET B 1 142 ? -3.629 -12.75 -1.222 1 91 142 MET B N 1
ATOM 3082 C CA . MET B 1 142 ? -3.354 -13 -2.633 1 91 142 MET B CA 1
ATOM 3083 C C . MET B 1 142 ? -2.203 -13.992 -2.797 1 91 142 MET B C 1
ATOM 3085 O O . MET B 1 142 ? -2.299 -14.938 -3.578 1 91 142 MET B O 1
ATOM 3089 N N . TYR B 1 143 ? -1.184 -13.75 -2.043 1 90.19 143 TYR B N 1
ATOM 3090 C CA . TYR B 1 143 ? -0.024 -14.633 -2.098 1 90.19 143 TYR B CA 1
ATOM 3091 C C . TYR B 1 143 ? -0.412 -16.062 -1.75 1 90.19 143 TYR B C 1
ATOM 3093 O O . TYR B 1 143 ? -0.052 -17 -2.465 1 90.19 143 TYR B O 1
ATOM 3101 N N . SER B 1 144 ? -1.161 -16.234 -0.735 1 88.88 144 SER B N 1
ATOM 3102 C CA . SER B 1 144 ? -1.545 -17.562 -0.257 1 88.88 144 SER B CA 1
ATOM 3103 C C . SER B 1 144 ? -2.455 -18.266 -1.257 1 88.88 144 SER B C 1
ATOM 3105 O O . SER B 1 144 ? -2.367 -19.484 -1.431 1 88.88 144 SER B O 1
ATOM 3107 N N . THR B 1 145 ? -3.27 -17.547 -1.884 1 86.88 145 THR B N 1
ATOM 3108 C CA . THR B 1 145 ? -4.176 -18.125 -2.871 1 86.88 145 THR B CA 1
ATOM 3109 C C . THR B 1 145 ? -3.396 -18.641 -4.074 1 86.88 145 THR B C 1
ATOM 3111 O O . THR B 1 145 ? -3.719 -19.703 -4.617 1 86.88 145 THR B O 1
ATOM 3114 N N . PHE B 1 146 ? -2.395 -17.969 -4.441 1 84.5 146 PHE B N 1
ATOM 3115 C CA . PHE B 1 146 ? -1.562 -18.422 -5.555 1 84.5 146 PHE B CA 1
ATOM 3116 C C . PHE B 1 146 ? -0.78 -19.672 -5.176 1 84.5 146 PHE B C 1
ATOM 3118 O O . PHE B 1 146 ? -0.597 -20.562 -6.004 1 84.5 146 PHE B O 1
ATOM 3125 N N . LEU B 1 147 ? -0.403 -19.734 -3.957 1 85.19 147 LEU B N 1
ATOM 3126 C CA . LEU B 1 147 ? 0.382 -20.875 -3.492 1 85.19 147 LEU B CA 1
ATOM 3127 C C . LEU B 1 147 ? -0.43 -22.172 -3.57 1 85.19 147 LEU B C 1
ATOM 3129 O O . LEU B 1 147 ? 0.111 -23.234 -3.893 1 85.19 147 LEU B O 1
ATOM 3133 N N . ILE B 1 148 ? -1.697 -22.031 -3.271 1 84.25 148 ILE B N 1
ATOM 3134 C CA . ILE B 1 148 ? -2.521 -23.234 -3.252 1 84.25 148 ILE B CA 1
ATOM 3135 C C . ILE B 1 148 ? -3.178 -23.438 -4.617 1 84.25 148 ILE B C 1
ATOM 3137 O O . ILE B 1 148 ? -3.949 -24.375 -4.809 1 84.25 148 ILE B O 1
ATOM 3141 N N . GLY B 1 149 ? -2.91 -22.578 -5.555 1 78.94 149 GLY B N 1
ATOM 3142 C CA . GLY B 1 149 ? -3.363 -22.75 -6.926 1 78.94 149 GLY B CA 1
ATOM 3143 C C . GLY B 1 149 ? -4.812 -22.359 -7.133 1 78.94 149 GLY B C 1
ATOM 3144 O O . GLY B 1 149 ? -5.496 -22.906 -7.992 1 78.94 149 GLY B O 1
ATOM 3145 N N . LYS B 1 150 ? -5.262 -21.625 -6.309 1 74.31 150 LYS B N 1
ATOM 3146 C CA . LYS B 1 150 ? -6.625 -21.125 -6.484 1 74.31 150 LYS B CA 1
ATOM 3147 C C . LYS B 1 150 ? -6.668 -19.969 -7.473 1 74.31 150 LYS B C 1
ATOM 3149 O O . LYS B 1 150 ? -5.695 -19.219 -7.602 1 74.31 150 LYS B O 1
ATOM 3154 N N . ALA B 1 151 ? -7.832 -19.844 -8.07 1 65.31 151 ALA B N 1
ATOM 3155 C CA . ALA B 1 151 ? -7.961 -18.859 -9.148 1 65.31 151 ALA B CA 1
ATOM 3156 C C . ALA B 1 151 ? -8.195 -17.453 -8.602 1 65.31 151 ALA B C 1
ATOM 3158 O O . ALA B 1 151 ? -7.797 -16.469 -9.219 1 65.31 151 ALA B O 1
ATOM 3159 N N . SER B 1 152 ? -8.945 -17.453 -7.516 1 72.75 152 SER B N 1
ATOM 3160 C CA . SER B 1 152 ? -9.273 -16.125 -6.977 1 72.75 152 SER B CA 1
ATOM 3161 C C . SER B 1 152 ? -8.992 -16.062 -5.477 1 72.75 152 SER B C 1
ATOM 3163 O O . SER B 1 152 ? -9.25 -17.031 -4.75 1 72.75 152 SER B O 1
ATOM 3165 N N . HIS B 1 153 ? -8.586 -14.93 -5.012 1 72.12 153 HIS B N 1
ATOM 3166 C CA . HIS B 1 153 ? -8.305 -14.688 -3.602 1 72.12 153 HIS B CA 1
ATOM 3167 C C . HIS B 1 153 ? -9.586 -14.688 -2.777 1 72.12 153 HIS B C 1
ATOM 3169 O O . HIS B 1 153 ? -9.539 -14.734 -1.547 1 72.12 153 HIS B O 1
ATOM 3175 N N . LYS B 1 154 ? -10.742 -14.75 -3.396 1 71.06 154 LYS B N 1
ATOM 3176 C CA . LYS B 1 154 ? -12.047 -14.742 -2.744 1 71.06 154 LYS B CA 1
ATOM 3177 C C . LYS B 1 154 ? -12.555 -16.172 -2.516 1 71.06 154 LYS B C 1
ATOM 3179 O O . LYS B 1 154 ? -13.555 -16.375 -1.826 1 71.06 154 LYS B O 1
ATOM 3184 N N . ASP B 1 155 ? -11.758 -17.094 -3.004 1 72.25 155 ASP B N 1
ATOM 3185 C CA . ASP B 1 155 ? -12.117 -18.484 -2.797 1 72.25 155 ASP B CA 1
ATOM 3186 C C . ASP B 1 155 ? -11.555 -19.016 -1.475 1 72.25 155 ASP B C 1
ATOM 3188 O O . ASP B 1 155 ? -10.383 -19.391 -1.396 1 72.25 155 ASP B O 1
ATOM 3192 N N . VAL B 1 156 ? -12.438 -18.984 -0.4 1 76 156 VAL B N 1
ATOM 3193 C CA . VAL B 1 156 ? -11.992 -19.391 0.93 1 76 156 VAL B CA 1
ATOM 3194 C C . VAL B 1 156 ? -12.828 -20.578 1.42 1 76 156 VAL B C 1
ATOM 3196 O O . VAL B 1 156 ? -13.102 -20.688 2.615 1 76 156 VAL B O 1
ATOM 3199 N N . LYS B 1 157 ? -13.219 -21.375 0.65 1 72.31 157 LYS B N 1
ATOM 3200 C CA . LYS B 1 157 ? -14.086 -22.5 0.992 1 72.31 157 LYS B CA 1
ATOM 3201 C C . LYS B 1 157 ? -13.406 -23.422 1.991 1 72.31 157 LYS B C 1
ATOM 3203 O O . LYS B 1 157 ? -14.07 -24.062 2.814 1 72.31 157 LYS B O 1
ATOM 3208 N N . ASP B 1 158 ? -12.109 -23.406 2.02 1 70.31 158 ASP B N 1
ATOM 3209 C CA . ASP B 1 158 ? -11.375 -24.344 2.863 1 70.31 158 ASP B CA 1
ATOM 3210 C C . ASP B 1 158 ? -11.023 -23.719 4.207 1 70.31 158 ASP B C 1
ATOM 3212 O O . ASP B 1 158 ? -10.445 -24.375 5.078 1 70.31 158 ASP B O 1
ATOM 3216 N N . SER B 1 159 ? -11.484 -22.562 4.375 1 72.75 159 SER B N 1
ATOM 3217 C CA . SER B 1 159 ? -11.125 -21.906 5.625 1 72.75 159 SER B CA 1
ATOM 3218 C C . SER B 1 159 ? -12.016 -22.375 6.773 1 72.75 159 SER B C 1
ATOM 3220 O O . SER B 1 159 ? -13.125 -22.859 6.547 1 72.75 159 SER B O 1
ATOM 3222 N N . THR B 1 160 ? -11.516 -22.297 7.934 1 73.25 160 THR B N 1
ATOM 3223 C CA . THR B 1 160 ? -12.234 -22.781 9.109 1 73.25 160 THR B CA 1
ATOM 3224 C C . THR B 1 160 ? -12.938 -21.625 9.828 1 73.25 160 THR B C 1
ATOM 3226 O O . THR B 1 160 ? -13.836 -21.859 10.633 1 73.25 160 THR B O 1
ATOM 3229 N N . ASN B 1 161 ? -12.602 -20.562 9.516 1 82.69 161 ASN B N 1
ATOM 3230 C CA . ASN B 1 161 ? -13.195 -19.422 10.211 1 82.69 161 ASN B CA 1
ATOM 3231 C C . ASN B 1 161 ? -14.555 -19.047 9.617 1 82.69 161 ASN B C 1
ATOM 3233 O O . ASN B 1 161 ? -14.656 -18.781 8.422 1 82.69 161 ASN B O 1
ATOM 3237 N N . TRP B 1 162 ? -15.523 -18.891 10.469 1 83 162 TRP B N 1
ATOM 3238 C CA . TRP B 1 162 ? -16.891 -18.688 10 1 83 162 TRP B CA 1
ATOM 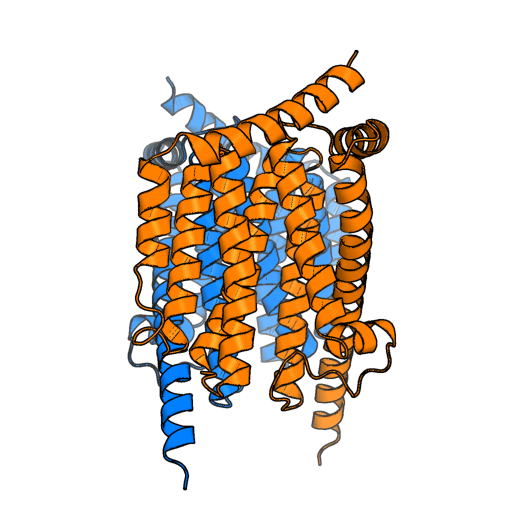3239 C C . TRP B 1 162 ? -17.062 -17.281 9.43 1 83 162 TRP B C 1
ATOM 3241 O O . TRP B 1 162 ? -17.75 -17.094 8.43 1 83 162 TRP B O 1
ATOM 3251 N N . LEU B 1 163 ? -16.547 -16.344 10.062 1 82.69 163 LEU B N 1
ATOM 3252 C CA . LEU B 1 163 ? -16.688 -14.969 9.602 1 82.69 163 LEU B CA 1
ATOM 3253 C C . LEU B 1 163 ? -16.016 -14.781 8.242 1 82.69 163 LEU B C 1
ATOM 3255 O O . LEU B 1 163 ? -16.562 -14.094 7.375 1 82.69 163 LEU B O 1
ATOM 3259 N N . PHE B 1 164 ? -14.945 -15.359 8.188 1 87.19 164 PHE B N 1
ATOM 3260 C CA . PHE B 1 164 ? -14.18 -15.297 6.949 1 87.19 164 PHE B CA 1
ATOM 3261 C C . PHE B 1 164 ? -14.953 -15.953 5.805 1 87.19 164 PHE B C 1
ATOM 3263 O O . PHE B 1 164 ? -15.031 -15.398 4.707 1 87.19 164 PHE B O 1
ATOM 3270 N N . LYS B 1 165 ? -15.656 -17.031 6.027 1 87.44 165 LYS B N 1
ATOM 3271 C CA . LYS B 1 165 ? -16.469 -17.719 5.035 1 87.44 165 LYS B CA 1
ATOM 3272 C C . LYS B 1 165 ? -17.734 -16.922 4.703 1 87.44 165 LYS B C 1
ATOM 3274 O O . LYS B 1 165 ? -18.141 -16.859 3.541 1 87.44 165 LYS B O 1
ATOM 3279 N N . ALA B 1 166 ? -18.219 -16.375 5.734 1 86.19 166 ALA B N 1
ATOM 3280 C CA . ALA B 1 166 ? -19.422 -15.57 5.52 1 86.19 166 ALA B CA 1
ATOM 3281 C C . ALA B 1 166 ? -19.109 -14.328 4.688 1 86.19 166 ALA B C 1
ATOM 3283 O O . ALA B 1 166 ? -19.891 -13.945 3.818 1 86.19 166 ALA B O 1
ATOM 3284 N N . TYR B 1 167 ? -18 -13.75 4.945 1 88.75 167 TYR B N 1
ATOM 3285 C CA . TYR B 1 167 ? -17.578 -12.531 4.27 1 88.75 167 TYR B CA 1
ATOM 3286 C C . TYR B 1 167 ? -17.375 -12.773 2.775 1 88.75 167 TYR B C 1
ATOM 3288 O O . TYR B 1 167 ? -17.922 -12.039 1.945 1 88.75 167 TYR B O 1
ATOM 3296 N N . TYR B 1 168 ? -16.703 -13.805 2.43 1 86.62 168 TYR B N 1
ATOM 3297 C CA . TYR B 1 168 ? -16.406 -14.047 1.021 1 86.62 168 TYR B CA 1
ATOM 3298 C C . TYR B 1 168 ? -17.5 -14.906 0.38 1 86.62 168 TYR B C 1
ATOM 3300 O O . TYR B 1 168 ? -17.609 -14.953 -0.847 1 86.62 168 TYR B O 1
ATOM 3308 N N . GLY B 1 169 ? -18.266 -15.602 1.163 1 85.62 169 GLY B N 1
ATOM 3309 C CA . GLY B 1 169 ? -19.344 -16.438 0.648 1 85.62 169 GLY B CA 1
ATOM 3310 C C . GLY B 1 169 ? -20.547 -15.648 0.18 1 85.62 169 GLY B C 1
ATOM 3311 O O . GLY B 1 169 ? -21.266 -16.078 -0.73 1 85.62 169 GLY B O 1
ATOM 3312 N N . ASN B 1 170 ? -20.75 -14.555 0.864 1 88.25 170 ASN B N 1
ATOM 3313 C CA . ASN B 1 170 ? -21.844 -13.672 0.487 1 88.25 170 ASN B CA 1
ATOM 3314 C C . ASN B 1 170 ? -21.344 -12.359 -0.104 1 88.25 170 ASN B C 1
ATOM 3316 O O . ASN B 1 170 ? -20.875 -11.484 0.628 1 88.25 170 ASN B O 1
ATOM 3320 N N . ARG B 1 171 ? -21.547 -12.117 -1.323 1 85.38 171 ARG B N 1
ATOM 3321 C CA . ARG B 1 171 ? -21.016 -10.969 -2.037 1 85.38 171 ARG B CA 1
ATOM 3322 C C . ARG B 1 171 ? -21.672 -9.672 -1.568 1 85.38 171 ARG B C 1
ATOM 3324 O O . ARG B 1 171 ? -21.031 -8.617 -1.552 1 85.38 171 ARG B O 1
ATOM 3331 N N . THR B 1 172 ? -22.953 -9.797 -1.294 1 88.62 172 THR B N 1
ATOM 3332 C CA . THR B 1 172 ? -23.672 -8.609 -0.825 1 88.62 172 THR B CA 1
ATOM 3333 C C . THR B 1 172 ? -23.125 -8.148 0.522 1 88.62 172 THR B C 1
ATOM 3335 O O . THR B 1 172 ? -22.969 -6.949 0.754 1 88.62 172 THR B O 1
ATOM 3338 N N . PHE B 1 173 ? -22.906 -9.102 1.35 1 91.25 173 PHE B N 1
ATOM 3339 C CA . PHE B 1 173 ? -22.344 -8.781 2.654 1 91.25 173 PHE B CA 1
ATOM 3340 C C . PHE B 1 173 ? -20.953 -8.172 2.508 1 91.25 173 PHE B C 1
ATOM 3342 O O . PHE B 1 173 ? -20.625 -7.195 3.182 1 91.25 173 PHE B O 1
ATOM 3349 N N . MET B 1 174 ? -20.188 -8.734 1.684 1 91.75 174 MET B N 1
ATOM 3350 C CA . MET B 1 174 ? -18.859 -8.211 1.42 1 91.75 174 MET B CA 1
ATOM 3351 C C . MET B 1 174 ? -18.938 -6.785 0.885 1 91.75 174 MET B C 1
ATOM 3353 O O . MET B 1 174 ? -18.188 -5.91 1.33 1 91.75 174 MET B O 1
ATOM 3357 N N . ALA B 1 175 ? -19.828 -6.594 -0.047 1 89.56 175 ALA B N 1
ATOM 3358 C CA . ALA B 1 175 ? -20 -5.27 -0.636 1 89.56 175 ALA B CA 1
ATOM 3359 C C . ALA B 1 175 ? -20.406 -4.25 0.423 1 89.56 175 ALA B C 1
ATOM 3361 O O . ALA B 1 175 ? -19.906 -3.121 0.426 1 89.56 175 ALA B O 1
ATOM 3362 N N . TYR B 1 176 ? -21.281 -4.668 1.249 1 92.31 176 TYR B N 1
ATOM 3363 C CA . TYR B 1 176 ? -21.703 -3.785 2.328 1 92.31 176 TYR B CA 1
ATOM 3364 C C . TYR B 1 176 ? -20.531 -3.367 3.195 1 92.31 176 TYR B C 1
ATOM 3366 O O . TYR B 1 176 ? -20.359 -2.186 3.51 1 92.31 176 TYR B O 1
ATOM 3374 N N . CYS B 1 177 ? -19.703 -4.27 3.588 1 93.5 177 CYS B N 1
ATOM 3375 C CA . CYS B 1 177 ? -18.562 -3.977 4.453 1 93.5 177 CYS B CA 1
ATOM 3376 C C . CYS B 1 177 ? -17.562 -3.066 3.746 1 93.5 177 CYS B C 1
ATOM 3378 O O . CYS B 1 177 ? -17.047 -2.131 4.352 1 93.5 177 CYS B O 1
ATOM 3380 N N . CYS B 1 178 ? -17.312 -3.301 2.516 1 92.38 178 CYS B N 1
ATOM 3381 C CA . CYS B 1 178 ? -16.375 -2.494 1.74 1 92.38 178 CYS B CA 1
ATOM 3382 C C . CYS B 1 178 ? -16.891 -1.072 1.568 1 92.38 178 CYS B C 1
ATOM 3384 O O . CYS B 1 178 ? -16.141 -0.109 1.752 1 92.38 178 CYS B O 1
ATOM 3386 N N . VAL B 1 179 ? -18.172 -0.966 1.221 1 92.19 179 VAL B N 1
ATOM 3387 C CA . VAL B 1 179 ? -18.781 0.348 1.024 1 92.19 179 VAL B CA 1
ATOM 3388 C C . VAL B 1 179 ? -18.812 1.105 2.35 1 92.19 179 VAL B C 1
ATOM 3390 O O . VAL B 1 179 ? -18.531 2.309 2.391 1 92.19 179 VAL B O 1
ATOM 3393 N N . SER B 1 180 ? -19.109 0.375 3.359 1 94 180 SER B N 1
ATOM 3394 C CA . SER B 1 180 ? -19.156 0.994 4.68 1 94 180 SER B CA 1
ATOM 3395 C C . SER B 1 180 ? -17.797 1.585 5.055 1 94 180 SER B C 1
ATOM 3397 O O . SER B 1 180 ? -17.719 2.684 5.609 1 94 180 SER B O 1
ATOM 3399 N N . CYS B 1 181 ? -16.766 0.923 4.762 1 94.5 181 CYS B N 1
ATOM 3400 C CA . CYS B 1 181 ? -15.414 1.398 5.07 1 94.5 181 CYS B CA 1
ATOM 3401 C C . CYS B 1 181 ? -15.102 2.678 4.305 1 94.5 181 CYS B C 1
ATOM 3403 O O . CYS B 1 181 ? -14.641 3.662 4.891 1 94.5 181 CYS B O 1
ATOM 3405 N N . GLU B 1 182 ? -15.414 2.668 3.072 1 94.5 182 GLU B N 1
ATOM 3406 C CA . GLU B 1 182 ? -15.125 3.826 2.232 1 94.5 182 GLU B CA 1
ATOM 3407 C C . GLU B 1 182 ? -15.992 5.02 2.619 1 94.5 182 GLU B C 1
ATOM 3409 O O . GLU B 1 182 ? -15.508 6.152 2.682 1 94.5 182 GLU B O 1
ATOM 3414 N N . VAL B 1 183 ? -17.203 4.758 2.846 1 93.81 183 VAL B N 1
ATOM 3415 C CA . VAL B 1 183 ? -18.141 5.828 3.199 1 93.81 183 VAL B CA 1
ATOM 3416 C C . VAL B 1 183 ? -17.719 6.449 4.531 1 93.81 183 VAL B C 1
ATOM 3418 O O . VAL B 1 183 ? -17.734 7.672 4.688 1 93.81 183 VAL B O 1
ATOM 3421 N N . LEU B 1 184 ? -17.359 5.652 5.484 1 94.81 184 LEU B N 1
ATOM 3422 C CA . LEU B 1 184 ? -16.906 6.164 6.77 1 94.81 184 LEU B CA 1
ATOM 3423 C C . LEU B 1 184 ? -15.703 7.086 6.594 1 94.81 184 LEU B C 1
ATOM 3425 O O . LEU B 1 184 ? -15.656 8.172 7.168 1 94.81 184 LEU B O 1
ATOM 3429 N N . TYR B 1 185 ? -14.758 6.664 5.836 1 95.31 185 TYR B N 1
ATOM 3430 C CA . TYR B 1 185 ? -13.555 7.461 5.609 1 95.31 185 TYR B CA 1
ATOM 3431 C C . TYR B 1 185 ? -13.898 8.781 4.922 1 95.31 185 TYR B C 1
ATOM 3433 O O . TYR B 1 185 ? -13.328 9.828 5.25 1 95.31 185 TYR B O 1
ATOM 3441 N N . ILE B 1 186 ? -14.789 8.727 3.986 1 92.88 186 ILE B N 1
ATOM 3442 C CA . ILE B 1 186 ? -15.203 9.93 3.273 1 92.88 186 ILE B CA 1
ATOM 3443 C C . ILE B 1 186 ? -15.898 10.891 4.238 1 92.88 186 ILE B C 1
ATOM 3445 O O . ILE B 1 186 ? -15.641 12.094 4.223 1 92.88 186 ILE B O 1
ATOM 3449 N N . ILE B 1 187 ? -16.781 10.383 5.031 1 91.31 187 ILE B N 1
ATOM 3450 C CA . ILE B 1 187 ? -17.516 11.203 5.996 1 91.31 187 ILE B CA 1
ATOM 3451 C C . ILE B 1 187 ? -16.516 11.875 6.949 1 91.31 187 ILE B C 1
ATOM 3453 O O . ILE B 1 187 ? -16.641 13.07 7.234 1 91.31 187 ILE B O 1
ATOM 3457 N N . LEU B 1 188 ? -15.609 11.117 7.438 1 90.88 188 LEU B N 1
ATOM 3458 C CA . LEU B 1 188 ? -14.602 11.672 8.336 1 90.88 188 LEU B CA 1
ATOM 3459 C C . LEU B 1 188 ? -13.812 12.781 7.645 1 90.88 188 LEU B C 1
ATOM 3461 O O . LEU B 1 188 ? -13.477 13.789 8.266 1 90.88 188 LEU B O 1
ATOM 3465 N N . PHE B 1 189 ? -13.539 12.586 6.398 1 91.19 189 PHE B N 1
ATOM 3466 C CA . PHE B 1 189 ? -12.82 13.602 5.641 1 91.19 189 PHE B CA 1
ATOM 3467 C C . PHE B 1 189 ? -13.656 14.867 5.516 1 91.19 189 PHE B C 1
ATOM 3469 O O . PHE B 1 189 ? -13.133 15.977 5.66 1 91.19 189 PHE B O 1
ATOM 3476 N N . LEU B 1 190 ? -14.906 14.703 5.266 1 86.31 190 LEU B N 1
ATOM 3477 C CA . LEU B 1 190 ? -15.812 15.836 5.094 1 86.31 190 LEU B CA 1
ATOM 3478 C C . LEU B 1 190 ? -16 16.578 6.41 1 86.31 190 LEU B C 1
ATOM 3480 O O . LEU B 1 190 ? -16.141 17.812 6.422 1 86.31 190 LEU B O 1
ATOM 3484 N N . LEU B 1 191 ? -15.969 15.852 7.48 1 85.25 191 LEU B N 1
ATOM 3485 C CA . LEU B 1 191 ? -16.219 16.438 8.789 1 85.25 191 LEU B CA 1
ATOM 3486 C C . LEU B 1 191 ? -14.969 17.156 9.305 1 85.25 191 LEU B C 1
ATOM 3488 O O . LEU B 1 191 ? -15.047 17.969 10.219 1 85.25 191 LEU B O 1
ATOM 3492 N N . ALA B 1 192 ? -13.828 16.75 8.75 1 83.12 192 ALA B N 1
ATOM 3493 C CA . ALA B 1 192 ? -12.578 17.375 9.195 1 83.12 192 ALA B CA 1
ATOM 3494 C C . ALA B 1 192 ? -12.508 18.828 8.773 1 83.12 192 ALA B C 1
ATOM 3496 O O . ALA B 1 192 ? -12.539 19.141 7.578 1 83.12 192 ALA B O 1
ATOM 3497 N N . GLU B 1 193 ? -12.688 19.781 9.578 1 72.5 193 GLU B N 1
ATOM 3498 C CA . GLU B 1 193 ? -12.648 21.203 9.266 1 72.5 193 GLU B CA 1
ATOM 3499 C C . GLU B 1 193 ? -11.258 21.781 9.508 1 72.5 193 GLU B C 1
ATOM 3501 O O . GLU B 1 193 ? -10.766 22.578 8.719 1 72.5 193 GLU B O 1
ATOM 3506 N N . LYS B 1 194 ? -10.773 21.453 10.758 1 70.94 194 LYS B N 1
ATOM 3507 C CA . LYS B 1 194 ? -9.453 21.969 11.109 1 70.94 194 LYS B CA 1
ATOM 3508 C C . LYS B 1 194 ? -8.398 20.859 11.047 1 70.94 194 LYS B C 1
ATOM 3510 O O . LYS B 1 194 ? -8.742 19.672 11.086 1 70.94 194 LYS B O 1
ATOM 3515 N N . GLN B 1 195 ? -7.285 21.375 10.766 1 67.12 195 GLN B N 1
ATOM 3516 C CA . GLN B 1 195 ? -6.168 20.438 10.867 1 67.12 195 GLN B CA 1
ATOM 3517 C C . GLN B 1 195 ? -5.926 20.031 12.312 1 67.12 195 GLN B C 1
ATOM 3519 O O . GLN B 1 195 ? -6.078 20.844 13.227 1 67.12 195 GLN B O 1
ATOM 3524 N N . ASN B 1 196 ? -5.805 18.719 12.562 1 68.81 196 ASN B N 1
ATOM 3525 C CA . ASN B 1 196 ? -5.441 18.156 13.852 1 68.81 196 ASN B CA 1
ATOM 3526 C C . ASN B 1 196 ? -6.656 17.984 14.758 1 68.81 196 ASN B C 1
ATOM 3528 O O . ASN B 1 196 ? -6.598 18.312 15.945 1 68.81 196 ASN B O 1
ATOM 3532 N N . GLU B 1 197 ? -7.707 17.578 14.133 1 82.5 197 GLU B N 1
ATOM 3533 C CA . GLU B 1 197 ? -8.891 17.266 14.93 1 82.5 197 GLU B CA 1
ATOM 3534 C C . GLU B 1 197 ? -8.758 15.914 15.617 1 82.5 197 GLU B C 1
ATOM 3536 O O . GLU B 1 197 ? -8.133 15 15.078 1 82.5 197 GLU B O 1
ATOM 3541 N N . ASN B 1 198 ? -9.305 15.914 16.766 1 83.69 198 ASN B N 1
ATOM 3542 C CA . ASN B 1 198 ? -9.312 14.633 17.469 1 83.69 198 ASN B CA 1
ATOM 3543 C C . ASN B 1 198 ? -10.352 13.68 16.875 1 83.69 198 ASN B C 1
ATOM 3545 O O . ASN B 1 198 ? -11.547 14 16.859 1 83.69 198 ASN B O 1
ATOM 3549 N N . LEU B 1 199 ? -9.938 12.555 16.453 1 85.5 199 LEU B N 1
ATOM 3550 C CA . LEU B 1 199 ? -10.766 11.57 15.773 1 85.5 199 LEU B CA 1
ATOM 3551 C C . LEU B 1 199 ? -11.938 11.148 16.656 1 85.5 199 LEU B C 1
ATOM 3553 O O . LEU B 1 199 ? -13.086 11.141 16.203 1 85.5 199 LEU B O 1
ATOM 3557 N N . MET B 1 200 ? -11.648 10.781 17.891 1 84.38 200 MET B N 1
ATOM 3558 C CA . MET B 1 200 ? -12.68 10.273 18.797 1 84.38 200 MET B CA 1
ATOM 3559 C C . MET B 1 200 ? -13.734 11.344 19.078 1 84.38 200 MET B C 1
ATOM 3561 O O . MET B 1 200 ? -14.922 11.039 19.156 1 84.38 200 MET B O 1
ATOM 3565 N N . ASP B 1 201 ? -13.336 12.609 19.156 1 84.12 201 ASP B N 1
ATOM 3566 C CA . ASP B 1 201 ? -14.266 13.703 19.391 1 84.12 201 ASP B CA 1
ATOM 3567 C C . ASP B 1 201 ? -15.203 13.898 18.203 1 84.12 201 ASP B C 1
ATOM 3569 O O . ASP B 1 201 ? -16.406 14.094 18.375 1 84.12 201 ASP B O 1
ATOM 3573 N N . VAL B 1 202 ? -14.641 13.742 17.078 1 84.31 202 VAL B N 1
ATOM 3574 C CA . VAL B 1 202 ? -15.438 13.961 15.875 1 84.31 202 VAL B CA 1
ATOM 3575 C C . VAL B 1 202 ? -16.453 12.828 15.719 1 84.31 202 VAL B C 1
ATOM 3577 O O . VAL B 1 202 ? -17.609 13.062 15.391 1 84.31 202 VAL B O 1
ATOM 3580 N N . ILE B 1 203 ? -16.031 11.625 15.977 1 83.44 203 ILE B N 1
ATOM 3581 C CA . ILE B 1 203 ? -16.922 10.469 15.859 1 83.44 203 ILE B CA 1
ATOM 3582 C C . ILE B 1 203 ? -18.031 10.562 16.906 1 83.44 203 ILE B C 1
ATOM 3584 O O . ILE B 1 203 ? -19.219 10.406 16.578 1 83.44 203 ILE B O 1
ATOM 3588 N N . LEU B 1 204 ? -17.625 10.867 18.078 1 81.19 204 LEU B N 1
ATOM 3589 C CA . LEU B 1 204 ? -18.609 10.945 19.172 1 81.19 204 LEU B CA 1
ATOM 3590 C C . LEU B 1 204 ? -19.594 12.086 18.922 1 81.19 204 LEU B C 1
ATOM 3592 O O . LEU B 1 204 ? -20.797 11.914 19.125 1 81.19 204 LEU B O 1
ATOM 3596 N N . HIS B 1 205 ? -19.109 13.172 18.5 1 80.94 205 HIS B N 1
ATOM 3597 C CA . HIS B 1 205 ? -19.969 14.305 18.219 1 80.94 205 HIS B CA 1
ATOM 3598 C C . HIS B 1 205 ? -20.906 14.008 17.062 1 80.94 205 HIS B C 1
ATOM 3600 O O . HIS B 1 205 ? -22.062 14.438 17.062 1 80.94 205 HIS B O 1
ATOM 3606 N N . SER B 1 206 ? -20.391 13.297 16.109 1 80.5 206 SER B N 1
ATOM 3607 C CA . SER B 1 206 ? -21.203 12.961 14.945 1 80.5 206 SER B CA 1
ATOM 3608 C C . SER B 1 206 ? -22.328 12.008 15.32 1 80.5 206 SER B C 1
ATOM 3610 O O . SER B 1 206 ? -23.438 12.094 14.773 1 80.5 206 SER B O 1
ATOM 3612 N N . ILE B 1 207 ? -22.109 11.148 16.281 1 79.69 207 ILE B N 1
ATOM 3613 C CA . ILE B 1 207 ? -23.109 10.18 16.703 1 79.69 207 ILE B CA 1
ATOM 3614 C C . ILE B 1 207 ? -24.156 10.859 17.578 1 79.69 207 ILE B C 1
ATOM 3616 O O . ILE B 1 207 ? -25.344 10.531 17.5 1 79.69 207 ILE B O 1
ATOM 3620 N N . GLN B 1 208 ? -23.703 11.852 18.266 1 77.69 208 GLN B N 1
ATOM 3621 C CA . GLN B 1 208 ? -24.594 12.5 19.234 1 77.69 208 GLN B CA 1
ATOM 3622 C C . GLN B 1 208 ? -25.531 13.484 18.547 1 77.69 208 GLN B C 1
ATOM 3624 O O . GLN B 1 208 ? -26.594 13.805 19.078 1 77.69 208 GLN B O 1
ATOM 3629 N N . GLN B 1 209 ? -25.219 13.961 17.453 1 77.75 209 GLN B N 1
ATOM 3630 C CA . GLN B 1 209 ? -26.031 14.977 16.781 1 77.75 209 GLN B CA 1
ATOM 3631 C C . GLN B 1 209 ? -27.328 14.391 16.266 1 77.75 209 GLN B C 1
ATOM 3633 O O . GLN B 1 209 ? -28.266 15.133 15.938 1 77.75 209 GLN B O 1
ATOM 3638 N N . LYS B 1 210 ? -27.594 13.109 16.438 1 72.06 210 LYS B N 1
ATOM 3639 C CA . LYS B 1 210 ? -28.797 12.391 16.062 1 72.06 210 LYS B CA 1
ATOM 3640 C C . LYS B 1 210 ? -29.312 12.852 14.6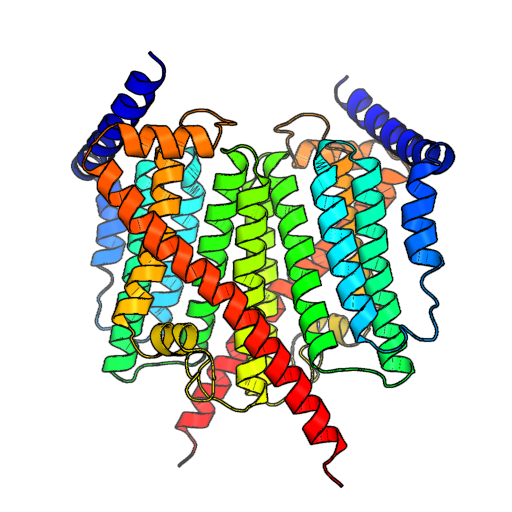95 1 72.06 210 LYS B C 1
ATOM 3642 O O . LYS B 1 210 ? -30.453 13.289 14.562 1 72.06 210 LYS B O 1
ATOM 3647 N N . SER B 1 211 ? -28.531 13.031 13.711 1 78.31 211 SER B N 1
ATOM 3648 C CA . SER B 1 211 ? -28.875 13.383 12.336 1 78.31 211 SER B CA 1
ATOM 3649 C C . SER B 1 211 ? -28.75 12.172 11.406 1 78.31 211 SER B C 1
ATOM 3651 O O . SER B 1 211 ? -28.406 11.078 11.852 1 78.31 211 SER B O 1
ATOM 3653 N N . PHE B 1 212 ? -29.312 12.305 10.258 1 80.5 212 PHE B N 1
ATOM 3654 C CA . PHE B 1 212 ? -29.203 11.273 9.234 1 80.5 212 PHE B CA 1
ATOM 3655 C C . PHE B 1 212 ? -27.75 10.852 9.055 1 80.5 212 PHE B C 1
ATOM 3657 O O . PHE B 1 212 ? -27.453 9.664 8.883 1 80.5 212 PHE B O 1
ATOM 3664 N N . LEU B 1 213 ? -26.891 11.758 9.258 1 81.69 213 LEU B N 1
ATOM 3665 C CA . LEU B 1 213 ? -25.453 11.477 9.133 1 81.69 213 LEU B CA 1
ATOM 3666 C C . LEU B 1 213 ? -24.969 10.586 10.273 1 81.69 213 LEU B C 1
ATOM 3668 O O . LEU B 1 213 ? -24.109 9.734 10.07 1 81.69 213 LEU B O 1
ATOM 3672 N N . SER B 1 214 ? -25.609 10.812 11.414 1 84.5 214 SER B N 1
ATOM 3673 C CA . SER B 1 214 ? -25.266 9.984 12.562 1 84.5 214 SER B CA 1
ATOM 3674 C C . SER B 1 214 ? -25.594 8.523 12.312 1 84.5 214 SER B C 1
ATOM 3676 O O . SER B 1 214 ? -24.812 7.633 12.641 1 84.5 214 SER B O 1
ATOM 3678 N N . LEU B 1 215 ? -26.719 8.359 11.719 1 86.44 215 LEU B N 1
ATOM 3679 C CA . LEU B 1 215 ? -27.109 6.996 11.398 1 86.44 215 LEU B CA 1
ATOM 3680 C C . LEU B 1 215 ? -26.141 6.375 10.391 1 86.44 215 LEU B C 1
ATOM 3682 O O . LEU B 1 215 ? -25.75 5.215 10.531 1 86.44 215 LEU B O 1
ATOM 3686 N N . LEU B 1 216 ? -25.797 7.145 9.438 1 89.38 216 LEU B N 1
ATOM 3687 C CA . LEU B 1 216 ? -24.859 6.672 8.422 1 89.38 216 LEU B CA 1
ATOM 3688 C C . LEU B 1 216 ? -23.516 6.32 9.039 1 89.38 216 LEU B C 1
ATOM 3690 O O . LEU B 1 216 ? -22.906 5.309 8.672 1 89.38 216 LEU B O 1
ATOM 3694 N N . VAL B 1 217 ? -23.078 7.094 9.969 1 90.81 217 VAL B N 1
ATOM 3695 C CA . VAL B 1 217 ? -21.797 6.863 10.633 1 90.81 217 VAL B CA 1
ATOM 3696 C C . VAL B 1 217 ? -21.859 5.574 11.445 1 90.81 217 VAL B C 1
ATOM 3698 O O . VAL B 1 217 ? -20.953 4.742 11.375 1 90.81 217 VAL B O 1
ATOM 3701 N N . VAL B 1 218 ? -22.953 5.375 12.141 1 89.38 218 VAL B N 1
ATOM 3702 C CA . VAL B 1 218 ? -23.094 4.207 13 1 89.38 218 VAL B CA 1
ATOM 3703 C C . VAL B 1 218 ? -23.141 2.939 12.156 1 89.38 218 VAL B C 1
ATOM 3705 O O . VAL B 1 218 ? -22.438 1.968 12.438 1 89.38 218 VAL B O 1
ATOM 3708 N N . ILE B 1 219 ? -23.922 2.982 11.148 1 92.5 219 ILE B N 1
ATOM 3709 C CA . ILE B 1 219 ? -24.047 1.826 10.266 1 92.5 219 ILE B CA 1
ATOM 3710 C C . ILE B 1 219 ? -22.703 1.548 9.594 1 92.5 219 ILE B C 1
ATOM 3712 O O . ILE B 1 219 ? -22.312 0.39 9.438 1 92.5 219 ILE B O 1
ATOM 3716 N N . SER B 1 220 ? -22.016 2.568 9.219 1 94.12 220 SER B N 1
ATOM 3717 C CA . SER B 1 220 ? -20.719 2.41 8.562 1 94.12 220 SER B CA 1
ATOM 3718 C C . SER B 1 220 ? -19.672 1.901 9.539 1 94.12 220 SER B C 1
ATOM 3720 O O . SER B 1 220 ? -18.75 1.166 9.156 1 94.12 220 SER B O 1
ATOM 3722 N N . LEU B 1 221 ? -19.828 2.291 10.805 1 93.62 221 LEU B N 1
ATOM 3723 C CA . LEU B 1 221 ? -18.875 1.845 11.82 1 93.62 221 LEU B CA 1
ATOM 3724 C C . LEU B 1 221 ? -18.969 0.336 12.023 1 93.62 221 LEU B C 1
ATOM 3726 O O . LEU B 1 221 ? -17.938 -0.328 12.234 1 93.62 221 LEU B O 1
ATOM 3730 N N . PHE B 1 222 ? -20.141 -0.14 11.938 1 94.12 222 PHE B N 1
ATOM 3731 C CA . PHE B 1 222 ? -20.328 -1.579 12.078 1 94.12 222 PHE B CA 1
ATOM 3732 C C . PHE B 1 222 ? -19.672 -2.328 10.922 1 94.12 222 PHE B C 1
ATOM 3734 O O . PHE B 1 222 ? -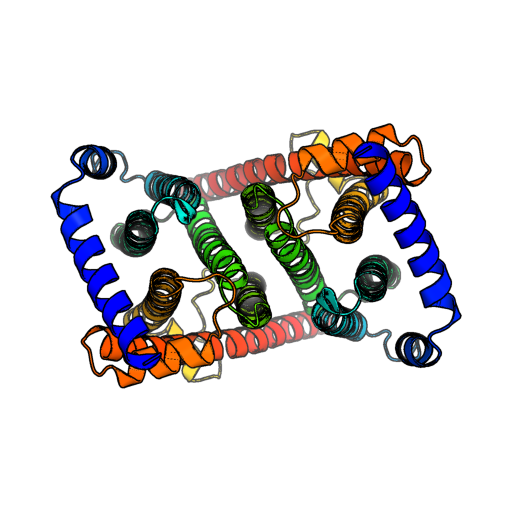18.906 -3.27 11.141 1 94.12 222 PHE B O 1
ATOM 3741 N N . GLY B 1 223 ? -19.969 -1.949 9.75 1 95.25 223 GLY B N 1
ATOM 3742 C CA . GLY B 1 223 ? -19.344 -2.568 8.594 1 95.25 223 GLY B CA 1
ATOM 3743 C C . GLY B 1 223 ? -17.844 -2.432 8.578 1 95.25 223 GLY B C 1
ATOM 3744 O O . GLY B 1 223 ? -17.125 -3.359 8.18 1 95.25 223 GLY B O 1
ATOM 3745 N N . TRP B 1 224 ? -17.406 -1.306 8.969 1 95.81 224 TRP B N 1
ATOM 3746 C CA . TRP B 1 224 ? -15.977 -1.05 9.062 1 95.81 224 TRP B CA 1
ATOM 3747 C C . TRP B 1 224 ? -15.312 -2.004 10.055 1 95.81 224 TRP B C 1
ATOM 3749 O O . TRP B 1 224 ? -14.258 -2.57 9.766 1 95.81 224 TRP B O 1
ATOM 3759 N N . ALA B 1 225 ? -15.914 -2.211 11.211 1 94.62 225 ALA B N 1
ATOM 3760 C CA . ALA B 1 225 ? -15.367 -3.086 12.242 1 94.62 225 ALA B CA 1
ATOM 3761 C C . ALA B 1 225 ? -15.273 -4.527 11.742 1 94.62 225 ALA B C 1
ATOM 3763 O O . ALA B 1 225 ? -14.281 -5.211 11.984 1 94.62 225 ALA B O 1
ATOM 3764 N N . VAL B 1 226 ? -16.266 -4.934 11.062 1 94 226 VAL B N 1
ATOM 3765 C CA . VAL B 1 226 ? -16.266 -6.285 10.516 1 94 226 VAL B CA 1
ATOM 3766 C C . VAL B 1 226 ? -15.156 -6.438 9.484 1 94 226 VAL B C 1
ATOM 3768 O O . VAL B 1 226 ? -14.43 -7.434 9.484 1 94 226 VAL B O 1
ATOM 3771 N N . LYS B 1 227 ? -15.039 -5.5 8.648 1 95.25 227 LYS B N 1
ATOM 3772 C CA . LYS B 1 227 ? -14.008 -5.555 7.621 1 95.25 227 LYS B CA 1
ATOM 3773 C C . LYS B 1 227 ? -12.617 -5.633 8.242 1 95.25 227 LYS B C 1
ATOM 3775 O O . LYS B 1 227 ? -11.758 -6.375 7.758 1 95.25 227 LYS B O 1
ATOM 3780 N N . GLN B 1 228 ? -12.391 -4.867 9.289 1 94.69 228 GLN B N 1
ATOM 3781 C CA . GLN B 1 228 ? -11.086 -4.898 9.945 1 94.69 228 GLN B CA 1
ATOM 3782 C C . GLN B 1 228 ? -10.844 -6.246 10.617 1 94.69 228 GLN B C 1
ATOM 3784 O O . GLN B 1 228 ? -9.727 -6.762 10.602 1 94.69 228 GLN B O 1
ATOM 3789 N N . ALA B 1 229 ? -11.867 -6.77 11.195 1 92.81 229 ALA B N 1
ATOM 3790 C CA . ALA B 1 229 ? -11.75 -8.102 11.789 1 92.81 229 ALA B CA 1
ATOM 3791 C C . ALA B 1 229 ? -11.406 -9.141 10.727 1 92.81 229 ALA B C 1
ATOM 3793 O O . ALA B 1 229 ? -10.547 -10.008 10.953 1 92.81 229 ALA B O 1
ATOM 3794 N N . VAL B 1 230 ? -12.023 -9.055 9.648 1 93.19 230 VAL B N 1
ATOM 3795 C CA . VAL B 1 230 ? -11.781 -9.984 8.547 1 93.19 230 VAL B CA 1
ATOM 3796 C C . VAL B 1 230 ? -10.344 -9.828 8.055 1 93.19 230 VAL B C 1
ATOM 3798 O O . VAL B 1 230 ? -9.688 -10.812 7.711 1 93.19 230 VAL B O 1
ATOM 3801 N N . ASN B 1 231 ? -9.875 -8.609 7.984 1 94.56 231 ASN B N 1
ATOM 3802 C CA . ASN B 1 231 ? -8.5 -8.375 7.57 1 94.56 231 ASN B CA 1
ATOM 3803 C C . ASN B 1 231 ? -7.508 -9.094 8.477 1 94.56 231 ASN B C 1
ATOM 3805 O O . ASN B 1 231 ? -6.527 -9.672 8 1 94.56 231 ASN B O 1
ATOM 3809 N N . VAL B 1 232 ? -7.781 -9.102 9.734 1 92.56 232 VAL B N 1
ATOM 3810 C CA . VAL B 1 232 ? -6.91 -9.773 10.695 1 92.56 232 VAL B CA 1
ATOM 3811 C C . VAL B 1 232 ? -6.988 -11.289 10.5 1 92.56 232 VAL B C 1
ATOM 3813 O O . VAL B 1 232 ? -5.961 -11.969 10.469 1 92.56 232 VAL B O 1
ATOM 3816 N N . ILE B 1 233 ? -8.164 -11.766 10.352 1 90.88 233 ILE B N 1
ATOM 3817 C CA . ILE B 1 233 ? -8.375 -13.195 10.148 1 90.88 233 ILE B CA 1
ATOM 3818 C C . ILE B 1 233 ? -7.703 -13.633 8.852 1 90.88 233 ILE B C 1
ATOM 3820 O O . ILE B 1 233 ? -7.078 -14.695 8.789 1 90.88 233 ILE B O 1
ATOM 3824 N N . GLN B 1 234 ? -7.879 -12.812 7.875 1 91.5 234 GLN B N 1
ATOM 3825 C CA . GLN B 1 234 ? -7.281 -13.086 6.57 1 91.5 234 GLN B CA 1
ATOM 3826 C C . GLN B 1 234 ? -5.762 -13.195 6.672 1 91.5 234 GLN B C 1
ATOM 3828 O O . GLN B 1 234 ? -5.152 -14.047 6.016 1 91.5 234 GLN B O 1
ATOM 3833 N N . MET B 1 235 ? -5.168 -12.422 7.414 1 92.12 235 MET B N 1
ATOM 3834 C CA . MET B 1 235 ? -3.723 -12.469 7.602 1 92.12 235 MET B CA 1
ATOM 3835 C C . MET B 1 235 ? -3.303 -13.773 8.281 1 92.12 235 MET B C 1
ATOM 3837 O O . MET B 1 235 ? -2.334 -14.406 7.859 1 92.12 235 MET B O 1
ATOM 3841 N N . LYS B 1 236 ? -4.043 -14.148 9.25 1 88.81 236 LYS B N 1
ATOM 3842 C CA . LYS B 1 236 ? -3.736 -15.383 9.969 1 88.81 236 LYS B CA 1
ATOM 3843 C C . LYS B 1 236 ? -3.922 -16.609 9.078 1 88.81 236 LYS B C 1
ATOM 3845 O O . LYS B 1 236 ? -3.07 -17.5 9.047 1 88.81 236 LYS B O 1
ATOM 3850 N N . THR B 1 237 ? -4.996 -16.609 8.383 1 88.75 237 THR B N 1
ATOM 3851 C CA . THR B 1 237 ? -5.277 -17.734 7.496 1 88.75 237 THR B CA 1
ATOM 3852 C C . THR B 1 237 ? -4.215 -17.844 6.402 1 88.75 237 THR B C 1
ATOM 3854 O O . THR B 1 237 ? -3.775 -18.938 6.062 1 88.75 237 THR B O 1
ATOM 3857 N N . ALA B 1 238 ? -3.842 -16.703 5.863 1 90.5 238 ALA B N 1
ATOM 3858 C CA . ALA B 1 238 ? -2.812 -16.688 4.828 1 90.5 238 ALA B CA 1
ATOM 3859 C C . ALA B 1 238 ? -1.478 -17.188 5.375 1 90.5 238 ALA B C 1
ATOM 3861 O O . ALA B 1 238 ? -0.751 -17.906 4.695 1 90.5 238 ALA B O 1
ATOM 3862 N N . ALA B 1 239 ? -1.161 -16.781 6.598 1 87.75 239 ALA B N 1
ATOM 3863 C CA . ALA B 1 239 ? 0.06 -17.25 7.246 1 87.75 239 ALA B CA 1
ATOM 3864 C C . ALA B 1 239 ? 0.036 -18.766 7.426 1 87.75 239 ALA B C 1
ATOM 3866 O O . ALA B 1 239 ? 1.036 -19.453 7.176 1 87.75 239 ALA B O 1
ATOM 3867 N N . ASP B 1 240 ? -1.1 -19.297 7.812 1 86.5 240 ASP B N 1
ATOM 3868 C CA . ASP B 1 240 ? -1.257 -20.734 8 1 86.5 240 ASP B CA 1
ATOM 3869 C C . ASP B 1 240 ? -1.062 -21.484 6.688 1 86.5 240 ASP B C 1
ATOM 3871 O O . ASP B 1 240 ? -0.442 -22.547 6.664 1 86.5 240 ASP B O 1
ATOM 3875 N N . VAL B 1 241 ? -1.556 -20.953 5.652 1 88.38 241 VAL B N 1
ATOM 3876 C CA . VAL B 1 241 ? -1.431 -21.578 4.34 1 88.38 241 VAL B CA 1
ATOM 3877 C C . VAL B 1 241 ? 0.038 -21.625 3.924 1 88.38 241 VAL B C 1
ATOM 3879 O O . VAL B 1 241 ? 0.504 -22.609 3.361 1 88.38 241 VAL B O 1
ATOM 3882 N N . CYS B 1 242 ? 0.792 -20.609 4.164 1 87 242 CYS B N 1
ATOM 3883 C CA . CYS B 1 242 ? 2.209 -20.562 3.816 1 87 242 CYS B CA 1
ATOM 3884 C C . CYS B 1 242 ? 2.994 -21.609 4.59 1 87 242 CYS B C 1
ATOM 3886 O O . CYS B 1 242 ? 3.852 -22.281 4.023 1 87 242 CYS B O 1
ATOM 3888 N N . VAL B 1 243 ? 2.65 -21.719 5.895 1 84.44 243 VAL B N 1
ATOM 3889 C CA . VAL B 1 243 ? 3.34 -22.688 6.738 1 84.44 243 VAL B CA 1
ATOM 3890 C C . VAL B 1 243 ? 3.006 -24.109 6.273 1 84.44 243 VAL B C 1
ATOM 3892 O O . VAL B 1 243 ? 3.887 -24.969 6.195 1 84.44 243 VAL B O 1
ATOM 3895 N N . LEU B 1 244 ? 1.763 -24.312 5.953 1 85.88 244 LEU B N 1
ATOM 3896 C CA . LEU B 1 244 ? 1.332 -25.609 5.457 1 85.88 244 LEU B CA 1
ATOM 3897 C C . LEU B 1 244 ? 2.012 -25.938 4.133 1 85.88 244 LEU B C 1
ATOM 3899 O O . LEU B 1 244 ? 2.389 -27.094 3.895 1 85.88 244 LEU B O 1
ATOM 3903 N N . HIS B 1 245 ? 2.111 -24.969 3.291 1 87.44 245 HIS B N 1
ATOM 3904 C CA . HIS B 1 245 ? 2.789 -25.156 2.014 1 87.44 245 HIS B CA 1
ATOM 3905 C C . HIS B 1 245 ? 4.234 -25.609 2.215 1 87.44 245 HIS B C 1
ATOM 3907 O O . HIS B 1 245 ? 4.715 -26.516 1.529 1 87.44 245 HIS B O 1
ATOM 3913 N N . ASP B 1 246 ? 4.957 -25.031 3.129 1 86.25 246 ASP B N 1
ATOM 3914 C CA . ASP B 1 246 ? 6.344 -25.375 3.416 1 86.25 246 ASP B CA 1
ATOM 3915 C C . ASP B 1 246 ? 6.453 -26.781 4.008 1 86.25 246 ASP B C 1
ATOM 3917 O O . ASP B 1 246 ? 7.379 -27.516 3.684 1 86.25 246 ASP B O 1
ATOM 3921 N N . THR B 1 247 ? 5.523 -27.094 4.891 1 83.44 247 THR B N 1
ATOM 3922 C CA . THR B 1 247 ? 5.52 -28.406 5.516 1 83.44 247 THR B CA 1
ATOM 3923 C C . THR B 1 247 ? 5.266 -29.5 4.473 1 83.44 247 THR B C 1
ATOM 3925 O O . THR B 1 247 ? 5.883 -30.562 4.516 1 83.44 247 THR B O 1
ATOM 3928 N N . ASN B 1 248 ? 4.422 -29.203 3.572 1 85.12 248 ASN B N 1
ATOM 3929 C CA . ASN B 1 248 ? 4.109 -30.156 2.514 1 85.12 248 ASN B CA 1
ATOM 3930 C C . ASN B 1 248 ? 5.281 -30.328 1.552 1 85.12 248 ASN B C 1
ATOM 3932 O O . ASN B 1 248 ? 5.516 -31.422 1.041 1 85.12 248 ASN B O 1
ATOM 3936 N N . LYS B 1 249 ? 5.926 -29.344 1.245 1 82.69 249 LYS B N 1
ATOM 3937 C CA . LYS B 1 249 ? 7.094 -29.391 0.371 1 82.69 249 LYS B CA 1
ATOM 3938 C C . LYS B 1 249 ? 8.203 -30.234 0.998 1 82.69 249 LYS B C 1
ATOM 3940 O O . LYS B 1 249 ? 8.961 -30.906 0.29 1 82.69 249 LYS B O 1
ATOM 3945 N N . LYS B 1 250 ? 8.375 -30.125 2.311 1 77.69 250 LYS B N 1
ATOM 3946 C CA . LYS B 1 250 ? 9.398 -30.906 3.016 1 77.69 250 LYS B CA 1
ATOM 3947 C C . LYS B 1 250 ? 9.031 -32.375 3.064 1 77.69 250 LYS B C 1
ATOM 3949 O O . LYS B 1 250 ? 9.914 -33.25 3.117 1 77.69 250 LYS B O 1
ATOM 3954 N N . GLN B 1 251 ? 7.789 -32.656 3.16 1 72.19 251 GLN B N 1
ATOM 3955 C CA . GLN B 1 251 ? 7.344 -34.062 3.223 1 72.19 251 GLN B CA 1
ATOM 3956 C C . GLN B 1 251 ? 7.367 -34.688 1.842 1 72.19 251 GLN B C 1
ATOM 3958 O O . GLN B 1 251 ? 7.312 -35.938 1.726 1 72.19 251 GLN B O 1
ATOM 3963 N N . LYS B 1 252 ? 7.32 -33.969 0.8 1 63.53 252 LYS B N 1
ATOM 3964 C CA . LYS B 1 252 ? 7.406 -34.625 -0.511 1 63.53 252 LYS B CA 1
ATOM 3965 C C . LYS B 1 252 ? 8.789 -35.219 -0.737 1 63.53 252 LYS B C 1
ATOM 3967 O O . LYS B 1 252 ? 9.805 -34.562 -0.502 1 63.53 252 LYS B O 1
ATOM 3972 N N . PRO B 1 253 ? 8.852 -36.625 -0.892 1 56 253 PRO B N 1
ATOM 3973 C CA . PRO B 1 253 ? 10.062 -37.406 -1.099 1 56 253 PRO B CA 1
ATOM 3974 C C . PRO B 1 253 ? 10.922 -36.875 -2.248 1 56 253 PRO B C 1
ATOM 3976 O O . PRO B 1 253 ? 10.398 -36.25 -3.176 1 56 253 PRO B O 1
#

Secondary structure (DSSP, 8-state):
-HHHHHHHHHHHHHHHHHHHHHH-SHHHHHHHHHHHS-TTTT-SSHHHHHHHHHHHHHHHHTTTT-HHHHHHHHHHHHHHHHHHHHHHHHTT---HHHHHHHHHHHHHHHHHHHHHHHHHEESTHHHHHHHHHHHHHHHHHHHHHHHTT-S-TT--TT---HHHHHHHH-HHHHHHHHHHHHHHHHHHHHH--STTEEHHHHHHHHHHT-SHHHHHHHHHHHHHHHHHHHHHHHHHHHHHHHHHHHHHHHH--/-HHHHHHHHHHHHHHHHHHHHHH-SHHHHHHHHHHHS-TTTT-SSHHHHHHHHHHHHHHHHTTTT-HHHHHHHHHHHHHHHHHHHHHHHHTT---HHHHHHHHHHHHHHHHHHHHHHHHHEESTHHHHHHHHHHHHHHHHHHHHHHHTT-S-TT--TT---HHHHHHHH-HHHHHHHHHHHHHHHHHHHHH--STTEEHHHHHHHHHHT-SHHHHHHHHHHHHHHHHHHHHHHHHHHHHHHHHHHHHHHHH--

Sequence (506 aa):
MQDSAIGARLTDVLIKLVSSISQTHYHLSILSFAASFPLGSFLSPLPTGYIRVLMNIVAFALCFSNKIIFSVLYFVSFVCDGIDGWCARKFNQVSTFGAVLDMVTDRISTACLLVILSQVYRPGLTFVSLLALDIASHWLQMYSTFLIGKASHKDVKDSTNWLFKAYYGNRTFMAYCCVSCEVLYIILFLLAEKQNENLMDVILHSIQQKSFLSLLVVISLFGWAVKQAVNVIQMKTAADVCVLHDTNKKQKPMQDSAIGARLTDVLIKLVSSISQTHYHLSILSFAASFPLGSFLSPLPTGYIRVLMNIVAFALCFSNKIIFSVLYFVSFVCDGIDGWCARKFNQVSTFGAVLDMVTDRISTACLLVILSQVYRPGLTFVSLLALDIASHWLQMYSTFLIGKASHKDVKDSTNWLFKAYYGNRTFMAYCCVSCEVLYIILFLLAEKQNENLMDVILHSIQQKSFLSLLVVISLFGWAVKQAVNVIQMKTAADVCVLHDTNKKQKP

Organism: Cucumis melo var. makuwa (NCBI:txid1194695)

pLDDT: mean 77.69, std 18.42, range [31.42, 96.12]

Nearest PDB structures (foldseek):
  6wm5-assembly1_A  TM=4.894E-01  e=7.365E-02  Archaeoglobus fulgidus
  6wmv-assembly1_C  TM=5.281E-01  e=1.406E-01  Archaeoglobus fulgidus
  6h59-assembly1_A  TM=5.029E-01  e=1.542E-01  Mycobacterium tuberculosis H37Rv
  4mnd-assembly1_A-2  TM=4.026E-01  e=5.846E-02  Archaeoglobus fulgidus
  6wm5-assembly1_C  TM=5.166E-01  e=3.382E-01  Archaeoglobus fulgidus

Solvent-accessible surface area (backbone atoms only — not comparable to full-atom values): 26194 Å² total; per-residue (Å²): 116,72,64,59,52,55,47,51,46,50,52,46,48,52,49,46,43,56,45,53,66,68,65,44,66,75,59,41,47,60,48,41,52,62,60,62,49,60,67,72,85,51,55,53,49,60,47,56,50,52,49,35,51,49,40,45,53,53,19,61,74,32,40,86,78,37,56,54,61,18,48,49,40,41,49,50,38,53,52,50,49,54,51,50,52,50,48,23,60,73,68,68,41,71,45,60,44,41,51,52,49,44,55,44,50,54,52,40,54,52,38,52,52,30,46,54,46,27,58,32,27,38,72,29,62,61,33,50,51,51,40,40,45,52,52,44,16,52,51,38,29,45,53,33,23,55,74,74,65,46,92,46,69,62,69,48,84,84,56,84,50,64,67,58,37,50,39,53,69,32,62,67,59,35,48,50,21,55,50,17,38,52,49,42,53,45,51,54,53,66,65,52,80,50,77,60,36,49,51,68,58,52,53,51,47,43,51,66,59,72,42,76,63,18,55,52,48,52,57,15,47,52,25,30,50,52,46,54,51,42,35,55,50,37,34,52,53,20,48,50,47,27,51,49,51,50,53,50,59,68,65,55,129,114,71,63,60,52,55,48,51,46,50,55,46,48,52,49,47,43,55,47,54,65,68,64,46,66,74,59,42,48,60,47,41,51,60,62,62,48,60,68,71,84,50,56,54,47,58,48,56,50,52,50,34,52,50,40,45,52,53,18,62,72,33,39,86,79,38,55,54,61,18,48,50,41,43,48,49,37,53,52,49,50,55,50,50,51,50,48,23,60,74,69,68,42,71,45,61,44,40,51,52,50,46,55,44,49,54,51,40,52,53,38,52,53,31,45,54,45,28,58,33,27,38,73,29,61,59,32,52,50,50,41,42,45,53,52,43,17,52,51,38,30,44,53,34,25,53,74,72,66,47,93,45,70,63,70,48,83,85,55,84,49,65,65,57,37,48,39,53,70,32,64,68,58,35,48,48,21,55,48,18,38,52,50,41,54,46,50,53,52,67,64,51,82,52,79,59,35,50,50,69,58,52,54,52,47,44,49,67,59,71,42,75,63,16,52,52,46,53,57,15,49,53,25,31,51,50,46,53,51,42,35,53,51,37,35,52,54,20,48,50,47,26,51,50,51,48,53,51,59,67,64,53,128

Radius of gyration: 23.8 Å; Cα contacts (8 Å, |Δi|>4): 509; chains: 2; bounding box: 58×71×56 Å